Protein AF-A0A7Y5VQB3-F1 (afdb_monomer)

Structure (mmCIF, N/CA/C/O backbone):
data_AF-A0A7Y5VQB3-F1
#
_entry.id   AF-A0A7Y5VQB3-F1
#
loop_
_atom_site.group_PDB
_atom_site.id
_atom_site.type_symbol
_atom_site.label_atom_id
_atom_site.label_alt_id
_atom_site.label_comp_id
_atom_site.label_asym_id
_atom_site.label_entity_id
_atom_site.label_seq_id
_atom_site.pdbx_PDB_ins_code
_atom_site.Cartn_x
_atom_site.Cartn_y
_atom_site.Cartn_z
_atom_site.occupancy
_atom_site.B_iso_or_equiv
_atom_site.auth_seq_id
_atom_site.auth_comp_id
_atom_site.auth_asym_id
_atom_site.auth_atom_id
_atom_site.pdbx_PDB_model_num
ATOM 1 N N . MET A 1 1 ? 13.455 -4.345 -23.655 1.00 23.58 1 MET A N 1
ATOM 2 C CA . MET A 1 1 ? 13.431 -5.319 -22.544 1.00 23.58 1 MET A CA 1
ATOM 3 C C . MET A 1 1 ? 12.083 -5.222 -21.846 1.00 23.58 1 MET A C 1
ATOM 5 O O . MET A 1 1 ? 11.747 -4.123 -21.412 1.00 23.58 1 MET A O 1
ATOM 9 N N . PRO A 1 2 ? 11.270 -6.289 -21.814 1.00 22.95 2 PRO A N 1
ATOM 10 C CA . PRO A 1 2 ? 9.973 -6.259 -21.145 1.00 22.95 2 PRO A CA 1
ATOM 11 C C . PRO A 1 2 ? 10.180 -6.128 -19.629 1.00 22.95 2 PRO A C 1
ATOM 13 O O . PRO A 1 2 ? 10.950 -6.877 -19.031 1.00 22.95 2 PRO A O 1
ATOM 16 N N . ARG A 1 3 ? 9.549 -5.117 -19.021 1.00 25.80 3 ARG A N 1
ATOM 17 C CA . ARG A 1 3 ? 9.653 -4.820 -17.587 1.00 25.80 3 ARG A CA 1
ATOM 18 C C . ARG A 1 3 ? 8.916 -5.900 -16.781 1.00 25.80 3 ARG A C 1
ATOM 20 O O . ARG A 1 3 ? 7.756 -6.205 -17.047 1.00 25.80 3 ARG A O 1
ATOM 27 N N . LEU A 1 4 ? 9.635 -6.481 -15.822 1.00 28.64 4 LEU A N 1
ATOM 28 C CA . LEU A 1 4 ? 9.233 -7.563 -14.919 1.00 28.64 4 LEU A CA 1
ATOM 29 C C . LEU A 1 4 ? 8.144 -7.079 -13.944 1.00 28.64 4 LEU A C 1
ATOM 31 O O . LEU A 1 4 ? 8.453 -6.439 -12.946 1.00 28.64 4 LEU A O 1
ATOM 35 N N . GLY A 1 5 ? 6.874 -7.363 -14.242 1.00 27.52 5 GLY A N 1
ATOM 36 C CA . GLY A 1 5 ? 5.723 -6.923 -13.437 1.00 27.52 5 GLY A CA 1
ATOM 37 C C . GLY A 1 5 ? 5.010 -8.008 -12.620 1.00 27.52 5 GLY A C 1
ATOM 38 O O . GLY A 1 5 ? 3.959 -7.720 -12.063 1.00 27.52 5 GLY A O 1
ATOM 39 N N . GLY A 1 6 ? 5.526 -9.241 -12.560 1.00 29.78 6 GLY A N 1
ATOM 40 C CA . GLY A 1 6 ? 4.786 -10.384 -11.994 1.00 29.78 6 GLY A CA 1
ATOM 41 C C . GLY A 1 6 ? 5.380 -11.057 -10.752 1.00 29.78 6 GLY A C 1
ATOM 42 O O . GLY A 1 6 ? 4.673 -11.805 -10.086 1.00 29.78 6 GLY A O 1
ATOM 43 N N . LEU A 1 7 ? 6.643 -10.802 -10.391 1.00 29.66 7 LEU A N 1
ATOM 44 C CA . LEU A 1 7 ? 7.346 -11.608 -9.380 1.00 29.66 7 LEU A CA 1
ATOM 45 C C . LEU A 1 7 ? 7.438 -10.930 -8.011 1.00 29.66 7 LEU A C 1
ATOM 47 O O . LEU A 1 7 ? 8.517 -10.701 -7.468 1.00 29.66 7 LEU A O 1
ATOM 51 N N . LEU A 1 8 ? 6.290 -10.535 -7.474 1.00 37.34 8 LEU A N 1
ATOM 52 C CA . LEU A 1 8 ? 6.261 -9.655 -6.316 1.00 37.34 8 LEU A CA 1
ATOM 53 C C . LEU A 1 8 ? 5.221 -10.145 -5.282 1.00 37.34 8 LEU A C 1
ATOM 55 O O . LEU A 1 8 ? 4.709 -9.362 -4.526 1.00 37.34 8 LEU A O 1
ATOM 59 N N . VAL A 1 9 ? 4.894 -11.434 -5.139 1.00 39.84 9 VAL A N 1
ATOM 60 C CA . VAL A 1 9 ? 3.929 -11.844 -4.075 1.00 39.84 9 VAL A CA 1
ATOM 61 C C . VAL A 1 9 ? 4.572 -11.911 -2.678 1.00 39.84 9 VAL A C 1
ATOM 63 O O . VAL A 1 9 ? 3.904 -11.646 -1.687 1.00 39.84 9 VAL A O 1
ATOM 66 N N . VAL A 1 10 ? 5.888 -12.121 -2.578 1.00 36.88 10 VAL A N 1
ATOM 67 C CA . VAL A 1 10 ? 6.630 -12.002 -1.301 1.00 36.88 10 VAL A CA 1
ATOM 68 C C . VAL A 1 10 ? 7.270 -10.612 -1.147 1.00 36.88 10 VAL A C 1
ATOM 70 O O . VAL A 1 10 ? 7.405 -10.108 -0.034 1.00 36.88 10 VAL A O 1
ATOM 73 N N . CYS A 1 11 ? 7.561 -9.932 -2.265 1.00 37.22 11 CYS A N 1
ATOM 74 C CA . CYS A 1 11 ? 8.102 -8.570 -2.277 1.00 37.22 11 CYS A CA 1
ATOM 75 C C . CYS A 1 11 ? 7.041 -7.442 -2.353 1.00 37.22 11 CYS A C 1
ATOM 77 O O . CYS A 1 11 ? 7.383 -6.339 -1.964 1.00 37.22 11 CYS A O 1
ATOM 79 N N . ILE A 1 12 ? 5.778 -7.651 -2.779 1.00 42.25 12 ILE A N 1
ATOM 80 C CA . ILE A 1 12 ? 4.671 -6.642 -2.720 1.00 42.25 12 ILE A CA 1
ATOM 81 C C . ILE A 1 12 ? 4.185 -6.508 -1.290 1.00 42.25 12 ILE A C 1
ATOM 83 O O . ILE A 1 12 ? 3.854 -5.411 -0.859 1.00 42.25 12 ILE A O 1
ATOM 87 N N . MET A 1 13 ? 4.170 -7.608 -0.538 1.00 40.78 13 MET A N 1
ATOM 88 C CA . MET A 1 13 ? 3.653 -7.606 0.830 1.00 40.78 13 MET A CA 1
ATOM 89 C C . MET A 1 13 ? 4.496 -6.731 1.769 1.00 40.78 13 MET A C 1
ATOM 91 O O . MET A 1 13 ? 3.94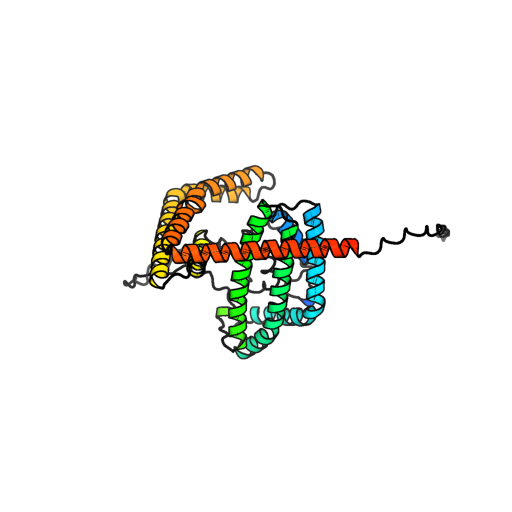4 -6.091 2.657 1.00 40.78 13 MET A O 1
ATOM 95 N N . PHE A 1 14 ? 5.813 -6.646 1.536 1.00 37.59 14 PHE A N 1
ATOM 96 C CA . PHE A 1 14 ? 6.710 -5.700 2.219 1.00 37.59 14 PHE A CA 1
ATOM 97 C C . PHE A 1 14 ? 7.085 -4.477 1.366 1.00 37.59 14 PHE A C 1
ATOM 99 O O . PHE A 1 14 ? 7.513 -3.461 1.904 1.00 37.59 14 PHE A O 1
ATOM 106 N N . GLY A 1 15 ? 6.878 -4.533 0.050 1.00 31.25 15 GLY A N 1
ATOM 107 C CA . GLY A 1 15 ? 7.030 -3.432 -0.905 1.00 31.25 15 GLY A CA 1
ATOM 108 C C . GLY A 1 15 ? 5.784 -2.558 -0.973 1.00 31.25 15 GLY A C 1
ATOM 109 O O . GLY A 1 15 ? 5.319 -2.205 -2.055 1.00 31.25 15 GLY A O 1
ATOM 110 N N . MET A 1 16 ? 5.239 -2.228 0.195 1.00 33.25 16 MET A N 1
ATOM 111 C CA . MET A 1 16 ? 4.209 -1.219 0.374 1.00 33.25 16 MET A CA 1
ATOM 112 C C . MET A 1 16 ? 4.701 0.116 -0.171 1.00 33.25 16 MET A C 1
ATOM 114 O O . MET A 1 16 ? 5.467 0.804 0.498 1.00 33.25 16 MET A O 1
ATOM 118 N N . CYS A 1 17 ? 4.281 0.439 -1.399 1.00 32.53 17 CYS A N 1
ATOM 119 C CA . CYS A 1 17 ? 4.217 1.771 -1.999 1.00 32.53 17 CYS A CA 1
ATOM 120 C C . CYS A 1 17 ? 5.142 2.811 -1.348 1.00 32.53 17 CYS A C 1
ATOM 122 O O . CYS A 1 17 ? 4.688 3.835 -0.829 1.00 32.53 17 CYS A O 1
ATOM 124 N N . ALA A 1 18 ? 6.457 2.593 -1.402 1.00 33.59 18 ALA A N 1
ATOM 125 C CA . ALA A 1 18 ? 7.325 3.745 -1.507 1.00 33.59 18 ALA A CA 1
ATOM 126 C C . ALA A 1 18 ? 6.904 4.422 -2.825 1.00 33.59 18 ALA A C 1
ATOM 128 O O . ALA A 1 18 ? 6.799 3.712 -3.835 1.00 33.59 18 ALA A O 1
ATOM 129 N N . PRO A 1 19 ? 6.636 5.745 -2.864 1.00 28.83 19 PRO A N 1
ATOM 130 C CA . PRO A 1 19 ? 6.701 6.442 -4.148 1.00 28.83 19 PRO A CA 1
ATOM 131 C C . PRO A 1 19 ? 8.011 5.995 -4.799 1.00 28.83 19 PRO A C 1
ATOM 133 O O . PRO A 1 19 ? 8.966 5.805 -4.038 1.00 28.83 19 PRO A O 1
ATOM 136 N N . PRO A 1 20 ? 8.067 5.735 -6.120 1.00 30.09 20 PRO A N 1
ATOM 137 C CA . PRO A 1 20 ? 9.285 5.248 -6.748 1.00 30.09 20 PRO A CA 1
ATOM 138 C C . PRO A 1 20 ? 10.414 6.154 -6.280 1.00 30.09 20 PRO A C 1
ATOM 140 O O . PRO A 1 20 ? 10.489 7.316 -6.682 1.00 30.09 20 PRO A O 1
ATOM 143 N N . ALA A 1 21 ? 11.238 5.651 -5.355 1.00 35.59 21 ALA A N 1
ATOM 144 C CA . ALA A 1 21 ? 12.482 6.287 -5.017 1.00 35.59 21 ALA A CA 1
ATOM 145 C C . ALA A 1 21 ? 13.185 6.234 -6.354 1.00 35.59 21 ALA A C 1
ATOM 147 O O . ALA A 1 21 ? 13.477 5.138 -6.839 1.00 35.59 21 ALA A O 1
ATOM 148 N N . SER A 1 22 ? 13.255 7.390 -7.021 1.00 38.25 22 SER A N 1
ATOM 149 C CA . SER A 1 22 ? 13.858 7.514 -8.336 1.00 38.25 22 SER A CA 1
ATOM 150 C C . SER A 1 22 ? 15.156 6.752 -8.223 1.00 38.25 22 SER A C 1
ATOM 152 O O . SER A 1 22 ? 15.933 7.048 -7.314 1.00 38.25 22 SER A O 1
ATOM 154 N N . ALA A 1 23 ? 15.277 5.677 -9.000 1.00 39.28 23 ALA A N 1
ATOM 155 C CA . ALA A 1 23 ? 16.391 4.764 -8.911 1.00 39.28 23 ALA A CA 1
ATOM 156 C C . ALA A 1 23 ? 17.645 5.583 -9.214 1.00 39.28 23 ALA A C 1
ATOM 158 O O . ALA A 1 23 ? 18.035 5.732 -10.364 1.00 39.28 23 ALA A O 1
ATOM 159 N N . GLN A 1 24 ? 18.251 6.173 -8.180 1.00 41.03 24 GLN A N 1
ATOM 160 C CA . GLN A 1 24 ? 19.674 6.411 -8.176 1.00 41.03 24 GLN A CA 1
ATOM 161 C C . GLN A 1 24 ? 20.229 5.040 -8.500 1.00 41.03 24 GLN A C 1
ATOM 163 O O . GLN A 1 24 ? 19.962 4.094 -7.751 1.00 41.03 24 GLN A O 1
ATOM 168 N N . GLU A 1 25 ? 20.881 4.927 -9.657 1.00 39.72 25 GLU A N 1
ATOM 169 C CA . GLU A 1 25 ? 21.708 3.787 -10.013 1.00 39.72 25 GLU A CA 1
ATOM 170 C C . GLU A 1 25 ? 22.704 3.613 -8.868 1.00 39.72 25 GLU A C 1
ATOM 172 O O . GLU A 1 25 ? 23.805 4.159 -8.859 1.00 39.72 25 GLU A O 1
ATOM 177 N N . GLN A 1 26 ? 22.289 2.893 -7.826 1.00 46.25 26 GLN A N 1
ATOM 178 C CA . GLN A 1 26 ? 23.232 2.283 -6.928 1.00 46.25 26 GLN A CA 1
ATOM 179 C C . GLN A 1 26 ? 24.066 1.412 -7.854 1.00 46.25 26 GLN A C 1
ATOM 181 O O . GLN A 1 26 ? 23.459 0.626 -8.592 1.00 46.25 26 GLN A O 1
ATOM 186 N N . PRO A 1 27 ? 25.401 1.583 -7.882 1.00 48.75 27 PRO A N 1
ATOM 187 C CA . PRO A 1 27 ? 26.261 0.780 -8.733 1.00 48.75 27 PRO A CA 1
ATOM 188 C C . PRO A 1 27 ? 25.820 -0.663 -8.558 1.00 48.75 27 PRO A C 1
ATOM 190 O O . PRO A 1 27 ? 25.807 -1.162 -7.427 1.00 48.75 27 PRO A O 1
ATOM 193 N N . THR A 1 28 ? 25.317 -1.257 -9.646 1.00 50.47 28 THR A N 1
ATOM 194 C CA . THR A 1 28 ? 24.681 -2.569 -9.619 1.00 50.47 28 THR A CA 1
ATOM 195 C C . THR A 1 28 ? 25.706 -3.517 -9.047 1.00 50.47 28 THR A C 1
ATOM 197 O O . THR A 1 28 ? 26.684 -3.857 -9.717 1.00 50.47 28 THR A O 1
ATOM 200 N N . ARG A 1 29 ? 25.535 -3.880 -7.772 1.00 62.16 29 ARG A N 1
ATOM 201 C CA . ARG A 1 29 ? 26.370 -4.905 -7.166 1.00 62.16 29 ARG A CA 1
ATOM 202 C C . ARG A 1 29 ? 26.215 -6.126 -8.070 1.00 62.16 29 ARG A C 1
ATOM 204 O O . ARG A 1 29 ? 25.073 -6.443 -8.418 1.00 62.16 29 ARG A O 1
ATOM 211 N N . PRO A 1 30 ? 27.317 -6.750 -8.515 1.00 65.75 30 PRO A N 1
ATOM 212 C CA . PRO A 1 30 ? 27.220 -7.939 -9.344 1.00 65.75 30 PRO A CA 1
ATOM 213 C C . PRO A 1 30 ? 26.298 -8.929 -8.640 1.00 65.75 30 PRO A C 1
ATOM 215 O O . PRO A 1 30 ? 26.385 -9.075 -7.417 1.00 65.75 30 PRO A O 1
ATOM 218 N N . SER A 1 31 ? 25.384 -9.537 -9.399 1.00 60.12 31 SER A N 1
ATOM 219 C CA . SER A 1 31 ? 24.454 -10.522 -8.856 1.00 60.12 31 SER A CA 1
ATOM 220 C C . SER A 1 31 ? 25.278 -11.609 -8.182 1.00 60.12 31 SER A C 1
ATOM 222 O O . SER A 1 31 ? 25.973 -12.375 -8.848 1.00 60.12 31 SER A O 1
ATOM 224 N N . THR A 1 32 ? 25.264 -11.634 -6.853 1.00 72.25 32 THR A N 1
ATOM 225 C CA . THR A 1 32 ? 25.821 -12.759 -6.116 1.00 72.25 32 THR A CA 1
ATOM 226 C C . THR A 1 32 ? 24.818 -13.904 -6.199 1.00 72.25 32 THR A C 1
ATOM 228 O O . THR A 1 32 ? 23.622 -13.642 -6.366 1.00 72.25 32 THR A O 1
ATOM 231 N N . PRO A 1 33 ? 25.264 -15.167 -6.071 1.00 63.00 33 PRO A N 1
ATOM 232 C CA . PRO A 1 33 ? 24.357 -16.307 -5.970 1.00 63.00 33 PRO A CA 1
ATOM 233 C C . PRO A 1 33 ? 23.206 -16.023 -4.989 1.00 63.00 33 PRO A C 1
ATOM 235 O O . PRO A 1 33 ? 22.049 -16.216 -5.323 1.00 63.00 33 PRO A O 1
ATOM 238 N N . GLU A 1 34 ? 23.519 -15.416 -3.844 1.00 62.22 34 GLU A N 1
ATOM 239 C CA . GLU A 1 34 ? 22.591 -15.074 -2.753 1.00 62.22 34 GLU A CA 1
ATOM 240 C C . GLU A 1 34 ? 21.499 -14.041 -3.100 1.00 62.22 34 GLU A C 1
ATOM 242 O O . GLU A 1 34 ? 20.553 -13.872 -2.331 1.00 62.22 34 GLU A O 1
ATOM 247 N N . ASN A 1 35 ? 21.629 -13.327 -4.224 1.00 64.00 35 ASN A N 1
ATOM 248 C CA . ASN A 1 35 ? 20.743 -12.227 -4.618 1.00 64.00 35 ASN A CA 1
ATOM 249 C C . ASN A 1 35 ? 20.146 -12.394 -6.023 1.00 64.00 35 ASN A C 1
ATOM 251 O O . ASN A 1 35 ? 19.548 -11.446 -6.532 1.00 64.00 35 ASN A O 1
ATOM 255 N N . ASP A 1 36 ? 20.306 -13.557 -6.665 1.00 74.69 36 ASP A N 1
ATOM 256 C CA . ASP A 1 36 ? 19.755 -13.774 -8.003 1.00 74.69 36 ASP A CA 1
ATOM 257 C C . ASP A 1 36 ? 18.210 -13.836 -7.949 1.00 74.69 36 ASP A C 1
ATOM 259 O O . ASP A 1 36 ? 17.638 -14.773 -7.370 1.00 74.69 36 ASP A O 1
ATOM 263 N N . PRO A 1 37 ? 17.493 -12.875 -8.567 1.00 69.50 37 PRO A N 1
ATOM 264 C CA . PRO A 1 37 ? 16.031 -12.871 -8.585 1.00 69.50 37 PRO A CA 1
ATOM 265 C C . PRO A 1 37 ? 15.437 -14.078 -9.326 1.00 69.50 37 PRO A C 1
ATOM 267 O O . PRO A 1 37 ? 14.251 -14.364 -9.178 1.00 69.50 37 PRO A O 1
ATOM 270 N N . HIS A 1 38 ? 16.236 -14.792 -10.121 1.00 78.44 38 HIS A N 1
ATOM 271 C CA . HIS A 1 38 ? 15.809 -15.948 -10.899 1.00 78.44 38 HIS A CA 1
ATOM 272 C C . HIS A 1 38 ? 16.088 -17.295 -10.236 1.00 78.44 38 HIS A C 1
ATOM 274 O O . HIS A 1 38 ? 15.713 -18.322 -10.805 1.00 78.44 38 HIS A O 1
ATOM 280 N N . ASN A 1 39 ? 16.711 -17.312 -9.056 1.00 83.19 39 ASN A N 1
ATOM 281 C CA . ASN A 1 39 ? 16.984 -18.544 -8.330 1.00 83.19 39 ASN A CA 1
ATOM 282 C C . ASN A 1 39 ? 16.465 -18.461 -6.884 1.00 83.19 39 ASN A C 1
ATOM 284 O O . ASN A 1 39 ? 17.228 -18.137 -5.971 1.00 83.19 39 ASN A O 1
ATOM 288 N N . PRO A 1 40 ? 15.183 -18.812 -6.648 1.00 80.75 40 PRO A N 1
ATOM 289 C CA . PRO A 1 40 ? 14.594 -18.842 -5.310 1.00 80.75 40 PRO A CA 1
ATOM 290 C C . PRO A 1 40 ? 15.355 -19.744 -4.342 1.00 80.75 40 PRO A C 1
ATOM 292 O O . PRO A 1 40 ? 15.279 -19.540 -3.136 1.00 80.75 40 PRO A O 1
ATOM 295 N N . GLY A 1 41 ? 16.102 -20.733 -4.853 1.00 81.88 41 GLY A N 1
ATOM 296 C CA . GLY A 1 41 ? 16.976 -21.617 -4.083 1.00 81.88 41 GLY A CA 1
ATOM 297 C C . GLY A 1 41 ? 18.072 -20.874 -3.314 1.00 81.88 41 GLY A C 1
ATOM 298 O O . GLY A 1 41 ? 18.481 -21.319 -2.244 1.00 81.88 41 GLY A O 1
ATOM 299 N N . LEU A 1 42 ? 18.488 -19.706 -3.798 1.00 82.50 42 LEU A N 1
ATOM 300 C CA . LEU A 1 42 ? 19.598 -18.948 -3.229 1.00 82.50 42 LEU A CA 1
ATOM 301 C C . LEU A 1 42 ? 19.157 -17.739 -2.396 1.00 82.50 42 LEU A C 1
ATOM 303 O O . LEU A 1 42 ? 20.002 -17.022 -1.867 1.00 82.50 42 LEU A O 1
ATOM 307 N N . TRP A 1 43 ? 17.851 -17.509 -2.246 1.00 84.00 43 TRP A N 1
ATOM 308 C CA . TRP A 1 43 ? 17.350 -16.359 -1.499 1.00 84.00 43 TRP A CA 1
ATOM 309 C C . TRP A 1 43 ? 17.713 -16.438 -0.017 1.00 84.00 43 TRP A C 1
ATOM 311 O O . TRP A 1 43 ? 17.429 -17.423 0.670 1.00 84.00 43 TRP A O 1
ATOM 321 N N . ASN A 1 44 ? 18.302 -15.352 0.485 1.00 88.75 44 ASN A N 1
ATOM 322 C CA . ASN A 1 44 ? 18.633 -15.180 1.890 1.00 88.75 44 ASN A CA 1
ATOM 323 C C . ASN A 1 44 ? 17.543 -14.354 2.595 1.00 88.75 44 ASN A C 1
ATOM 325 O O . ASN A 1 44 ? 17.513 -13.123 2.503 1.00 88.75 44 ASN A O 1
ATOM 329 N N . ALA A 1 45 ? 16.655 -15.036 3.325 1.00 89.75 45 ALA A N 1
ATOM 330 C CA . ALA A 1 45 ? 15.546 -14.398 4.034 1.00 89.75 45 ALA A CA 1
ATOM 331 C C . ALA A 1 45 ? 16.016 -13.342 5.052 1.00 89.75 45 ALA A C 1
ATOM 333 O O . ALA A 1 45 ? 15.379 -12.298 5.187 1.00 89.75 45 ALA A O 1
ATOM 334 N N . ASP A 1 46 ? 17.150 -13.562 5.728 1.00 90.00 46 ASP A N 1
ATOM 335 C CA . ASP A 1 46 ? 17.682 -12.592 6.688 1.00 90.00 46 ASP A CA 1
ATOM 336 C C . ASP A 1 46 ? 18.106 -11.296 5.986 1.00 90.00 46 ASP A C 1
ATOM 338 O O . ASP A 1 46 ? 17.804 -10.210 6.480 1.00 90.00 46 ASP A O 1
ATOM 342 N N . LEU A 1 47 ? 18.745 -11.390 4.816 1.00 88.81 47 LEU A N 1
ATOM 343 C CA . LEU A 1 47 ? 19.130 -10.220 4.026 1.00 88.81 47 LEU A CA 1
ATOM 344 C C . LEU A 1 47 ? 17.899 -9.460 3.509 1.00 88.81 47 LEU A C 1
ATOM 346 O O . LEU A 1 47 ? 17.849 -8.233 3.601 1.00 88.81 47 LEU A O 1
ATOM 350 N N . MET A 1 48 ? 16.875 -10.171 3.029 1.00 87.62 48 MET A N 1
ATOM 351 C CA . MET A 1 48 ? 15.608 -9.551 2.620 1.00 87.62 48 MET A CA 1
ATOM 352 C C . MET A 1 48 ? 14.948 -8.800 3.784 1.00 87.62 48 MET A C 1
ATOM 354 O O . MET A 1 48 ? 14.490 -7.670 3.607 1.00 87.62 48 MET A O 1
ATOM 358 N N . MET A 1 49 ? 14.959 -9.382 4.988 1.00 92.25 49 MET A N 1
ATOM 359 C CA . MET A 1 49 ? 14.433 -8.722 6.185 1.00 92.25 49 MET A CA 1
ATOM 360 C C . MET A 1 49 ? 15.241 -7.484 6.567 1.00 92.25 49 MET A C 1
ATOM 362 O O . MET A 1 49 ? 14.660 -6.465 6.924 1.00 92.25 49 MET A O 1
ATOM 366 N N . GLU A 1 50 ? 16.566 -7.521 6.438 1.00 92.31 50 GLU A N 1
ATOM 367 C CA . GLU A 1 50 ? 17.418 -6.347 6.655 1.00 92.31 50 GLU A CA 1
ATOM 368 C C . GLU A 1 50 ? 17.078 -5.191 5.705 1.00 92.31 50 GLU A C 1
ATOM 370 O O . GLU A 1 50 ? 17.048 -4.026 6.113 1.00 92.31 50 GLU A O 1
ATOM 375 N N . HIS A 1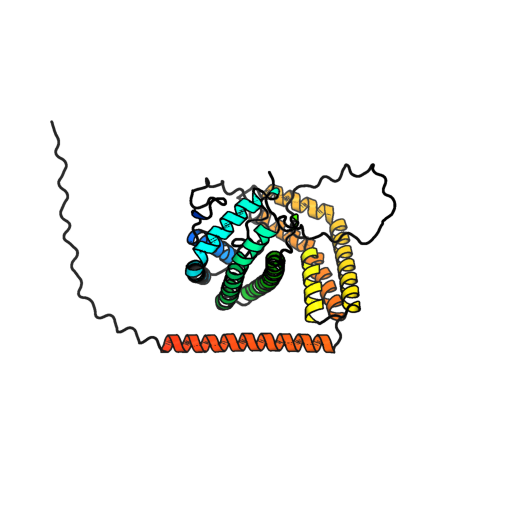 51 ? 16.780 -5.491 4.440 1.00 88.00 51 HIS A N 1
ATOM 376 C CA . HIS A 1 51 ? 16.320 -4.481 3.489 1.00 88.00 51 HIS A CA 1
ATOM 377 C C . HIS A 1 51 ? 14.936 -3.932 3.851 1.00 88.00 51 HIS A C 1
ATOM 379 O O . HIS A 1 51 ? 14.753 -2.713 3.832 1.00 88.00 51 HIS A O 1
ATOM 385 N N . ALA A 1 52 ? 13.995 -4.799 4.232 1.00 89.12 52 ALA A N 1
ATOM 386 C CA . ALA A 1 52 ? 12.652 -4.394 4.646 1.00 89.12 52 ALA A CA 1
ATOM 387 C C . ALA A 1 52 ? 12.683 -3.483 5.885 1.00 89.12 52 ALA A C 1
ATOM 389 O O . ALA A 1 52 ? 12.075 -2.415 5.883 1.00 89.12 52 ALA A O 1
ATOM 390 N N . VAL A 1 53 ? 13.466 -3.839 6.910 1.00 93.62 53 VAL A N 1
ATOM 391 C CA . VAL A 1 53 ? 13.636 -3.033 8.132 1.00 93.62 53 VAL A CA 1
ATOM 392 C C . VAL A 1 53 ? 14.160 -1.641 7.800 1.00 93.62 53 VAL A C 1
ATOM 394 O O . VAL A 1 53 ? 13.611 -0.658 8.282 1.00 93.62 53 VAL A O 1
ATOM 397 N N . LYS A 1 54 ? 15.170 -1.531 6.929 1.00 93.06 54 LYS A N 1
ATOM 398 C CA . LYS A 1 54 ? 15.713 -0.228 6.512 1.00 93.06 54 LYS A CA 1
ATOM 399 C C . LYS A 1 54 ? 14.681 0.634 5.785 1.00 93.06 54 LYS A C 1
ATOM 401 O O . LYS A 1 54 ? 14.718 1.856 5.910 1.00 93.06 54 LYS A O 1
ATOM 406 N N . GLN A 1 55 ? 13.785 0.027 5.008 1.00 88.25 55 GLN A N 1
ATOM 407 C CA . GLN A 1 55 ? 12.701 0.757 4.346 1.00 88.25 55 GLN A CA 1
ATOM 408 C C . GLN A 1 55 ? 11.649 1.232 5.352 1.00 88.25 55 GLN A C 1
ATOM 410 O O . GLN A 1 55 ? 11.266 2.401 5.311 1.00 88.25 55 GLN A O 1
ATOM 415 N N . LEU A 1 56 ? 11.244 0.368 6.288 1.00 92.25 56 LEU A N 1
ATOM 416 C CA . LEU A 1 56 ? 10.313 0.724 7.360 1.00 92.25 56 LEU A CA 1
ATOM 417 C C . LEU A 1 56 ? 10.885 1.825 8.257 1.00 92.25 56 LEU A C 1
ATOM 419 O O . LEU A 1 56 ? 10.202 2.815 8.498 1.00 92.25 56 LEU A O 1
ATOM 423 N N . ALA A 1 57 ? 12.153 1.709 8.660 1.00 93.75 57 ALA A N 1
ATOM 424 C CA . ALA A 1 57 ? 12.848 2.705 9.471 1.00 93.75 57 ALA A CA 1
ATOM 425 C C . ALA A 1 57 ? 12.789 4.100 8.845 1.00 93.75 57 ALA A C 1
ATOM 427 O O . ALA A 1 57 ? 12.470 5.068 9.524 1.00 93.75 57 ALA A O 1
ATOM 428 N N . ARG A 1 58 ? 13.005 4.194 7.528 1.00 91.62 58 ARG A N 1
ATOM 429 C CA . ARG A 1 58 ? 12.920 5.462 6.789 1.00 91.62 58 ARG A CA 1
ATOM 430 C C . ARG A 1 58 ? 11.489 5.966 6.6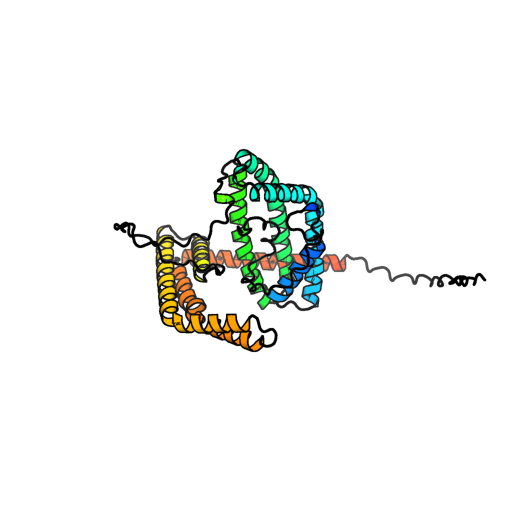25 1.00 91.62 58 ARG A C 1
ATOM 432 O O . ARG A 1 58 ? 11.247 7.147 6.825 1.00 91.62 58 ARG A O 1
ATOM 439 N N . ARG A 1 59 ? 10.548 5.099 6.229 1.00 90.00 59 ARG A N 1
ATOM 440 C CA . ARG A 1 59 ? 9.148 5.491 5.962 1.00 90.00 59 ARG A CA 1
ATOM 441 C C . ARG A 1 59 ? 8.445 5.984 7.225 1.00 90.00 59 ARG A C 1
ATOM 443 O O . ARG A 1 59 ? 7.650 6.913 7.153 1.00 90.00 59 ARG A O 1
ATOM 450 N N . TYR A 1 60 ? 8.741 5.351 8.355 1.00 92.25 60 TYR A N 1
ATOM 451 C CA . TYR A 1 60 ? 8.111 5.635 9.640 1.00 92.25 60 TYR A CA 1
ATOM 452 C C . TYR A 1 60 ? 8.956 6.537 10.540 1.00 92.25 60 TYR A C 1
ATOM 454 O O . TYR A 1 60 ? 8.500 6.870 11.630 1.00 92.25 60 TYR A O 1
ATOM 462 N N . ASP A 1 61 ? 10.158 6.929 10.112 1.00 92.56 61 ASP A N 1
ATOM 463 C CA . ASP A 1 61 ? 11.109 7.666 10.951 1.00 92.56 61 ASP A CA 1
ATOM 464 C C . ASP A 1 61 ? 11.290 6.974 12.317 1.00 92.56 61 ASP A C 1
ATOM 466 O O . ASP A 1 61 ? 10.989 7.521 13.379 1.00 92.56 61 ASP A O 1
ATOM 470 N N . LEU A 1 62 ? 11.636 5.681 12.277 1.00 91.12 62 LEU A N 1
ATOM 471 C CA . LEU A 1 62 ? 11.781 4.868 13.485 1.00 91.12 62 LEU A CA 1
ATOM 472 C C . LEU A 1 62 ? 13.006 5.320 14.286 1.00 91.12 62 LEU A C 1
ATOM 474 O O . LEU A 1 62 ? 14.074 5.552 13.719 1.00 91.12 62 LEU A O 1
ATOM 478 N N . THR A 1 63 ? 12.886 5.358 15.614 1.00 89.75 63 THR A N 1
ATOM 479 C CA . THR A 1 63 ? 14.061 5.526 16.483 1.00 89.75 63 THR A CA 1
ATOM 480 C C . THR A 1 63 ? 14.988 4.305 16.380 1.00 89.75 63 THR A C 1
ATOM 482 O O . THR A 1 63 ? 14.527 3.221 16.003 1.00 89.75 63 THR A O 1
ATOM 485 N N . PRO A 1 64 ? 16.276 4.412 16.758 1.00 94.19 64 PRO A N 1
ATOM 486 C CA . PRO A 1 64 ? 17.188 3.266 16.754 1.00 94.19 64 PRO A CA 1
ATOM 487 C C . PRO A 1 64 ? 16.659 2.057 17.545 1.00 94.19 64 PRO A C 1
ATOM 489 O O . PRO A 1 64 ? 16.817 0.910 17.126 1.00 94.19 64 PRO A O 1
ATOM 492 N N . GLU A 1 65 ? 15.973 2.298 18.664 1.00 87.06 65 GLU A N 1
ATOM 493 C CA . GLU A 1 65 ? 15.359 1.255 19.489 1.00 87.06 65 GLU A CA 1
ATOM 494 C C . GLU A 1 65 ? 14.164 0.601 18.781 1.00 87.06 65 GLU A C 1
ATOM 496 O O . GLU A 1 65 ? 14.031 -0.626 18.798 1.00 87.06 65 GLU A O 1
ATOM 501 N N . GLN A 1 66 ? 13.310 1.402 18.131 1.00 88.12 66 GLN A N 1
ATOM 502 C CA . GLN A 1 66 ? 12.195 0.905 17.321 1.00 88.12 66 GLN A CA 1
ATOM 503 C C . GLN A 1 66 ? 12.697 0.104 16.111 1.00 88.12 66 GLN A C 1
ATOM 505 O O . GLN A 1 66 ? 12.121 -0.939 15.792 1.00 88.12 66 GLN A O 1
ATOM 510 N N . GLU A 1 67 ? 13.769 0.547 15.447 1.00 95.25 67 GLU A N 1
ATOM 511 C CA . GLU A 1 67 ? 14.391 -0.171 14.330 1.00 95.25 67 GLU A CA 1
ATOM 512 C C . GLU A 1 67 ? 14.927 -1.534 14.786 1.00 95.25 67 GLU A C 1
ATOM 514 O O . GLU A 1 67 ? 14.611 -2.556 14.173 1.00 95.25 67 GLU A O 1
ATOM 519 N N . GLU A 1 68 ? 15.692 -1.578 15.878 1.00 90.62 68 GLU A N 1
ATOM 520 C CA . GLU A 1 68 ? 16.255 -2.827 16.401 1.00 90.62 68 GLU A CA 1
ATOM 521 C C . GLU A 1 68 ? 15.160 -3.795 16.876 1.00 90.62 68 GLU A C 1
ATOM 523 O O . GLU A 1 68 ? 15.237 -5.005 16.628 1.00 90.62 68 GLU A O 1
ATOM 528 N N . PHE A 1 69 ? 14.095 -3.279 17.502 1.00 91.88 69 PHE A N 1
ATOM 529 C CA . PHE A 1 69 ? 12.907 -4.076 17.807 1.00 91.88 69 PHE A CA 1
ATOM 530 C C . PHE A 1 69 ? 12.281 -4.641 16.529 1.00 91.88 69 PHE A C 1
ATOM 532 O O . PHE A 1 69 ? 12.070 -5.851 16.432 1.00 91.88 69 PHE A O 1
ATOM 539 N N . THR A 1 70 ? 12.030 -3.786 15.532 1.00 93.12 70 THR A N 1
ATOM 540 C CA . THR A 1 70 ? 11.421 -4.162 14.245 1.00 93.12 70 THR A CA 1
ATOM 541 C C . THR A 1 70 ? 12.243 -5.246 13.553 1.00 93.12 70 THR A C 1
ATOM 543 O O . THR A 1 70 ? 11.690 -6.234 13.074 1.00 93.12 70 THR A O 1
ATOM 546 N N . ARG A 1 71 ? 13.574 -5.128 13.584 1.00 96.06 71 ARG A N 1
ATOM 547 C CA . ARG A 1 71 ? 14.523 -6.108 13.047 1.00 96.06 71 ARG A CA 1
ATOM 548 C C . ARG A 1 71 ? 14.378 -7.480 13.689 1.00 96.06 71 ARG A C 1
ATO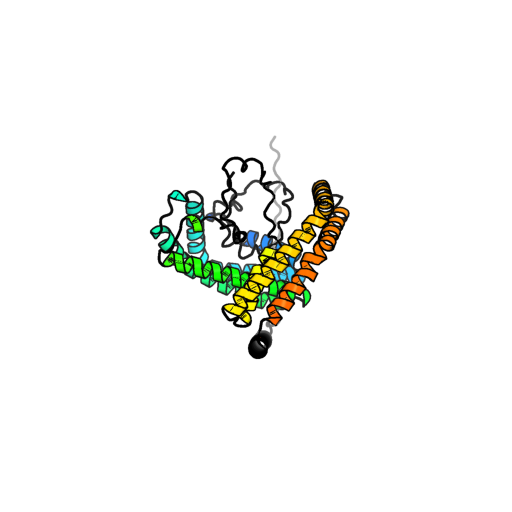M 550 O O . ARG A 1 71 ? 14.221 -8.477 12.981 1.00 96.06 71 ARG A O 1
ATOM 557 N N . LYS A 1 72 ? 14.419 -7.551 15.023 1.00 92.38 72 LYS A N 1
ATOM 558 C CA . LYS A 1 72 ? 14.264 -8.817 15.761 1.00 92.38 72 LYS A CA 1
ATOM 559 C C . LYS A 1 72 ? 12.879 -9.412 15.549 1.00 92.38 72 LYS A C 1
ATOM 561 O O . LYS A 1 72 ? 12.755 -10.619 15.342 1.00 92.38 72 LYS A O 1
ATOM 566 N N . TYR A 1 73 ? 11.857 -8.563 15.588 1.00 92.31 73 TYR A N 1
ATOM 567 C CA . TYR A 1 73 ? 10.468 -8.964 15.456 1.00 92.31 73 TYR A CA 1
ATOM 568 C C . TYR A 1 73 ? 10.179 -9.559 14.073 1.00 92.31 73 TYR A C 1
ATOM 570 O O . TYR A 1 73 ? 9.722 -10.699 13.992 1.00 92.31 73 TYR A O 1
ATOM 578 N N . LEU A 1 74 ? 10.527 -8.855 12.989 1.00 92.62 74 LEU A N 1
ATOM 579 C CA . LEU A 1 74 ? 10.317 -9.341 11.623 1.00 92.62 74 LEU A CA 1
ATOM 580 C C . LEU A 1 74 ? 11.088 -10.631 11.345 1.00 92.62 74 LEU A C 1
ATOM 582 O O . LEU A 1 74 ? 10.500 -11.583 10.836 1.00 92.62 74 LEU A O 1
ATOM 586 N N . LYS A 1 75 ? 12.364 -10.722 11.750 1.00 93.69 75 LYS A N 1
ATOM 587 C CA . LYS A 1 75 ? 13.139 -11.967 11.604 1.00 93.69 75 LYS A CA 1
ATOM 588 C C . LYS A 1 75 ? 12.481 -13.138 12.325 1.00 93.69 75 LYS A C 1
ATOM 590 O O . LYS A 1 75 ? 12.406 -14.230 11.768 1.00 93.69 75 LYS A O 1
ATOM 595 N N . LYS A 1 76 ? 11.990 -12.925 13.551 1.00 93.56 76 LYS A N 1
ATOM 596 C CA . LYS A 1 76 ? 11.282 -13.959 14.313 1.00 93.56 76 LYS A CA 1
ATOM 597 C C . LYS A 1 76 ? 10.018 -14.419 13.582 1.00 93.56 76 LYS A C 1
ATOM 599 O O . LYS A 1 76 ? 9.840 -15.623 13.424 1.00 93.56 76 LYS A O 1
ATOM 604 N N . GLN A 1 77 ? 9.173 -13.488 13.135 1.00 93.69 77 GLN A N 1
ATOM 605 C CA . GLN A 1 77 ? 7.910 -13.820 12.468 1.00 93.69 77 GLN A CA 1
ATOM 606 C C . GLN A 1 77 ? 8.130 -14.523 11.127 1.00 93.69 77 GLN A C 1
ATOM 608 O O . GLN A 1 77 ? 7.517 -15.554 10.862 1.00 93.69 77 GLN A O 1
ATOM 613 N N . VAL A 1 78 ? 9.064 -14.031 10.310 1.00 94.56 78 VAL A N 1
ATOM 614 C CA . VAL A 1 78 ? 9.367 -14.646 9.013 1.00 94.56 78 VAL A CA 1
ATOM 615 C C . VAL A 1 78 ? 9.973 -16.033 9.178 1.00 94.56 78 VAL A C 1
ATOM 617 O O . VAL A 1 78 ? 9.557 -16.949 8.480 1.00 94.56 78 VAL A O 1
ATOM 620 N N . ARG A 1 79 ? 10.883 -16.246 10.136 1.00 94.81 79 ARG A N 1
ATOM 621 C CA . ARG A 1 79 ? 11.409 -17.592 10.417 1.00 94.81 79 ARG A CA 1
ATOM 622 C C . ARG A 1 79 ? 10.326 -18.549 10.909 1.00 94.81 79 ARG A C 1
ATOM 624 O O . ARG A 1 79 ? 10.348 -19.712 10.528 1.00 94.81 79 ARG A O 1
ATOM 631 N N . ALA A 1 80 ? 9.392 -18.072 11.733 1.00 92.88 80 ALA A N 1
ATOM 632 C CA . ALA A 1 80 ? 8.269 -18.886 12.189 1.00 92.88 80 ALA A CA 1
ATOM 633 C C . ALA A 1 80 ? 7.380 -19.322 11.015 1.00 92.88 80 ALA A C 1
ATOM 635 O O . ALA A 1 80 ? 7.067 -20.499 10.911 1.00 92.88 80 ALA A O 1
ATOM 636 N N . PHE A 1 81 ? 7.052 -18.407 10.100 1.00 95.50 81 PHE A N 1
ATOM 637 C CA . PHE A 1 81 ? 6.290 -18.723 8.891 1.00 95.50 81 PHE A CA 1
ATOM 638 C C . PHE A 1 81 ? 7.048 -19.669 7.944 1.00 95.50 81 PHE A C 1
ATOM 640 O O . PHE A 1 81 ? 6.511 -20.682 7.500 1.00 95.50 81 PHE A O 1
ATOM 647 N N . LEU A 1 82 ? 8.316 -19.365 7.648 1.00 95.19 82 LEU A N 1
ATOM 648 C CA . LEU A 1 82 ? 9.132 -20.156 6.724 1.00 95.19 82 LEU A CA 1
ATOM 649 C C . LEU A 1 82 ? 9.384 -21.575 7.234 1.00 95.19 82 LEU A C 1
ATOM 651 O O . LEU A 1 82 ? 9.468 -22.490 6.425 1.00 95.19 82 LEU A O 1
ATOM 655 N N . LYS A 1 83 ? 9.427 -21.790 8.552 1.00 96.06 83 LYS A N 1
ATOM 656 C CA . LYS A 1 83 ? 9.569 -23.130 9.132 1.00 96.06 83 LYS A CA 1
ATOM 657 C C . LYS A 1 83 ? 8.553 -24.131 8.567 1.00 96.06 83 LYS A C 1
ATOM 659 O O . LYS A 1 83 ? 8.924 -25.274 8.317 1.00 96.06 83 LYS A O 1
ATOM 664 N N . ASP A 1 84 ? 7.311 -23.696 8.364 1.00 96.62 84 ASP A N 1
ATOM 665 C CA . ASP A 1 84 ? 6.219 -24.574 7.942 1.00 96.62 84 ASP A CA 1
ATOM 666 C C . ASP A 1 84 ? 5.962 -24.504 6.425 1.00 96.62 84 ASP A C 1
ATOM 668 O O . ASP A 1 84 ? 5.523 -25.486 5.829 1.00 96.62 84 ASP A O 1
ATOM 672 N N . TYR A 1 85 ? 6.267 -23.370 5.780 1.00 96.75 85 TYR A N 1
ATOM 673 C CA . TYR A 1 85 ? 5.883 -23.107 4.386 1.00 96.75 85 TYR A CA 1
ATOM 674 C C . TYR A 1 85 ? 7.046 -22.939 3.399 1.00 96.75 85 TYR A C 1
ATOM 676 O O . TYR A 1 85 ? 6.797 -22.813 2.202 1.00 96.75 85 TYR A O 1
ATOM 684 N N . GLU A 1 86 ? 8.309 -22.930 3.837 1.00 95.00 86 GLU A N 1
ATOM 685 C CA . GLU A 1 86 ? 9.452 -22.657 2.951 1.00 95.00 86 GLU A CA 1
ATOM 686 C C . GLU A 1 86 ? 9.568 -23.611 1.748 1.00 95.00 86 GLU A C 1
ATOM 688 O O . GLU A 1 86 ? 9.745 -23.098 0.638 1.00 95.00 86 GLU A O 1
ATOM 693 N N . PRO A 1 87 ? 9.450 -24.949 1.892 1.00 95.94 87 PRO A N 1
ATOM 694 C CA . PRO A 1 87 ? 9.571 -25.853 0.748 1.00 95.94 87 PRO A CA 1
ATOM 695 C C . PRO A 1 87 ? 8.520 -25.569 -0.332 1.00 95.94 87 PRO A C 1
ATOM 697 O O . PRO A 1 87 ? 8.860 -25.417 -1.506 1.00 95.94 87 PRO A O 1
ATOM 700 N N . GLU A 1 88 ? 7.258 -25.425 0.080 1.00 96.81 88 GLU A N 1
ATOM 701 C CA . GLU A 1 88 ? 6.141 -25.159 -0.828 1.00 96.81 88 GLU A CA 1
ATOM 702 C C . GLU A 1 88 ? 6.255 -23.767 -1.456 1.00 96.81 88 GLU A C 1
ATOM 704 O O . GLU A 1 88 ? 6.102 -23.611 -2.665 1.00 96.81 88 GLU A O 1
ATOM 709 N N . LEU A 1 89 ? 6.612 -22.753 -0.661 1.00 94.69 89 LEU A N 1
ATOM 710 C CA . LEU A 1 89 ? 6.825 -21.394 -1.150 1.00 94.69 89 LEU A CA 1
ATOM 711 C C . LEU A 1 89 ? 7.926 -21.345 -2.216 1.00 94.69 89 LEU A C 1
ATOM 713 O O . LEU A 1 89 ? 7.749 -20.701 -3.249 1.00 94.69 89 LEU A O 1
ATOM 717 N N . ARG A 1 90 ? 9.056 -22.030 -1.998 1.00 93.00 90 ARG A N 1
ATOM 718 C CA . ARG A 1 90 ? 10.148 -22.093 -2.982 1.00 93.00 90 ARG A CA 1
ATOM 719 C C . ARG A 1 90 ? 9.706 -22.793 -4.265 1.00 93.00 90 ARG A C 1
ATOM 721 O O . ARG A 1 90 ? 10.020 -22.290 -5.342 1.00 93.00 90 ARG A O 1
ATOM 728 N N . ALA A 1 91 ? 8.952 -23.887 -4.166 1.00 94.44 91 ALA A N 1
ATOM 729 C CA . ALA A 1 91 ? 8.395 -24.570 -5.333 1.00 94.44 91 ALA A CA 1
ATOM 730 C C . ALA A 1 91 ? 7.442 -23.654 -6.124 1.00 94.44 91 ALA A C 1
ATOM 732 O O . ALA A 1 91 ? 7.609 -23.482 -7.330 1.00 94.44 91 ALA A O 1
ATOM 733 N N . LEU A 1 92 ? 6.511 -22.981 -5.440 1.00 95.50 92 LEU A N 1
ATOM 734 C CA . LEU A 1 92 ? 5.580 -22.027 -6.053 1.00 95.50 92 LEU A CA 1
ATOM 735 C C . LEU A 1 92 ? 6.288 -20.853 -6.739 1.00 95.50 92 LEU A C 1
ATOM 737 O O . LEU A 1 92 ? 5.826 -20.388 -7.780 1.00 95.50 92 LEU A O 1
ATOM 741 N N . LEU A 1 93 ? 7.396 -20.365 -6.172 1.00 91.69 93 LEU A N 1
ATOM 742 C CA . LEU A 1 93 ? 8.202 -19.294 -6.763 1.00 91.69 93 LEU A CA 1
ATOM 743 C C . LEU A 1 93 ? 8.932 -19.748 -8.029 1.00 91.69 93 LEU A C 1
ATOM 745 O O . LEU A 1 93 ? 8.999 -18.982 -8.989 1.00 91.69 93 LEU A O 1
ATOM 749 N N . VAL A 1 94 ? 9.458 -20.976 -8.051 1.00 92.06 94 VAL A N 1
ATOM 750 C CA . VAL A 1 94 ? 10.048 -21.564 -9.264 1.00 92.06 94 VAL A CA 1
ATOM 751 C C . VAL A 1 94 ? 8.987 -21.673 -10.358 1.00 92.06 94 VAL A C 1
ATOM 753 O O . VAL A 1 94 ? 9.215 -21.185 -11.466 1.00 92.06 94 VAL A O 1
ATOM 756 N N . ASP A 1 95 ? 7.809 -22.205 -10.020 1.00 92.62 95 ASP A N 1
ATOM 757 C CA . ASP A 1 95 ? 6.676 -22.296 -10.943 1.00 92.62 95 ASP A CA 1
ATOM 758 C C . ASP A 1 95 ? 6.287 -20.901 -11.465 1.00 92.62 95 ASP A C 1
ATOM 760 O O . ASP A 1 95 ? 6.162 -20.697 -12.670 1.00 92.62 95 ASP A O 1
ATOM 764 N N . ALA A 1 96 ? 6.181 -19.898 -10.587 1.00 90.75 96 ALA A N 1
ATOM 765 C CA . ALA A 1 96 ? 5.842 -18.527 -10.970 1.00 90.75 96 ALA A CA 1
ATOM 766 C C . ALA A 1 96 ? 6.869 -17.898 -11.931 1.00 90.75 96 ALA A C 1
ATOM 768 O O . ALA A 1 96 ? 6.483 -17.219 -12.886 1.00 90.75 96 ALA A O 1
ATOM 769 N N . ILE A 1 97 ? 8.170 -18.139 -11.721 1.00 88.12 97 ILE A N 1
ATOM 770 C CA . ILE A 1 97 ? 9.231 -17.685 -12.635 1.00 88.12 97 ILE A CA 1
ATOM 771 C C . ILE A 1 97 ? 9.078 -18.352 -14.006 1.00 88.12 97 ILE A C 1
ATOM 773 O O . ILE A 1 97 ? 9.240 -17.687 -15.032 1.00 88.12 97 ILE A O 1
ATOM 777 N N . GLU A 1 98 ? 8.767 -19.647 -14.044 1.00 89.19 98 GLU A N 1
ATOM 778 C CA . GLU A 1 98 ? 8.557 -20.373 -15.297 1.00 89.19 98 GLU A CA 1
ATOM 779 C C . GLU A 1 98 ? 7.331 -19.847 -16.055 1.00 89.19 98 GLU A C 1
ATOM 781 O O . GLU A 1 98 ? 7.440 -19.521 -17.241 1.00 89.19 98 GLU A O 1
ATOM 786 N N . LEU A 1 99 ? 6.200 -19.679 -15.359 1.00 88.25 99 LEU A N 1
ATOM 787 C CA . LEU A 1 99 ? 4.960 -19.118 -15.904 1.00 88.25 99 LEU A CA 1
ATOM 788 C C . LEU A 1 99 ? 5.193 -17.711 -16.478 1.00 88.25 99 LEU A C 1
ATOM 790 O O . LEU A 1 99 ? 4.683 -17.377 -17.547 1.00 88.25 99 LEU A O 1
ATOM 794 N N . GLN A 1 100 ? 6.012 -16.893 -15.810 1.00 85.00 100 GLN A N 1
ATOM 795 C CA . GLN A 1 100 ? 6.358 -15.553 -16.284 1.00 85.00 100 GLN A CA 1
ATOM 796 C C . GLN A 1 100 ? 7.289 -15.573 -17.505 1.00 85.00 100 GLN A C 1
ATOM 798 O O . GLN A 1 100 ? 7.162 -14.726 -18.392 1.00 85.00 100 GLN A O 1
ATOM 803 N N . ARG A 1 101 ? 8.246 -16.506 -17.554 1.00 88.06 101 ARG A N 1
ATOM 804 C CA . ARG A 1 101 ? 9.172 -16.657 -18.690 1.00 88.06 101 ARG A CA 1
ATOM 805 C C . ARG A 1 101 ? 8.481 -17.214 -19.928 1.00 88.06 101 ARG A C 1
ATOM 807 O O . ARG A 1 101 ? 8.884 -16.873 -21.038 1.00 88.06 101 ARG A O 1
ATOM 814 N N . SER A 1 102 ? 7.436 -18.015 -19.732 1.00 90.50 102 SER A N 1
ATOM 815 C CA . SER A 1 102 ? 6.704 -18.681 -20.807 1.00 90.50 102 SER A CA 1
ATOM 816 C C . SER A 1 102 ? 5.187 -18.451 -20.707 1.00 90.50 102 SER A C 1
ATOM 818 O O . SER A 1 102 ? 4.443 -19.414 -20.550 1.00 90.50 102 SER A O 1
ATOM 820 N N . PRO A 1 103 ? 4.670 -17.213 -20.866 1.00 85.94 103 PRO A N 1
ATOM 821 C CA . PRO A 1 103 ? 3.234 -16.944 -20.706 1.00 85.94 103 PRO A CA 1
ATOM 822 C C . PRO A 1 103 ? 2.341 -17.767 -21.647 1.00 85.94 103 PRO A C 1
ATOM 824 O O . PRO A 1 103 ? 1.204 -18.082 -21.315 1.00 85.94 103 PRO A O 1
ATOM 827 N N . HIS A 1 104 ? 2.860 -18.146 -22.820 1.00 86.38 104 HIS A N 1
ATOM 828 C CA . HIS A 1 104 ? 2.136 -18.936 -23.819 1.00 86.38 104 HIS A CA 1
ATOM 829 C C . HIS A 1 104 ? 2.022 -20.428 -23.479 1.00 86.38 104 HIS A C 1
ATOM 831 O O . HIS A 1 104 ? 1.195 -21.111 -24.076 1.00 86.38 104 HIS A O 1
ATOM 837 N N . SER A 1 105 ? 2.837 -20.949 -22.552 1.00 86.12 105 SER A N 1
ATOM 838 C CA . SER A 1 105 ? 2.727 -22.343 -22.099 1.00 86.12 105 SER A CA 1
ATOM 839 C C . SER A 1 105 ? 1.738 -22.510 -20.942 1.00 86.12 105 SER A C 1
ATOM 841 O O . SER A 1 105 ? 1.473 -23.632 -20.508 1.00 86.12 105 SER A O 1
ATOM 843 N N . VAL A 1 106 ? 1.179 -21.404 -20.443 1.00 89.25 106 VAL A N 1
ATOM 844 C CA . VAL A 1 106 ? 0.246 -21.399 -19.322 1.00 89.25 106 VAL A CA 1
ATOM 845 C C . VAL A 1 106 ? -1.161 -21.727 -19.814 1.00 89.25 106 VAL A C 1
ATOM 847 O O . VAL A 1 106 ? -1.783 -20.941 -20.525 1.00 89.25 106 VAL A O 1
ATOM 850 N N . ASN A 1 107 ? -1.677 -22.888 -19.412 1.00 93.19 107 ASN A N 1
ATOM 851 C CA . ASN A 1 107 ? -3.073 -23.267 -19.616 1.00 93.19 107 ASN A CA 1
ATOM 852 C C . ASN A 1 107 ? -3.862 -23.184 -18.296 1.00 93.19 107 ASN A C 1
ATOM 854 O O . ASN A 1 107 ? -3.280 -23.137 -17.208 1.00 93.19 107 ASN A O 1
ATOM 858 N N . SER A 1 108 ? -5.195 -23.163 -18.391 1.00 94.06 108 SER A N 1
ATOM 859 C CA . SER A 1 108 ? -6.072 -23.004 -17.224 1.00 94.06 108 SER A CA 1
ATOM 860 C C . SER A 1 108 ? -5.912 -24.114 -16.187 1.00 94.06 108 SER A C 1
ATOM 862 O O . SER A 1 108 ? -5.998 -23.824 -15.000 1.00 94.06 108 SER A O 1
ATOM 864 N N . GLN A 1 109 ? -5.628 -25.352 -16.609 1.00 95.94 109 GLN A N 1
ATOM 865 C CA . GLN A 1 109 ? -5.427 -26.476 -15.692 1.00 95.94 109 GLN A CA 1
ATOM 866 C C . GLN A 1 109 ? -4.159 -26.290 -14.848 1.00 95.94 109 GLN A C 1
ATOM 868 O O . GLN A 1 109 ? -4.216 -26.373 -13.626 1.00 95.94 109 GLN A O 1
ATOM 873 N N . ARG A 1 110 ? -3.026 -25.950 -15.474 1.00 95.19 110 ARG A N 1
ATOM 874 C CA . ARG A 1 110 ? -1.767 -25.693 -14.758 1.00 95.19 110 ARG A CA 1
ATOM 875 C C . ARG A 1 110 ? -1.916 -24.550 -13.750 1.00 95.19 110 ARG A C 1
ATOM 877 O O . ARG A 1 110 ? -1.372 -24.615 -12.652 1.00 95.19 110 ARG A O 1
ATOM 884 N N . MET A 1 111 ? -2.660 -23.504 -14.112 1.00 96.00 111 MET A N 1
ATOM 885 C CA . MET A 1 111 ? -2.934 -22.386 -13.202 1.00 96.00 111 MET A CA 1
ATOM 886 C C . MET A 1 111 ? -3.882 -22.744 -12.069 1.00 96.00 111 MET A C 1
ATOM 888 O O . MET A 1 111 ? -3.725 -22.207 -10.975 1.00 96.00 111 MET A O 1
ATOM 892 N N . GLN A 1 112 ? -4.837 -23.636 -12.317 1.00 97.25 112 GLN A N 1
ATOM 893 C CA . GLN A 1 112 ? -5.703 -24.169 -11.279 1.00 97.25 112 GLN A CA 1
ATOM 894 C C . GLN A 1 112 ? -4.885 -24.933 -10.236 1.00 97.25 112 GLN A C 1
ATOM 896 O O . GLN A 1 112 ? -4.932 -24.580 -9.061 1.00 97.25 112 GLN A O 1
ATOM 901 N N . GLU A 1 113 ? -4.070 -25.896 -10.671 1.00 96.69 113 GLU A N 1
ATOM 902 C CA . GLU A 1 113 ? -3.203 -26.696 -9.794 1.00 96.69 113 GLU A CA 1
ATOM 903 C C . GLU A 1 113 ? -2.230 -25.808 -8.998 1.00 96.69 113 GLU A C 1
ATOM 905 O O . GLU A 1 113 ? -2.043 -25.980 -7.791 1.00 96.69 113 GLU A O 1
ATOM 910 N N . TRP A 1 114 ? -1.642 -24.801 -9.655 1.00 96.69 114 TRP A N 1
ATOM 911 C CA . TRP A 1 114 ? -0.785 -23.822 -8.988 1.00 96.69 114 TRP A CA 1
ATOM 912 C C . TRP A 1 114 ? -1.557 -23.001 -7.943 1.00 96.69 114 TRP A C 1
ATOM 914 O O . TRP A 1 114 ? -1.062 -22.803 -6.835 1.00 96.69 114 TRP A O 1
ATOM 924 N N . ALA A 1 115 ? -2.775 -22.544 -8.252 1.00 96.81 115 ALA A N 1
ATOM 925 C CA . ALA A 1 115 ? -3.588 -21.743 -7.337 1.00 96.81 115 ALA A CA 1
ATOM 926 C C . ALA A 1 115 ? -4.096 -22.551 -6.133 1.00 96.81 115 ALA A C 1
ATOM 928 O O . ALA A 1 115 ? -4.105 -22.028 -5.020 1.00 96.81 115 ALA A O 1
ATOM 929 N N . GLU A 1 116 ? -4.466 -23.818 -6.328 1.00 97.44 116 GLU A N 1
ATOM 930 C CA . GLU A 1 116 ? -4.849 -24.741 -5.251 1.00 97.44 116 GLU A CA 1
ATOM 931 C C . GLU A 1 116 ? -3.710 -24.927 -4.236 1.00 97.44 116 GLU A C 1
ATOM 933 O O . GLU A 1 116 ? -3.950 -24.915 -3.028 1.00 97.44 116 GLU A O 1
ATOM 938 N N . ARG A 1 117 ? -2.461 -25.009 -4.715 1.00 97.88 117 ARG A N 1
ATOM 939 C CA . ARG A 1 117 ? -1.256 -25.056 -3.870 1.00 97.88 117 ARG A CA 1
ATOM 940 C C . ARG A 1 117 ? -0.908 -23.705 -3.239 1.00 97.88 117 ARG A C 1
ATOM 942 O O . ARG A 1 117 ? -0.501 -23.647 -2.080 1.00 97.88 117 ARG A O 1
ATOM 949 N N . ALA A 1 118 ? -1.066 -22.611 -3.982 1.00 96.75 118 ALA A N 1
ATOM 950 C CA . ALA A 1 118 ? -0.701 -21.272 -3.525 1.00 96.75 118 ALA A CA 1
ATOM 951 C C . ALA A 1 118 ? -1.652 -20.713 -2.460 1.00 96.75 118 ALA A C 1
ATOM 953 O O . ALA A 1 118 ? -1.210 -19.986 -1.568 1.00 96.75 118 ALA A O 1
ATOM 954 N N . LEU A 1 119 ? -2.947 -21.032 -2.536 1.00 95.62 119 LEU A N 1
ATOM 955 C CA . LEU A 1 119 ? -3.975 -20.426 -1.691 1.00 95.62 119 LEU A CA 1
ATOM 956 C C . LEU A 1 119 ? -3.758 -20.681 -0.181 1.00 95.62 119 LEU A C 1
ATOM 958 O O . LEU A 1 119 ? -3.833 -19.713 0.582 1.00 95.62 119 LEU A O 1
ATOM 962 N N . PRO A 1 120 ? -3.417 -21.899 0.291 1.00 96.69 120 PRO A N 1
ATOM 963 C CA . PRO A 1 120 ? -3.072 -22.126 1.697 1.00 96.69 120 PRO A CA 1
ATOM 964 C C . PRO A 1 120 ? -1.861 -21.307 2.165 1.00 96.69 120 PRO A C 1
ATOM 966 O O . PRO A 1 120 ? -1.925 -20.668 3.216 1.00 96.69 120 PRO A O 1
ATOM 969 N N . VAL A 1 121 ? -0.787 -21.263 1.365 1.00 97.06 121 VAL A N 1
ATOM 970 C CA . VAL A 1 121 ? 0.432 -20.494 1.680 1.00 97.06 121 VAL A CA 1
ATOM 971 C C . VAL A 1 121 ? 0.121 -18.999 1.756 1.00 97.06 121 VAL A C 1
ATOM 973 O O . VAL A 1 121 ? 0.557 -18.312 2.679 1.00 97.06 121 VAL A O 1
ATOM 976 N N . PHE A 1 122 ? -0.673 -18.492 0.810 1.00 96.50 122 PHE A N 1
ATOM 977 C CA . PHE A 1 122 ? -1.122 -17.104 0.781 1.00 96.50 122 PHE A CA 1
ATOM 978 C C . PHE A 1 122 ? -1.972 -16.745 2.002 1.00 96.50 122 PHE A C 1
ATOM 980 O O . PHE A 1 122 ? -1.736 -15.706 2.617 1.00 96.50 122 PHE A O 1
ATOM 987 N N . ASN A 1 123 ? -2.926 -17.595 2.383 1.00 95.38 123 ASN A N 1
ATOM 988 C CA . ASN A 1 123 ? -3.785 -17.355 3.541 1.00 95.38 123 ASN A CA 1
ATOM 989 C C . ASN A 1 123 ? -2.988 -17.333 4.849 1.00 95.38 123 ASN A C 1
ATOM 991 O O . ASN A 1 123 ? -3.172 -16.420 5.656 1.00 95.38 123 ASN A O 1
ATOM 995 N N . ALA A 1 124 ? -2.053 -18.270 5.018 1.00 95.56 124 ALA A N 1
ATOM 996 C CA . ALA A 1 124 ? -1.148 -18.284 6.161 1.00 95.56 124 ALA A CA 1
ATOM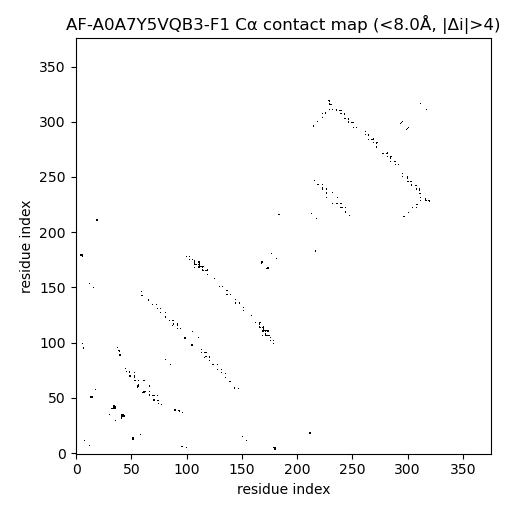 997 C C . ALA A 1 124 ? -0.241 -17.041 6.191 1.00 95.56 124 ALA A C 1
ATOM 999 O O . ALA A 1 124 ? -0.051 -16.434 7.245 1.00 95.56 124 ALA A O 1
ATOM 1000 N N . ALA A 1 125 ? 0.272 -16.609 5.032 1.00 94.88 125 ALA A N 1
ATOM 1001 C CA . ALA A 1 125 ? 1.064 -15.386 4.929 1.00 94.88 125 ALA A CA 1
ATOM 1002 C C . ALA A 1 125 ? 0.231 -14.144 5.282 1.00 94.88 125 ALA A C 1
ATOM 1004 O O . ALA A 1 125 ? 0.688 -13.307 6.057 1.00 94.88 125 ALA A O 1
ATOM 1005 N N . ARG A 1 126 ? -1.002 -14.036 4.763 1.00 95.31 126 ARG A N 1
ATOM 1006 C CA . ARG A 1 126 ? -1.942 -12.948 5.078 1.00 95.31 126 ARG A CA 1
ATOM 1007 C C . ARG A 1 126 ? -2.172 -12.839 6.577 1.00 95.31 126 ARG A C 1
ATOM 1009 O O . ARG A 1 126 ? -2.053 -11.749 7.131 1.00 95.31 126 ARG A O 1
ATOM 1016 N N . GLU A 1 127 ? -2.480 -13.952 7.231 1.00 95.25 127 GLU A N 1
ATOM 1017 C CA . GLU A 1 127 ? -2.698 -13.988 8.675 1.00 95.25 127 GLU A CA 1
ATOM 1018 C C . GLU A 1 127 ? -1.437 -13.577 9.450 1.00 95.25 127 GLU A C 1
ATOM 1020 O O . GLU A 1 127 ? -1.501 -12.680 10.293 1.00 95.25 127 GLU A O 1
ATOM 1025 N N . ALA A 1 128 ? -0.278 -14.158 9.123 1.00 92.81 128 ALA A N 1
ATOM 1026 C CA . ALA A 1 128 ? 0.990 -13.831 9.774 1.00 92.81 128 ALA A CA 1
ATOM 1027 C C . ALA A 1 128 ? 1.364 -12.346 9.616 1.00 92.81 128 ALA A C 1
ATOM 1029 O O . ALA A 1 128 ? 1.807 -11.713 10.576 1.00 92.81 128 ALA A O 1
ATOM 1030 N N . ILE A 1 129 ? 1.149 -11.772 8.428 1.00 92.88 129 ILE A N 1
ATOM 1031 C CA . ILE A 1 129 ? 1.405 -10.356 8.144 1.00 92.88 129 ILE A CA 1
ATOM 1032 C C . ILE A 1 129 ? 0.450 -9.468 8.942 1.00 92.88 129 ILE A C 1
ATOM 1034 O O . ILE A 1 129 ? 0.910 -8.539 9.603 1.00 92.88 129 ILE A O 1
ATOM 1038 N N . LEU A 1 130 ? -0.860 -9.723 8.908 1.00 92.75 130 LEU A N 1
ATOM 1039 C CA . LEU A 1 130 ? -1.837 -8.876 9.601 1.00 92.75 130 LEU A CA 1
ATOM 1040 C C . LEU A 1 130 ? -1.652 -8.932 11.123 1.00 92.75 130 LEU A C 1
ATOM 1042 O O . LEU A 1 130 ? -1.596 -7.884 11.766 1.00 92.75 130 LEU A O 1
ATOM 1046 N N . ASN A 1 131 ? -1.454 -10.124 11.687 1.00 91.12 131 ASN A N 1
ATOM 1047 C CA . ASN A 1 131 ? -1.161 -10.292 13.112 1.00 91.12 131 ASN A CA 1
ATOM 1048 C C . ASN A 1 131 ? 0.175 -9.629 13.483 1.00 91.12 131 ASN A C 1
ATOM 1050 O O . ASN A 1 131 ? 0.272 -8.917 14.484 1.00 91.12 131 ASN A O 1
ATOM 1054 N N . GLY A 1 132 ? 1.197 -9.793 12.637 1.00 92.81 132 GLY A N 1
ATOM 1055 C CA . GLY A 1 132 ? 2.496 -9.150 12.810 1.00 92.81 132 GLY A CA 1
ATOM 1056 C C . GLY A 1 132 ? 2.406 -7.623 12.841 1.00 92.81 132 GLY A C 1
ATOM 1057 O O . GLY A 1 132 ? 3.015 -6.981 13.696 1.00 92.81 132 GLY A O 1
ATOM 1058 N N . ASN A 1 133 ? 1.604 -7.035 11.952 1.00 94.88 133 ASN A N 1
ATOM 1059 C CA . ASN A 1 133 ? 1.399 -5.590 11.883 1.00 94.88 133 ASN A CA 1
ATOM 1060 C C . ASN A 1 133 ? 0.582 -5.042 13.062 1.00 94.88 133 ASN A C 1
ATOM 1062 O O . ASN A 1 133 ? 0.823 -3.908 13.482 1.00 94.88 133 ASN A O 1
ATOM 1066 N N . GLN A 1 134 ? -0.355 -5.815 13.619 1.00 92.88 134 GLN A N 1
ATOM 1067 C CA . GLN A 1 134 ? -1.068 -5.424 14.841 1.00 92.88 134 GLN A CA 1
ATOM 1068 C C . GLN A 1 134 ? -0.108 -5.294 16.029 1.00 92.88 134 GLN A C 1
ATOM 1070 O O . GLN A 1 134 ? -0.160 -4.306 16.759 1.00 92.88 134 GLN A O 1
ATOM 1075 N N . GLU A 1 135 ? 0.801 -6.254 16.204 1.00 90.19 135 GLU A N 1
ATOM 1076 C CA . GLU A 1 135 ? 1.820 -6.202 17.258 1.00 90.19 135 GLU A CA 1
ATOM 1077 C C . GLU A 1 135 ? 2.859 -5.108 17.008 1.00 90.19 135 GLU A C 1
ATOM 1079 O O . GLU A 1 135 ? 3.198 -4.354 17.920 1.00 90.19 135 GLU A O 1
ATOM 1084 N N . TRP A 1 136 ? 3.347 -4.988 15.772 1.00 95.88 136 TRP A N 1
ATOM 1085 C CA . TRP A 1 136 ? 4.324 -3.967 15.403 1.00 95.88 136 TRP A CA 1
ATOM 1086 C C . TRP A 1 136 ? 3.776 -2.548 15.609 1.00 95.88 136 TRP A C 1
ATOM 1088 O O . TRP A 1 136 ? 4.473 -1.691 16.149 1.00 95.88 136 TRP A O 1
ATOM 1098 N N . GLY A 1 137 ? 2.492 -2.320 15.313 1.00 94.25 137 GLY A N 1
ATOM 1099 C CA . GLY A 1 137 ? 1.823 -1.037 15.539 1.00 94.25 137 GLY A CA 1
ATOM 1100 C C . GLY A 1 137 ? 1.833 -0.555 16.998 1.00 94.25 137 GLY A C 1
ATOM 1101 O O . GLY A 1 137 ? 1.669 0.640 17.248 1.00 94.25 137 GLY A O 1
ATOM 1102 N N . LYS A 1 138 ? 2.068 -1.446 17.974 1.00 92.94 138 LYS A N 1
ATOM 1103 C CA . LYS A 1 138 ? 2.105 -1.104 19.407 1.00 92.94 138 LYS A CA 1
ATOM 1104 C C . LYS A 1 138 ? 3.347 -0.310 19.807 1.00 92.94 138 LYS A C 1
ATOM 1106 O O . LYS A 1 138 ? 3.284 0.429 20.785 1.00 92.94 138 LYS A O 1
ATOM 1111 N N . ILE A 1 139 ? 4.458 -0.450 19.078 1.00 94.12 139 ILE A N 1
ATOM 1112 C CA . ILE A 1 139 ? 5.692 0.301 19.362 1.00 94.12 139 ILE A CA 1
ATOM 1113 C C . ILE A 1 139 ? 5.728 1.670 18.679 1.00 94.12 139 ILE A C 1
ATOM 1115 O O . ILE A 1 139 ? 6.655 2.441 18.912 1.00 94.12 139 ILE A O 1
ATOM 1119 N N . LEU A 1 140 ? 4.748 1.961 17.821 1.00 92.56 140 LEU A N 1
ATOM 1120 C CA . LEU A 1 140 ? 4.687 3.183 17.032 1.00 92.56 140 LEU A CA 1
ATOM 1121 C C . LEU A 1 140 ? 4.079 4.338 17.838 1.00 92.56 140 LEU A C 1
ATOM 1123 O O . LEU A 1 140 ? 3.167 4.150 18.645 1.00 92.56 140 LEU A O 1
ATOM 1127 N N . ASN A 1 141 ? 4.551 5.558 17.585 1.00 90.44 141 ASN A N 1
ATOM 1128 C CA . ASN A 1 141 ? 3.926 6.774 18.105 1.00 90.44 141 ASN A CA 1
ATOM 1129 C C . ASN A 1 141 ? 2.660 7.150 17.306 1.00 90.44 141 ASN A C 1
ATOM 1131 O O . ASN A 1 141 ? 2.352 6.560 16.273 1.00 90.44 141 ASN A O 1
ATOM 1135 N N . GLU A 1 142 ? 1.923 8.166 17.756 1.00 87.50 142 GLU A N 1
ATOM 1136 C CA . GLU A 1 142 ? 0.649 8.555 17.131 1.00 87.50 142 GLU A CA 1
ATOM 1137 C C . GLU A 1 142 ? 0.775 9.007 15.670 1.00 87.50 142 GLU A C 1
ATOM 1139 O O . GLU A 1 142 ? -0.134 8.772 14.876 1.00 87.50 142 GLU A O 1
ATOM 1144 N N . ASN A 1 143 ? 1.890 9.631 15.278 1.00 83.44 143 ASN A N 1
ATOM 1145 C CA . ASN A 1 143 ? 2.100 10.004 13.880 1.00 83.44 143 ASN A CA 1
ATOM 1146 C C . ASN A 1 143 ? 2.373 8.767 13.012 1.00 83.44 143 ASN A C 1
ATOM 1148 O O . ASN A 1 143 ? 1.730 8.573 11.981 1.00 83.44 143 ASN A O 1
ATOM 1152 N N . GLN A 1 144 ? 3.269 7.895 13.475 1.00 91.25 144 GLN A N 1
ATOM 1153 C CA . GLN A 1 144 ? 3.599 6.622 12.836 1.00 91.25 144 GLN A CA 1
ATOM 1154 C C . GLN A 1 144 ? 2.365 5.721 12.687 1.00 91.25 144 GLN A C 1
ATOM 1156 O O . GLN A 1 144 ? 2.155 5.145 11.624 1.00 91.25 144 GLN A O 1
ATOM 1161 N N . LYS A 1 145 ? 1.493 5.658 13.703 1.00 91.94 145 LYS A N 1
ATOM 1162 C CA . LYS A 1 145 ? 0.233 4.897 13.655 1.00 91.94 145 LYS A CA 1
ATOM 1163 C C . LYS A 1 145 ? -0.728 5.374 12.566 1.00 91.94 145 LYS A C 1
ATOM 1165 O O . LYS A 1 145 ? -1.452 4.557 12.010 1.00 91.94 145 LYS A O 1
ATOM 1170 N N . ARG A 1 146 ? -0.750 6.670 12.231 1.00 80.06 146 ARG A N 1
ATOM 1171 C CA . ARG A 1 146 ? -1.584 7.168 11.118 1.00 80.06 146 ARG A CA 1
ATOM 1172 C C . ARG A 1 146 ? -1.089 6.644 9.776 1.00 80.06 146 ARG A C 1
ATOM 1174 O O . ARG A 1 146 ? -1.905 6.210 8.972 1.00 80.06 146 ARG A O 1
ATOM 1181 N N . ILE A 1 147 ? 0.228 6.664 9.557 1.00 84.88 147 ILE A N 1
ATOM 1182 C CA . ILE A 1 147 ? 0.854 6.079 8.359 1.00 84.88 147 ILE A CA 1
ATOM 1183 C C . ILE A 1 147 ? 0.570 4.574 8.326 1.00 84.88 147 ILE A C 1
ATOM 1185 O O . ILE A 1 147 ? 0.113 4.057 7.312 1.00 84.88 147 ILE A O 1
ATOM 1189 N N . HIS A 1 148 ? 0.738 3.904 9.469 1.00 91.94 148 HIS A N 1
ATOM 1190 C CA . HIS A 1 148 ? 0.467 2.477 9.629 1.00 91.94 148 HIS A CA 1
ATOM 1191 C C . HIS A 1 148 ? -0.962 2.096 9.259 1.00 91.94 148 HIS A C 1
ATOM 1193 O O . HIS A 1 148 ? -1.178 1.126 8.544 1.00 91.94 148 HIS A O 1
ATOM 1199 N N . GLN A 1 149 ? -1.949 2.874 9.707 1.00 87.81 149 GLN A N 1
ATOM 1200 C CA . GLN A 1 149 ? -3.348 2.600 9.392 1.00 87.81 149 GLN A CA 1
ATOM 1201 C C . GLN A 1 149 ? -3.631 2.716 7.890 1.00 87.81 149 GLN A C 1
ATOM 1203 O O . GLN A 1 149 ? -4.334 1.872 7.345 1.00 87.81 149 GLN A O 1
ATOM 1208 N N . LEU A 1 150 ? -3.060 3.722 7.217 1.00 78.75 150 LEU A N 1
ATOM 1209 C CA . LEU A 1 150 ? -3.183 3.859 5.762 1.00 78.75 150 LEU A CA 1
ATOM 1210 C C . LEU A 1 150 ? -2.561 2.659 5.035 1.00 78.75 150 LEU A C 1
ATOM 1212 O O . LEU A 1 150 ? -3.155 2.137 4.091 1.00 78.75 150 LEU A O 1
ATOM 1216 N N . ASP A 1 151 ? -1.396 2.201 5.499 1.00 89.00 151 ASP A N 1
ATOM 1217 C CA . ASP A 1 151 ? -0.725 1.029 4.939 1.00 89.00 151 ASP A CA 1
ATOM 1218 C C . ASP A 1 151 ? -1.564 -0.242 5.179 1.00 89.00 151 ASP A C 1
ATOM 1220 O O . ASP A 1 151 ? -1.769 -1.017 4.247 1.00 89.00 151 ASP A O 1
ATOM 1224 N N . LEU A 1 152 ? -2.133 -0.435 6.376 1.00 89.00 152 LEU A N 1
ATOM 1225 C CA . LEU A 1 152 ? -3.036 -1.553 6.692 1.00 89.00 152 LEU A CA 1
ATOM 1226 C C . LEU A 1 152 ? -4.298 -1.560 5.823 1.00 89.00 152 LEU A C 1
ATOM 1228 O O . LEU A 1 152 ? -4.667 -2.607 5.287 1.00 89.00 152 LEU A O 1
ATOM 1232 N N . ASP A 1 153 ? -4.944 -0.409 5.647 1.00 79.19 153 ASP A N 1
ATOM 1233 C CA . ASP A 1 153 ? -6.130 -0.287 4.796 1.00 79.19 153 ASP A CA 1
ATOM 1234 C C . ASP A 1 153 ? -5.793 -0.685 3.348 1.00 79.19 153 ASP A C 1
ATOM 1236 O O . ASP A 1 153 ? -6.530 -1.445 2.711 1.00 79.19 153 ASP A O 1
ATOM 1240 N N . GLN A 1 154 ? -4.629 -0.258 2.846 1.00 81.56 154 GLN A N 1
ATOM 1241 C CA . GLN A 1 154 ? -4.138 -0.669 1.533 1.00 81.56 154 GLN A CA 1
ATOM 1242 C C . GLN A 1 154 ? -3.797 -2.170 1.476 1.00 81.56 154 GLN A C 1
ATOM 1244 O O . GLN A 1 154 ? -4.087 -2.810 0.461 1.00 81.56 154 GLN A O 1
ATOM 1249 N N . MET A 1 155 ? -3.232 -2.763 2.544 1.00 86.81 155 MET A N 1
ATOM 1250 C CA . MET A 1 155 ? -2.982 -4.215 2.609 1.00 86.81 155 MET A CA 1
ATOM 1251 C C . MET A 1 155 ? -4.287 -4.975 2.451 1.00 86.81 155 MET A C 1
ATOM 1253 O O . MET A 1 155 ? -4.348 -5.911 1.662 1.00 86.81 155 MET A O 1
ATOM 1257 N N . HIS A 1 156 ? -5.332 -4.577 3.178 1.00 83.62 156 HIS A N 1
ATOM 1258 C CA . HIS A 1 156 ? -6.626 -5.253 3.139 1.00 83.62 156 HIS A CA 1
ATOM 1259 C C . HIS A 1 156 ? -7.228 -5.275 1.733 1.00 83.62 156 HIS A C 1
ATOM 1261 O O . HIS A 1 156 ? -7.716 -6.321 1.297 1.00 83.62 156 HIS A O 1
ATOM 1267 N N . VAL A 1 157 ? -7.144 -4.162 0.999 1.00 80.38 157 VAL A N 1
ATOM 1268 C CA . VAL A 1 157 ? -7.582 -4.105 -0.405 1.00 80.38 157 VAL A CA 1
ATOM 1269 C C . VAL A 1 157 ? -6.768 -5.074 -1.264 1.00 80.38 157 VAL A C 1
ATOM 1271 O O . VAL A 1 157 ? -7.346 -5.904 -1.966 1.00 80.38 157 VAL A O 1
ATOM 1274 N N . ASN A 1 158 ? -5.438 -5.031 -1.159 1.00 82.50 158 ASN A N 1
ATOM 1275 C CA . ASN A 1 158 ? -4.552 -5.899 -1.936 1.00 82.50 158 ASN A CA 1
ATOM 1276 C C . ASN A 1 158 ? -4.799 -7.388 -1.639 1.00 82.50 158 ASN A C 1
ATOM 1278 O O . ASN A 1 158 ? -4.887 -8.198 -2.561 1.00 82.50 158 ASN A O 1
ATOM 1282 N N . PHE A 1 159 ? -4.948 -7.750 -0.361 1.00 90.88 159 PHE A N 1
ATOM 1283 C CA . PHE A 1 159 ? -5.252 -9.115 0.057 1.00 90.88 159 PHE A CA 1
ATOM 1284 C C . PHE A 1 159 ? -6.599 -9.589 -0.478 1.00 90.88 159 PHE A C 1
ATOM 1286 O O . PHE A 1 159 ? -6.678 -10.718 -0.944 1.00 90.88 159 PHE A O 1
ATOM 1293 N N . THR A 1 160 ? -7.630 -8.744 -0.448 1.00 84.19 160 THR A N 1
ATOM 1294 C CA . THR A 1 160 ? -8.961 -9.091 -0.972 1.00 84.19 160 THR A CA 1
ATOM 1295 C C . THR A 1 160 ? -8.899 -9.362 -2.475 1.00 84.19 160 THR A C 1
ATOM 1297 O O . THR A 1 160 ? -9.359 -10.403 -2.933 1.00 84.19 160 THR A O 1
ATOM 1300 N N . MET A 1 161 ? -8.243 -8.487 -3.243 1.00 84.50 161 MET A N 1
ATOM 1301 C CA . MET A 1 161 ? -8.088 -8.674 -4.691 1.00 84.50 161 MET A CA 1
ATOM 1302 C C . MET A 1 161 ? -7.309 -9.951 -5.044 1.00 84.50 161 MET A C 1
ATOM 1304 O O . MET A 1 161 ? -7.631 -10.634 -6.018 1.00 84.50 161 MET A O 1
ATOM 1308 N N . MET A 1 162 ? -6.269 -10.276 -4.271 1.00 90.12 162 MET A N 1
ATOM 1309 C CA . MET A 1 162 ? -5.479 -11.494 -4.472 1.00 90.12 162 MET A CA 1
ATOM 1310 C C . MET A 1 162 ? -6.246 -12.758 -4.070 1.00 90.12 162 MET A C 1
ATOM 1312 O O . MET A 1 162 ? -6.165 -13.755 -4.782 1.00 90.12 162 MET A O 1
ATOM 1316 N N . ASP A 1 163 ? -7.017 -12.707 -2.984 1.00 91.88 163 ASP A N 1
ATOM 1317 C CA . ASP A 1 163 ? -7.880 -13.799 -2.520 1.00 91.88 163 ASP A CA 1
ATOM 1318 C C . ASP A 1 163 ? -8.948 -14.147 -3.567 1.00 91.88 163 ASP A C 1
ATOM 1320 O O . ASP A 1 163 ? -9.084 -15.307 -3.955 1.00 91.88 163 ASP A O 1
ATOM 1324 N N . GLU A 1 164 ? -9.617 -13.134 -4.127 1.00 89.31 164 GLU A N 1
ATOM 1325 C CA . GLU A 1 164 ? -10.572 -13.297 -5.228 1.00 89.31 164 GLU A CA 1
ATOM 1326 C C . GLU A 1 164 ? -9.905 -13.880 -6.482 1.00 89.31 164 GLU A C 1
ATOM 1328 O O . GLU A 1 164 ? -10.457 -14.769 -7.138 1.00 89.31 164 GLU A O 1
ATOM 1333 N N . LYS A 1 165 ? -8.698 -13.405 -6.823 1.00 91.94 165 LYS A N 1
ATOM 1334 C CA . LYS A 1 165 ? -7.939 -13.895 -7.980 1.00 91.94 165 LYS A CA 1
ATOM 1335 C C . LYS A 1 165 ? -7.549 -15.364 -7.808 1.00 91.94 165 LYS A C 1
ATOM 1337 O O . LYS A 1 165 ? -7.830 -16.155 -8.706 1.00 91.94 165 LYS A O 1
ATOM 1342 N N . PHE A 1 166 ? -6.950 -15.737 -6.678 1.00 94.38 166 PHE A N 1
ATOM 1343 C CA . PHE A 1 166 ? -6.558 -17.122 -6.408 1.00 94.38 166 PHE A CA 1
ATOM 1344 C C . PHE A 1 166 ? -7.761 -18.049 -6.287 1.00 94.38 166 PHE A C 1
ATOM 1346 O O . PHE A 1 166 ? -7.733 -19.128 -6.871 1.00 94.38 166 PHE A O 1
ATOM 1353 N N . SER A 1 167 ? -8.840 -17.605 -5.641 1.00 94.31 167 SER A N 1
ATOM 1354 C CA . SER A 1 167 ? -10.091 -18.362 -5.584 1.00 94.31 167 SER A CA 1
ATOM 1355 C C . SER A 1 167 ? -10.669 -18.590 -6.977 1.00 94.31 167 SER A C 1
ATOM 1357 O O . SER A 1 167 ? -11.088 -19.691 -7.306 1.00 94.31 167 SER A O 1
ATOM 1359 N N . ARG A 1 168 ? -10.663 -17.588 -7.859 1.00 96.69 168 ARG A N 1
ATOM 1360 C CA . ARG A 1 168 ? -11.114 -17.786 -9.242 1.00 96.69 168 ARG A CA 1
ATOM 1361 C C . ARG A 1 168 ? -10.216 -18.767 -9.999 1.00 96.69 168 ARG A C 1
ATOM 1363 O O . ARG A 1 168 ? -10.726 -19.616 -10.728 1.00 96.69 168 ARG A O 1
ATOM 1370 N N . TRP A 1 169 ? -8.899 -18.634 -9.869 1.00 96.44 169 TRP A N 1
ATOM 1371 C CA . TRP A 1 169 ? -7.943 -19.504 -10.555 1.00 96.44 169 TRP A CA 1
ATOM 1372 C C . TRP A 1 169 ? -8.053 -20.958 -10.094 1.00 96.44 169 TRP A C 1
ATOM 1374 O O . TRP A 1 169 ? -8.059 -21.840 -10.948 1.00 96.44 169 TRP A O 1
ATOM 1384 N N . SER A 1 170 ? -8.244 -21.206 -8.795 1.00 96.75 170 SER A N 1
ATOM 1385 C CA . SER A 1 170 ? -8.432 -22.556 -8.245 1.00 96.75 170 SER A CA 1
ATOM 1386 C C . SER A 1 170 ? -9.729 -23.237 -8.698 1.00 96.75 170 SER A C 1
ATOM 1388 O O . SER A 1 170 ? -9.863 -24.444 -8.557 1.00 96.75 170 SER A O 1
ATOM 1390 N N . HIS A 1 171 ? -10.665 -22.501 -9.303 1.00 97.25 171 HIS A N 1
ATOM 1391 C CA . HIS A 1 171 ? -11.868 -23.054 -9.938 1.00 97.25 171 HIS A CA 1
ATOM 1392 C C . HIS A 1 171 ? -11.777 -23.049 -11.477 1.00 97.25 171 HIS A C 1
ATOM 1394 O O . HIS A 1 171 ? -12.796 -23.054 -12.167 1.00 97.25 171 HIS A O 1
ATOM 1400 N N . GLY A 1 172 ? -10.565 -22.966 -12.039 1.00 96.06 172 GLY A N 1
ATOM 1401 C CA . GLY A 1 172 ? -10.328 -22.982 -13.488 1.00 96.06 172 GLY A CA 1
ATOM 1402 C C . GLY A 1 172 ? -10.644 -21.663 -14.205 1.00 96.06 172 GLY A C 1
ATOM 1403 O O . GLY A 1 172 ? -10.532 -21.576 -15.426 1.00 96.06 172 GLY A O 1
ATOM 1404 N N . GLY A 1 173 ? -10.993 -20.600 -13.473 1.00 96.19 173 GLY A N 1
ATOM 1405 C CA . GLY A 1 173 ? -11.346 -19.287 -14.022 1.00 96.19 173 GLY A CA 1
ATOM 1406 C C . GLY A 1 173 ? -10.153 -18.420 -14.443 1.00 96.19 173 GLY A C 1
ATOM 1407 O O . GLY A 1 173 ? -10.289 -17.193 -14.501 1.00 96.19 173 GLY A O 1
ATOM 1408 N N . PHE A 1 174 ? -8.983 -19.018 -14.678 1.00 95.62 174 PHE A N 1
ATOM 1409 C CA . PHE A 1 174 ? -7.777 -18.321 -15.123 1.00 95.62 174 PHE A CA 1
ATOM 1410 C C . PHE A 1 174 ? -7.938 -17.737 -16.532 1.00 95.62 174 PHE A C 1
ATOM 1412 O O . PHE A 1 174 ? -8.500 -18.373 -17.426 1.00 95.62 174 PHE A O 1
ATOM 1419 N N . LYS A 1 175 ? -7.403 -16.530 -16.726 1.00 92.50 175 LYS A N 1
ATOM 1420 C CA . LYS A 1 175 ? -7.277 -15.866 -18.024 1.00 92.50 175 LYS A CA 1
ATOM 1421 C C . LYS A 1 175 ? -5.830 -15.435 -18.233 1.00 92.50 175 LYS A C 1
ATOM 1423 O O . LYS A 1 175 ? -5.192 -14.973 -17.291 1.00 92.50 175 LYS A O 1
ATOM 1428 N N . VAL A 1 176 ? -5.321 -15.532 -19.462 1.00 87.56 176 VAL A N 1
ATOM 1429 C CA . VAL A 1 176 ? -3.923 -15.178 -19.786 1.00 87.56 176 VAL A CA 1
ATOM 1430 C C . VAL A 1 176 ? -3.631 -13.709 -19.456 1.00 87.56 176 VAL A C 1
ATOM 1432 O O . VAL A 1 176 ? -2.537 -13.374 -19.005 1.00 87.56 176 VAL A O 1
ATOM 1435 N N . GLU A 1 177 ? -4.636 -12.838 -19.578 1.00 89.00 177 GLU A N 1
ATOM 1436 C CA . GLU A 1 177 ? -4.568 -11.425 -19.198 1.00 89.00 177 GLU A CA 1
ATOM 1437 C C . GLU A 1 177 ? -4.237 -11.226 -17.713 1.00 89.00 177 GLU A C 1
ATOM 1439 O O . GLU A 1 177 ? -3.678 -10.196 -17.347 1.00 89.00 177 GLU A O 1
ATOM 1444 N N . ASP A 1 178 ? -4.538 -12.208 -16.856 1.00 88.25 178 ASP A N 1
ATOM 1445 C CA . ASP A 1 178 ? -4.300 -12.108 -15.420 1.00 88.25 178 ASP A CA 1
ATOM 1446 C C . ASP A 1 178 ? -2.809 -12.183 -15.037 1.00 88.25 178 ASP A C 1
ATOM 1448 O O . ASP A 1 178 ? -2.469 -11.811 -13.905 1.00 88.25 178 ASP A O 1
ATOM 1452 N N . LEU A 1 179 ? -1.944 -12.676 -15.940 1.00 85.56 179 LEU A N 1
ATOM 1453 C CA . LEU A 1 179 ? -0.480 -12.712 -15.774 1.00 85.56 179 LEU A CA 1
ATOM 1454 C C . LEU A 1 179 ? 0.171 -11.357 -16.031 1.00 85.56 179 LEU A C 1
ATOM 1456 O O . LEU A 1 179 ? 1.283 -11.094 -15.568 1.00 85.56 179 LEU A O 1
ATOM 1460 N N . TYR A 1 180 ? -0.510 -10.497 -16.780 1.00 81.06 180 TYR A N 1
ATOM 1461 C CA . TYR A 1 180 ? -0.041 -9.149 -17.013 1.00 81.06 180 TYR A CA 1
ATOM 1462 C C . TYR A 1 180 ? -0.588 -8.265 -15.898 1.00 81.06 180 TYR A C 1
ATOM 1464 O O . TYR A 1 180 ? -1.774 -8.358 -15.569 1.00 81.06 180 TYR A O 1
ATOM 1472 N N . PRO A 1 181 ? 0.242 -7.394 -15.295 1.00 68.31 181 PRO A N 1
ATOM 1473 C CA . PRO A 1 181 ? -0.292 -6.354 -14.439 1.00 68.31 181 PRO A CA 1
ATOM 1474 C C . PRO A 1 181 ? -1.289 -5.575 -15.286 1.00 68.31 181 PRO A C 1
ATOM 1476 O O . PRO A 1 181 ? -0.909 -4.933 -16.266 1.00 68.31 181 PRO A O 1
ATOM 1479 N N . THR A 1 182 ? -2.575 -5.694 -14.956 1.00 62.47 182 THR A N 1
ATOM 1480 C CA . THR A 1 182 ? -3.585 -4.856 -15.581 1.00 62.47 182 THR A CA 1
ATOM 1481 C C . THR A 1 182 ? -3.203 -3.446 -15.163 1.00 62.47 182 THR A C 1
ATOM 1483 O O . THR A 1 182 ? -3.231 -3.169 -13.958 1.00 62.47 182 THR A O 1
ATOM 1486 N N . PRO A 1 183 ? -2.761 -2.573 -16.091 1.00 49.81 183 PRO A N 1
ATOM 1487 C CA . PRO A 1 183 ? -2.553 -1.189 -15.717 1.00 49.81 183 PRO A CA 1
ATOM 1488 C C . PRO A 1 183 ? -3.871 -0.727 -15.093 1.00 49.81 183 PRO A C 1
ATOM 1490 O O . PRO A 1 183 ? -4.924 -1.130 -15.609 1.00 49.81 183 PRO A O 1
ATOM 1493 N N . PRO A 1 184 ? -3.845 0.027 -13.978 1.00 48.59 184 PRO A N 1
ATOM 1494 C CA . PRO A 1 184 ? -5.067 0.580 -13.415 1.00 48.59 184 PRO A CA 1
ATOM 1495 C C . PRO A 1 184 ? -5.842 1.174 -14.583 1.00 48.59 184 PRO A C 1
ATOM 1497 O O . PRO A 1 184 ? -5.294 1.975 -15.347 1.00 48.59 184 PRO A O 1
ATOM 1500 N N . ARG A 1 185 ? -7.032 0.617 -14.840 1.00 44.03 185 ARG A N 1
ATOM 1501 C CA . ARG A 1 185 ? -7.794 0.921 -16.045 1.00 44.03 185 ARG A CA 1
ATOM 1502 C C . ARG A 1 185 ? -8.097 2.403 -15.953 1.00 44.03 185 ARG A C 1
ATOM 1504 O O . ARG A 1 185 ? -8.998 2.780 -15.216 1.00 44.03 185 ARG A O 1
ATOM 1511 N N . ALA A 1 186 ? -7.326 3.226 -16.664 1.00 42.47 186 ALA A N 1
ATOM 1512 C CA . ALA A 1 186 ? -7.637 4.632 -16.824 1.00 42.47 186 ALA A CA 1
ATOM 1513 C C . ALA A 1 186 ? -9.077 4.650 -17.320 1.00 42.47 186 ALA A C 1
ATOM 1515 O O . ALA A 1 186 ? -9.359 4.066 -18.372 1.00 42.47 186 ALA A O 1
ATOM 1516 N N . ALA A 1 187 ? -9.990 5.165 -16.494 1.00 39.16 187 ALA A N 1
ATOM 1517 C CA . ALA A 1 187 ? -11.406 5.167 -16.802 1.00 39.16 187 ALA A CA 1
ATOM 1518 C C . ALA A 1 187 ? -11.551 5.741 -18.211 1.00 39.16 187 ALA A C 1
ATOM 1520 O O . ALA A 1 187 ? -11.203 6.899 -18.454 1.00 39.16 187 ALA A O 1
ATOM 1521 N N . ALA A 1 188 ? -11.951 4.894 -19.162 1.00 39.22 188 ALA A N 1
ATOM 1522 C CA . ALA A 1 188 ? -12.204 5.359 -20.509 1.00 39.22 188 ALA A CA 1
ATOM 1523 C C . ALA A 1 188 ? -13.287 6.437 -20.371 1.00 39.22 188 ALA A C 1
ATOM 1525 O O . ALA A 1 188 ? -14.299 6.165 -19.714 1.00 39.22 188 ALA A O 1
ATOM 1526 N N . PRO A 1 189 ? -13.068 7.656 -20.894 1.00 37.91 189 PRO A N 1
ATOM 1527 C CA . PRO A 1 189 ? -14.089 8.687 -20.833 1.00 37.91 189 PRO A CA 1
ATOM 1528 C C . PRO A 1 189 ? -15.374 8.115 -21.451 1.00 37.91 189 PRO A C 1
ATOM 1530 O O . PRO A 1 189 ? -15.307 7.506 -22.524 1.00 37.91 189 PRO A O 1
ATOM 1533 N N . PRO A 1 190 ? -16.525 8.221 -20.771 1.00 48.72 190 PRO A N 1
ATOM 1534 C CA . PRO A 1 190 ? -17.770 7.718 -21.316 1.00 48.72 190 PRO A CA 1
ATOM 1535 C C . PRO A 1 190 ? -18.186 8.619 -22.484 1.00 48.72 190 PRO A C 1
ATOM 1537 O O . PRO A 1 190 ? -18.507 9.783 -22.271 1.00 48.72 190 PRO A O 1
ATOM 1540 N N . GLY A 1 191 ? -18.193 8.058 -23.695 1.00 40.28 191 GLY A N 1
ATOM 1541 C CA . GLY A 1 191 ? -18.875 8.617 -24.865 1.00 40.28 191 GLY A CA 1
ATOM 1542 C C . GLY A 1 191 ? -18.035 9.538 -25.751 1.00 40.28 191 GLY A C 1
ATOM 1543 O O . GLY A 1 191 ? -17.722 10.660 -25.379 1.00 40.28 191 GLY A O 1
ATOM 1544 N N . ASP A 1 192 ? -17.690 9.040 -26.939 1.00 35.31 192 ASP A N 1
ATOM 1545 C CA . ASP A 1 192 ? -18.126 9.633 -28.211 1.00 35.31 192 ASP A CA 1
ATOM 1546 C C . ASP A 1 192 ? -17.761 8.649 -29.334 1.00 35.31 192 ASP A C 1
ATOM 1548 O O . ASP A 1 192 ? -16.681 8.706 -29.927 1.00 35.31 192 ASP A O 1
ATOM 1552 N N . ASP A 1 193 ? -18.679 7.718 -29.614 1.00 42.69 193 ASP A N 1
ATOM 1553 C CA . ASP A 1 193 ? -18.745 7.002 -30.893 1.00 42.69 193 ASP A CA 1
ATOM 1554 C C . ASP A 1 193 ? -19.203 7.989 -31.978 1.00 42.69 193 ASP A C 1
ATOM 1556 O O . ASP A 1 193 ? -20.331 7.949 -32.468 1.00 42.69 193 ASP A O 1
ATOM 1560 N N . VAL A 1 194 ? -18.318 8.920 -32.336 1.00 45.97 194 VAL A N 1
ATOM 1561 C CA . VAL A 1 194 ? -18.461 9.743 -33.536 1.00 45.97 194 VAL A CA 1
ATOM 1562 C C . VAL A 1 194 ? -17.184 9.601 -34.355 1.00 45.97 194 VAL A C 1
ATOM 1564 O O . VAL A 1 194 ? -16.172 10.251 -34.101 1.00 45.97 194 VAL A O 1
ATOM 1567 N N . ASP A 1 195 ? -17.246 8.663 -35.297 1.00 47.31 195 ASP A N 1
ATOM 1568 C CA . ASP A 1 195 ? -16.568 8.665 -36.597 1.00 47.31 195 ASP A CA 1
ATOM 1569 C C . ASP A 1 195 ? -15.205 9.394 -36.648 1.00 47.31 195 ASP A C 1
ATOM 1571 O O . ASP A 1 195 ? -15.055 10.478 -37.220 1.00 47.31 195 ASP A O 1
ATOM 1575 N N . ARG A 1 196 ? -14.172 8.810 -36.023 1.00 40.91 196 ARG A N 1
ATOM 1576 C CA . ARG A 1 196 ? -12.788 9.286 -36.175 1.00 40.91 196 ARG A CA 1
ATOM 1577 C C . ARG A 1 196 ? -12.077 8.532 -37.289 1.00 40.91 196 ARG A C 1
ATOM 1579 O O . ARG A 1 196 ? -11.640 7.395 -37.133 1.00 40.91 196 ARG A O 1
ATOM 1586 N N . SER A 1 197 ? -11.916 9.252 -38.392 1.00 36.97 197 SER A N 1
ATOM 1587 C CA . SER A 1 197 ? -11.124 8.902 -39.568 1.00 36.97 197 SER A CA 1
ATOM 1588 C C . SER A 1 197 ? -9.707 8.373 -39.217 1.00 36.97 197 SER A C 1
ATOM 1590 O O . SER A 1 197 ? -9.076 8.903 -38.295 1.00 36.97 197 SER A O 1
ATOM 1592 N N . PRO A 1 198 ? -9.132 7.394 -39.952 1.00 38.41 198 PRO A N 1
ATOM 1593 C CA . PRO A 1 198 ? -7.939 6.635 -39.528 1.00 38.41 198 PRO A CA 1
ATOM 1594 C C . PRO A 1 198 ? -6.588 7.384 -39.547 1.00 38.41 198 PRO A C 1
ATOM 1596 O O . PRO A 1 198 ? -5.544 6.768 -39.342 1.00 38.41 198 PRO A O 1
ATOM 1599 N N . ALA A 1 199 ? -6.552 8.691 -39.815 1.00 38.66 199 ALA A N 1
ATOM 1600 C CA . ALA A 1 199 ? -5.313 9.375 -40.205 1.00 38.66 199 ALA A CA 1
ATOM 1601 C C . ALA A 1 199 ? -4.566 10.137 -39.087 1.00 38.66 199 ALA A C 1
ATOM 1603 O O . ALA A 1 199 ? -3.471 10.631 -39.340 1.00 38.66 199 ALA A O 1
ATOM 1604 N N . GLN A 1 200 ? -5.087 10.233 -37.855 1.00 43.00 200 GLN A N 1
ATOM 1605 C CA . GLN A 1 200 ? -4.489 11.091 -36.806 1.00 43.00 200 GLN A CA 1
ATOM 1606 C C . GLN A 1 200 ? -3.857 10.374 -35.595 1.00 43.00 200 GLN A C 1
ATOM 1608 O O . GLN A 1 200 ? -3.398 11.033 -34.664 1.00 43.00 200 GLN A O 1
ATOM 1613 N N . VAL A 1 201 ? -3.714 9.043 -35.609 1.00 38.97 201 VAL A N 1
ATOM 1614 C CA . VAL A 1 201 ? -3.040 8.285 -34.525 1.00 38.97 201 VAL A CA 1
ATOM 1615 C C . VAL A 1 201 ? -1.556 8.033 -34.841 1.00 38.97 201 VAL A C 1
ATOM 1617 O O . VAL A 1 201 ? -1.044 6.921 -34.752 1.00 38.97 201 VAL A O 1
ATOM 1620 N N . ARG A 1 202 ? -0.829 9.081 -35.235 1.00 35.22 202 ARG A N 1
ATOM 1621 C CA . ARG A 1 202 ? 0.642 9.076 -35.332 1.00 35.22 202 ARG A CA 1
ATOM 1622 C C . ARG A 1 202 ? 1.159 10.395 -34.773 1.00 35.22 202 ARG A C 1
ATOM 1624 O O . ARG A 1 202 ? 1.286 11.368 -35.500 1.00 35.22 202 ARG A O 1
ATOM 1631 N N . GLY A 1 203 ? 1.402 10.446 -33.466 1.00 31.44 203 GLY A N 1
ATOM 1632 C CA . GLY A 1 203 ? 1.975 11.652 -32.856 1.00 31.44 203 GLY A CA 1
ATOM 1633 C C . GLY A 1 203 ? 1.887 11.768 -31.339 1.00 31.44 203 GLY A C 1
ATOM 1634 O O . GLY A 1 203 ? 2.465 12.695 -30.783 1.00 31.44 203 GLY A O 1
ATOM 1635 N N . ARG A 1 204 ? 1.219 10.848 -30.632 1.00 34.66 204 ARG A N 1
ATOM 1636 C CA . ARG A 1 204 ? 1.268 10.831 -29.164 1.00 34.66 204 ARG A CA 1
ATOM 1637 C C . ARG A 1 204 ? 2.417 9.940 -28.708 1.00 34.66 204 ARG A C 1
ATOM 1639 O O . ARG A 1 204 ? 2.233 8.755 -28.448 1.00 34.66 204 ARG A O 1
ATOM 1646 N N . GLY A 1 205 ? 3.615 10.520 -28.684 1.00 30.48 205 GLY A N 1
ATOM 1647 C CA . GLY A 1 205 ? 4.780 9.924 -28.041 1.00 30.48 205 GLY A CA 1
ATOM 1648 C C . GLY A 1 205 ? 4.457 9.648 -26.575 1.00 30.48 205 GLY A C 1
ATOM 1649 O O . GLY A 1 205 ? 4.376 10.566 -25.765 1.00 30.48 205 GLY A O 1
ATOM 1650 N N . LEU A 1 206 ? 4.208 8.381 -26.259 1.00 32.62 206 LEU A N 1
ATOM 1651 C CA . LEU A 1 206 ? 4.141 7.881 -24.894 1.00 32.62 206 LEU A CA 1
ATOM 1652 C C . LEU A 1 206 ? 5.564 7.934 -24.335 1.00 32.62 206 LEU A C 1
ATOM 1654 O O . LEU A 1 206 ? 6.386 7.069 -24.635 1.00 32.62 206 LEU A O 1
ATOM 1658 N N . SER A 1 207 ? 5.867 8.987 -23.577 1.00 33.31 207 SER A N 1
ATOM 1659 C CA . SER A 1 207 ? 7.111 9.055 -22.816 1.00 33.31 207 SER A CA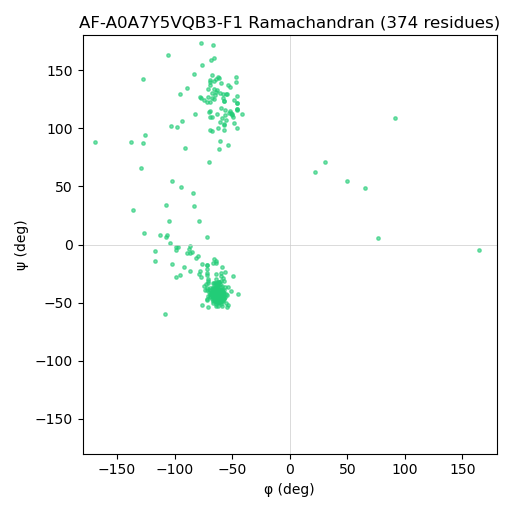 1
ATOM 1660 C C . SER A 1 207 ? 7.103 7.929 -21.764 1.00 33.31 207 SER A C 1
ATOM 1662 O O . SER A 1 207 ? 6.097 7.771 -21.069 1.00 33.31 207 SER A O 1
ATOM 1664 N N . PRO A 1 208 ? 8.168 7.116 -21.636 1.00 33.59 208 PRO A N 1
ATOM 1665 C CA . PRO A 1 208 ? 8.221 5.916 -20.791 1.00 33.59 208 PRO A CA 1
ATOM 1666 C C . PRO A 1 208 ? 8.542 6.232 -19.320 1.00 33.59 208 PRO A C 1
ATOM 1668 O O . PRO A 1 208 ? 9.217 5.452 -18.633 1.00 33.59 208 PRO A O 1
ATOM 1671 N N . GLU A 1 209 ? 8.074 7.382 -18.849 1.00 33.12 209 GLU A N 1
ATOM 1672 C CA . GLU A 1 209 ? 8.223 7.831 -17.476 1.00 33.12 209 GLU A CA 1
ATOM 1673 C C . GLU A 1 209 ? 7.216 7.063 -16.620 1.00 33.12 209 GLU A C 1
ATOM 1675 O O . GLU A 1 209 ? 6.044 6.943 -16.979 1.00 33.12 209 GLU A O 1
ATOM 1680 N N . ALA A 1 210 ? 7.712 6.412 -15.565 1.00 35.19 210 ALA A N 1
ATOM 1681 C CA . ALA A 1 210 ? 6.937 5.521 -14.714 1.00 35.19 210 ALA A CA 1
ATOM 1682 C C . ALA A 1 210 ? 5.594 6.170 -14.370 1.00 35.19 210 ALA A C 1
ATOM 1684 O O . ALA A 1 210 ? 5.579 7.313 -13.921 1.00 35.19 210 ALA A O 1
ATOM 1685 N N . ALA A 1 211 ? 4.490 5.454 -14.601 1.00 37.69 211 ALA A N 1
ATOM 1686 C CA . ALA A 1 211 ? 3.158 5.878 -14.202 1.00 37.69 211 ALA A CA 1
ATOM 1687 C C . ALA A 1 211 ? 3.130 6.002 -12.673 1.00 37.69 211 ALA A C 1
ATOM 1689 O O . ALA A 1 211 ? 2.775 5.068 -11.960 1.00 37.69 211 ALA A O 1
ATOM 1690 N N . VAL A 1 212 ? 3.602 7.139 -12.166 1.00 47.25 212 VAL A N 1
ATOM 1691 C CA . VAL A 1 212 ? 3.360 7.588 -10.807 1.00 47.25 212 VAL A CA 1
ATOM 1692 C C . VAL A 1 212 ? 1.848 7.662 -10.727 1.00 47.25 212 VAL A C 1
ATOM 1694 O O . VAL A 1 212 ? 1.253 8.487 -11.422 1.00 47.25 212 VAL A O 1
ATOM 1697 N N . SER A 1 213 ? 1.241 6.732 -9.982 1.00 58.16 213 SER A N 1
ATOM 1698 C CA . SER A 1 213 ? -0.209 6.669 -9.823 1.00 58.16 213 SER A CA 1
ATOM 1699 C C . SER A 1 213 ? -0.713 8.071 -9.534 1.00 58.16 213 SER A C 1
ATOM 1701 O O . SER A 1 213 ? -0.236 8.741 -8.610 1.00 58.16 213 SER A O 1
ATOM 1703 N N . SER A 1 214 ? -1.613 8.543 -10.387 1.00 78.62 214 SER A N 1
ATOM 1704 C CA . SER A 1 214 ? -2.122 9.896 -10.272 1.00 78.62 214 SER A CA 1
ATOM 1705 C C . SER A 1 214 ? -2.879 9.974 -8.939 1.00 78.62 214 SER A C 1
ATOM 1707 O O . SER A 1 214 ? -3.547 9.003 -8.578 1.00 78.62 214 SER A O 1
ATOM 1709 N N . PRO A 1 215 ? -2.824 11.081 -8.175 1.00 78.62 215 PRO A N 1
ATOM 1710 C CA . PRO A 1 215 ? -3.599 11.218 -6.936 1.00 78.62 215 PRO A CA 1
ATOM 1711 C C . PRO A 1 215 ? -5.091 10.859 -7.091 1.00 78.62 215 PRO A C 1
ATOM 1713 O O . PRO A 1 215 ? -5.729 10.404 -6.150 1.00 78.62 215 PRO A O 1
ATOM 1716 N N . GLU A 1 216 ? -5.639 11.008 -8.295 1.00 86.56 216 GLU A N 1
ATOM 1717 C CA . GLU A 1 216 ? -7.005 10.670 -8.694 1.00 86.56 216 GLU A CA 1
ATOM 1718 C C . GLU A 1 216 ? -7.290 9.166 -8.792 1.00 86.56 216 GLU A C 1
ATOM 1720 O O . GLU A 1 216 ? -8.459 8.778 -8.732 1.00 86.56 216 GLU A O 1
ATOM 1725 N N . ASP A 1 217 ? -6.275 8.316 -8.947 1.00 80.38 217 ASP A N 1
ATOM 1726 C CA . ASP A 1 217 ? -6.445 6.858 -8.902 1.00 80.38 217 ASP A CA 1
ATOM 1727 C C . ASP A 1 217 ? -6.788 6.433 -7.468 1.00 80.38 217 ASP A C 1
ATOM 1729 O O . ASP A 1 217 ? -7.689 5.629 -7.229 1.00 80.38 217 ASP A O 1
ATOM 1733 N N . PHE A 1 218 ? -6.142 7.071 -6.486 1.00 85.50 218 PHE A N 1
ATOM 1734 C CA . PHE A 1 218 ? -6.471 6.903 -5.072 1.00 85.50 218 PHE A CA 1
ATOM 1735 C C . PHE A 1 218 ? -7.885 7.409 -4.739 1.00 85.50 218 PHE A C 1
ATOM 1737 O O . PHE A 1 218 ? -8.571 6.820 -3.902 1.00 85.50 218 PHE A O 1
ATOM 1744 N N . TRP A 1 219 ? -8.362 8.462 -5.414 1.00 94.69 219 TRP A N 1
ATOM 1745 C CA . TRP A 1 219 ? -9.710 9.000 -5.191 1.00 94.69 219 TRP A CA 1
ATOM 1746 C C . TRP A 1 219 ? -10.805 7.986 -5.512 1.00 94.69 219 TRP A C 1
ATOM 1748 O O . TRP A 1 219 ? -11.781 7.897 -4.776 1.00 94.69 219 TRP A O 1
ATOM 1758 N N . GLU A 1 220 ? -10.645 7.200 -6.574 1.00 90.81 220 GLU A N 1
ATOM 1759 C CA . GLU A 1 220 ? -11.628 6.185 -6.963 1.00 90.81 220 GLU A CA 1
ATOM 1760 C C . GLU A 1 220 ? -11.757 5.078 -5.922 1.00 90.81 220 GLU A C 1
ATOM 1762 O O . GLU A 1 220 ? -12.872 4.752 -5.507 1.00 90.81 220 GLU A O 1
ATOM 1767 N N . ASN A 1 221 ? -10.622 4.576 -5.429 1.00 82.88 221 ASN A N 1
ATOM 1768 C CA . ASN A 1 221 ? -10.603 3.619 -4.326 1.00 82.88 221 ASN A CA 1
ATOM 1769 C C . ASN A 1 221 ? -11.281 4.214 -3.080 1.00 82.88 221 ASN A C 1
ATOM 1771 O O . ASN A 1 221 ? -12.143 3.580 -2.477 1.00 82.88 221 ASN A O 1
ATOM 1775 N N . MET A 1 222 ? -10.979 5.469 -2.738 1.00 88.94 222 MET A N 1
ATOM 1776 C CA . MET A 1 222 ? -11.599 6.148 -1.597 1.00 88.94 222 MET A CA 1
ATOM 1777 C C . MET A 1 222 ? -13.122 6.296 -1.752 1.00 88.94 222 MET A C 1
ATOM 1779 O O . MET A 1 222 ? -13.870 6.034 -0.811 1.00 88.94 222 MET A O 1
ATOM 1783 N N . VAL A 1 223 ? -13.613 6.670 -2.938 1.00 95.00 223 VAL A N 1
ATOM 1784 C CA . VAL A 1 223 ? -15.057 6.762 -3.217 1.00 95.00 223 VAL A CA 1
ATOM 1785 C C . VAL A 1 223 ? -15.724 5.392 -3.104 1.00 95.00 223 VAL A C 1
ATOM 1787 O O . VAL A 1 223 ? -16.788 5.285 -2.493 1.00 95.00 223 VAL A O 1
ATOM 1790 N N . TYR A 1 224 ? -15.092 4.341 -3.632 1.00 91.31 224 TYR A N 1
ATOM 1791 C CA . TYR A 1 224 ? -15.575 2.968 -3.496 1.00 91.31 224 TYR A CA 1
ATOM 1792 C C . TYR A 1 224 ? -15.654 2.531 -2.026 1.00 91.31 224 TYR A C 1
ATOM 1794 O O . TYR A 1 224 ? -16.679 2.001 -1.588 1.00 91.31 224 TYR A O 1
ATOM 1802 N N . GLN A 1 225 ? -14.614 2.817 -1.240 1.00 83.06 225 GLN A N 1
ATOM 1803 C CA . GLN A 1 225 ? -14.579 2.522 0.191 1.00 83.06 225 GLN A CA 1
ATOM 1804 C C . GLN A 1 225 ? -15.677 3.259 0.955 1.00 83.06 225 GLN A C 1
ATOM 1806 O O . GLN A 1 225 ? -16.384 2.629 1.737 1.00 83.06 225 GLN A O 1
ATOM 1811 N N . LEU A 1 226 ? -15.877 4.560 0.710 1.00 93.12 226 LEU A N 1
ATOM 1812 C CA . LEU A 1 226 ? -16.956 5.322 1.347 1.00 93.12 226 LEU A CA 1
ATOM 1813 C C . LEU A 1 226 ? -18.331 4.771 0.961 1.00 93.12 226 LEU A C 1
ATOM 1815 O O . LEU A 1 226 ? -19.174 4.568 1.834 1.00 93.12 226 LEU A O 1
ATOM 1819 N N . ALA A 1 227 ? -18.548 4.473 -0.321 1.00 95.94 227 ALA A N 1
ATOM 1820 C CA . ALA A 1 227 ? -19.807 3.910 -0.790 1.00 95.94 227 ALA A CA 1
ATOM 1821 C C . ALA A 1 227 ? -20.109 2.547 -0.149 1.00 95.94 227 ALA A C 1
ATOM 1823 O O . ALA A 1 227 ? -21.253 2.273 0.211 1.00 95.94 227 ALA A O 1
ATOM 1824 N N . SER A 1 228 ? -19.091 1.701 0.024 1.00 91.69 228 SER A N 1
ATOM 1825 C CA . SER A 1 228 ? -19.213 0.428 0.738 1.00 91.69 228 SER A CA 1
ATOM 1826 C C . SER A 1 228 ? -19.479 0.646 2.233 1.00 91.69 228 SER A C 1
ATOM 1828 O O . SER A 1 228 ? -20.419 0.084 2.794 1.00 91.69 228 SER A O 1
ATOM 1830 N N . ALA A 1 229 ? -18.713 1.533 2.870 1.00 87.25 229 ALA A N 1
ATOM 1831 C CA . ALA A 1 229 ? -18.766 1.792 4.304 1.00 87.25 229 ALA A CA 1
ATOM 1832 C C . ALA A 1 229 ? -20.112 2.364 4.775 1.00 87.25 229 ALA A C 1
ATOM 1834 O O . ALA A 1 229 ? -20.624 1.945 5.815 1.00 87.25 229 ALA A O 1
ATOM 1835 N N . TYR A 1 230 ? -20.695 3.287 4.007 1.00 95.94 230 TYR A N 1
ATOM 1836 C CA . TYR A 1 230 ? -22.021 3.849 4.279 1.00 95.94 230 TYR A CA 1
ATOM 1837 C C . TYR A 1 230 ? -23.169 2.994 3.722 1.00 95.94 230 TYR A C 1
ATOM 1839 O O . TYR A 1 230 ? -24.328 3.301 3.984 1.00 95.94 230 TYR A O 1
ATOM 1847 N N . GLY A 1 231 ? -22.883 1.935 2.957 1.00 95.44 231 GLY A N 1
ATOM 1848 C CA . GLY A 1 231 ? -23.914 1.096 2.345 1.00 95.44 231 GLY A CA 1
ATOM 1849 C C . GLY A 1 231 ? -24.745 1.844 1.301 1.00 95.44 231 GLY A C 1
ATOM 1850 O O . GLY A 1 231 ? -25.973 1.810 1.352 1.00 95.44 231 GLY A O 1
ATOM 1851 N N . PHE A 1 232 ? -24.084 2.546 0.377 1.00 98.12 232 PHE A N 1
ATOM 1852 C CA . PHE A 1 232 ? -24.753 3.343 -0.652 1.00 98.12 232 PHE A CA 1
ATOM 1853 C C . PHE A 1 232 ? -25.666 2.501 -1.548 1.00 98.12 232 PHE A C 1
ATOM 1855 O O . PHE A 1 232 ? -25.285 1.415 -2.006 1.00 98.12 232 PHE A O 1
ATOM 1862 N N . THR A 1 233 ? -26.837 3.054 -1.875 1.00 98.12 233 THR A N 1
ATOM 1863 C CA . THR A 1 233 ? -27.731 2.523 -2.909 1.00 98.12 233 THR A CA 1
ATOM 1864 C C . THR A 1 233 ? -27.102 2.645 -4.298 1.00 98.12 233 THR A C 1
ATOM 1866 O O . THR A 1 233 ? -26.059 3.280 -4.491 1.00 98.12 233 THR A O 1
ATOM 1869 N N . LYS A 1 234 ? -27.738 2.039 -5.305 1.00 97.44 234 LYS A N 1
ATOM 1870 C CA . LYS A 1 234 ? -27.285 2.128 -6.698 1.00 97.44 234 LYS A CA 1
ATOM 1871 C C . LYS A 1 234 ? -27.251 3.582 -7.186 1.00 97.44 234 LYS A C 1
ATOM 1873 O O . LYS A 1 234 ? -26.293 3.986 -7.840 1.00 97.44 234 LYS A O 1
ATOM 1878 N N . GLU A 1 235 ? -28.251 4.371 -6.815 1.00 97.69 235 GLU A N 1
ATOM 1879 C CA . GLU A 1 235 ? -28.398 5.780 -7.180 1.00 97.69 235 GLU A CA 1
ATOM 1880 C C . GLU A 1 235 ? -27.328 6.630 -6.485 1.00 97.69 235 GLU A C 1
ATOM 1882 O O . GLU A 1 235 ? -26.651 7.420 -7.137 1.00 97.69 235 GLU A O 1
ATOM 1887 N N . GLN A 1 236 ? -27.094 6.411 -5.185 1.00 98.00 236 GLN A N 1
ATOM 1888 C CA . GLN A 1 236 ? -26.025 7.089 -4.443 1.00 98.00 236 GLN A CA 1
ATOM 1889 C C . GLN A 1 236 ? -24.638 6.763 -5.018 1.00 98.00 236 GLN A C 1
ATOM 1891 O O . GLN A 1 236 ? -23.806 7.658 -5.151 1.00 98.00 236 GLN A O 1
ATOM 1896 N N . LYS A 1 237 ? -24.387 5.505 -5.412 1.00 97.25 237 LYS A N 1
ATOM 1897 C CA . LYS A 1 237 ? -23.140 5.105 -6.090 1.00 97.25 237 LYS A CA 1
ATOM 1898 C C . LYS A 1 237 ? -22.964 5.825 -7.427 1.00 97.25 237 LYS A C 1
ATOM 1900 O O . LYS A 1 237 ? -21.870 6.312 -7.697 1.00 97.25 237 LYS A O 1
ATOM 1905 N N . ALA A 1 238 ? -24.020 5.930 -8.235 1.00 96.56 238 ALA A N 1
ATOM 1906 C CA . ALA A 1 238 ? -23.976 6.671 -9.496 1.00 96.56 238 ALA A CA 1
ATOM 1907 C C . ALA A 1 238 ? -23.676 8.164 -9.266 1.00 96.56 238 ALA A C 1
ATOM 1909 O O . ALA A 1 238 ? -22.783 8.716 -9.908 1.00 96.56 238 ALA A O 1
ATOM 1910 N N . SER A 1 239 ? -24.335 8.793 -8.289 1.00 97.69 239 SER A N 1
ATOM 1911 C CA . SER A 1 239 ? -24.060 10.183 -7.898 1.00 97.69 239 SER A CA 1
ATOM 1912 C C . SER A 1 239 ? -22.626 10.377 -7.398 1.00 97.69 239 SER A C 1
ATOM 1914 O O . SER A 1 239 ? -21.971 11.349 -7.767 1.00 97.69 239 SER A O 1
ATOM 1916 N N . ALA A 1 240 ? -22.098 9.438 -6.606 1.00 97.50 240 ALA A N 1
ATOM 1917 C CA . ALA A 1 240 ? -20.722 9.488 -6.117 1.00 97.50 240 ALA A CA 1
ATOM 1918 C C . ALA A 1 240 ? -19.698 9.431 -7.264 1.00 97.50 240 ALA A C 1
ATOM 1920 O O . ALA A 1 240 ? -18.707 10.159 -7.236 1.00 97.50 240 ALA A O 1
ATOM 1921 N N . GLN A 1 241 ? -19.961 8.622 -8.297 1.00 97.31 241 GLN A N 1
ATOM 1922 C CA . GLN A 1 241 ? -19.140 8.572 -9.513 1.00 97.31 241 GLN A CA 1
ATOM 1923 C C . GLN A 1 241 ? -19.215 9.878 -10.318 1.00 97.31 241 GLN A C 1
ATOM 1925 O O . GLN A 1 241 ? -18.192 10.350 -10.810 1.00 97.31 241 GLN A O 1
ATOM 1930 N N . GLY A 1 242 ? -20.391 10.510 -10.393 1.00 97.00 242 GLY A N 1
ATOM 1931 C CA . GLY A 1 242 ? -20.540 11.841 -10.994 1.00 97.00 242 GLY A CA 1
ATOM 1932 C C . GLY A 1 242 ? -19.674 12.895 -10.294 1.00 97.00 242 GLY A C 1
ATOM 1933 O O . GLY A 1 242 ? -18.900 13.595 -10.945 1.00 97.00 242 GLY A O 1
ATOM 1934 N N . ILE A 1 243 ? -19.722 12.940 -8.958 1.00 97.88 243 ILE A N 1
ATOM 1935 C CA . ILE A 1 243 ? -18.894 13.849 -8.146 1.00 97.88 243 ILE A CA 1
ATOM 1936 C C . ILE A 1 243 ? -17.399 13.559 -8.349 1.00 97.88 243 ILE A C 1
ATOM 1938 O O . ILE A 1 243 ? -16.611 14.491 -8.515 1.00 97.88 243 ILE A O 1
ATOM 1942 N N . LEU A 1 244 ? -17.001 12.281 -8.380 1.00 96.62 244 LEU A N 1
ATOM 1943 C CA . LEU A 1 244 ? -15.621 11.885 -8.669 1.00 96.62 244 LEU A CA 1
ATOM 1944 C C . LEU A 1 244 ? -15.156 12.425 -10.025 1.00 96.62 244 LEU A C 1
ATOM 1946 O O . LEU A 1 244 ? -14.075 13.010 -10.111 1.00 96.62 244 LEU A O 1
ATOM 1950 N N . GLN A 1 245 ? -15.970 12.267 -11.070 1.00 96.94 245 GLN A N 1
ATOM 1951 C CA . GLN A 1 245 ? -15.631 12.745 -12.406 1.00 96.94 245 GLN A CA 1
ATOM 1952 C C . GLN A 1 245 ? -15.524 14.275 -12.460 1.00 96.94 245 GLN A C 1
ATOM 1954 O O . GLN A 1 245 ? -14.585 14.802 -13.056 1.00 96.94 245 GLN A O 1
ATOM 1959 N N . GLU A 1 246 ? -16.427 15.002 -11.799 1.00 97.31 246 GLU A N 1
ATOM 1960 C CA . GLU A 1 246 ? -16.346 16.463 -11.684 1.00 97.31 246 GLU A CA 1
ATOM 1961 C C . GLU A 1 246 ? -15.047 16.915 -11.001 1.00 97.31 246 GLU A C 1
ATOM 1963 O O . GLU A 1 246 ? -14.350 17.796 -11.511 1.00 97.31 246 GLU A O 1
ATOM 1968 N N . CYS A 1 247 ? -14.681 16.296 -9.876 1.00 97.25 247 CYS A N 1
ATOM 1969 C CA . CYS A 1 247 ? -13.438 16.600 -9.167 1.00 97.25 247 CYS A CA 1
ATOM 1970 C C . CYS A 1 247 ? -12.200 16.256 -10.012 1.00 97.25 247 CYS A C 1
ATOM 1972 O O . CYS A 1 247 ? -11.252 17.043 -10.047 1.00 97.25 247 CYS A O 1
ATOM 1974 N N . ARG A 1 248 ? -12.212 15.136 -10.750 1.00 96.12 248 ARG A N 1
ATOM 1975 C CA . ARG A 1 248 ? -11.150 14.776 -11.710 1.00 96.12 248 ARG A CA 1
ATOM 1976 C C . ARG A 1 248 ? -11.002 15.830 -12.807 1.00 96.12 248 ARG A C 1
ATOM 1978 O O . ARG A 1 248 ? -9.886 16.251 -13.106 1.00 96.12 248 ARG A O 1
ATOM 1985 N N . ASN A 1 249 ? -12.115 16.317 -13.353 1.00 96.25 249 ASN A N 1
ATOM 1986 C CA . ASN A 1 249 ? -12.107 17.381 -14.356 1.00 96.25 249 ASN A CA 1
ATOM 1987 C C . ASN A 1 249 ? -11.542 18.690 -13.778 1.00 96.25 249 ASN A C 1
ATOM 1989 O O . ASN A 1 249 ? -10.705 19.329 -14.416 1.00 96.25 249 ASN A O 1
ATOM 1993 N N . LYS A 1 250 ? -11.926 19.070 -12.550 1.00 97.12 250 LYS A N 1
ATOM 1994 C CA . LYS A 1 250 ? -11.354 20.236 -11.849 1.00 97.12 250 LYS A CA 1
ATOM 1995 C C . LYS A 1 250 ? -9.838 20.109 -11.679 1.00 97.12 250 LYS A C 1
ATOM 1997 O O . LYS A 1 250 ? -9.110 21.058 -11.970 1.00 97.12 250 LYS A O 1
ATOM 2002 N N . ALA A 1 251 ? -9.356 18.940 -11.259 1.00 96.19 251 ALA A N 1
ATOM 2003 C CA . ALA A 1 251 ? -7.928 18.676 -11.103 1.00 96.19 251 ALA A CA 1
ATOM 2004 C C . ALA A 1 251 ? -7.178 18.749 -12.442 1.00 96.19 251 ALA A C 1
ATOM 2006 O O . ALA A 1 251 ? -6.125 19.382 -12.528 1.00 96.19 251 ALA A O 1
ATOM 2007 N N . ALA A 1 252 ? -7.742 18.179 -13.510 1.00 95.19 252 ALA A N 1
ATOM 2008 C CA . ALA A 1 252 ? -7.169 18.244 -14.853 1.00 95.19 252 ALA A CA 1
ATOM 2009 C C . ALA A 1 252 ? -7.062 19.689 -15.376 1.00 95.19 252 ALA A C 1
ATOM 2011 O O . ALA A 1 252 ? -6.021 20.080 -15.919 1.00 95.19 252 ALA A O 1
ATOM 2012 N N . THR A 1 253 ? -8.097 20.507 -15.160 1.00 96.25 253 THR A N 1
ATOM 2013 C CA . THR A 1 253 ? -8.083 21.940 -15.492 1.00 96.25 253 THR A CA 1
ATOM 2014 C C . THR A 1 253 ? -7.014 22.684 -14.695 1.00 96.25 253 THR A C 1
ATOM 2016 O O . THR A 1 253 ? -6.258 23.462 -15.274 1.00 96.25 253 THR A O 1
ATOM 2019 N N . TYR A 1 254 ? -6.886 22.403 -13.393 1.00 96.88 254 TYR A N 1
ATOM 2020 C CA . TYR A 1 254 ? -5.848 23.001 -12.551 1.00 96.88 254 TYR A CA 1
ATOM 2021 C C . TYR A 1 254 ? -4.437 22.655 -13.043 1.00 96.88 254 TYR A C 1
ATOM 2023 O O . TYR A 1 254 ? -3.603 23.537 -13.206 1.00 96.88 254 TYR A O 1
ATOM 2031 N N . ARG A 1 255 ? -4.153 21.386 -13.360 1.00 95.50 255 ARG A N 1
ATOM 2032 C CA . ARG A 1 255 ? -2.842 21.012 -13.923 1.00 95.50 255 ARG A CA 1
ATOM 2033 C C . ARG A 1 255 ? -2.571 21.689 -15.250 1.00 95.50 255 ARG A C 1
ATOM 2035 O O . ARG A 1 255 ? -1.446 22.092 -15.507 1.00 95.50 255 ARG A O 1
ATOM 2042 N N . THR A 1 256 ? -3.593 21.806 -16.092 1.00 95.31 256 THR A N 1
ATOM 2043 C CA . THR A 1 256 ? -3.456 22.466 -17.391 1.00 95.31 256 THR A CA 1
ATOM 2044 C C . THR A 1 256 ? -3.099 23.939 -17.213 1.00 95.31 256 THR A C 1
ATOM 2046 O O . THR A 1 256 ? -2.203 24.416 -17.900 1.00 95.31 256 THR A O 1
ATOM 2049 N N . SER A 1 257 ? -3.713 24.639 -16.253 1.00 97.56 257 SER A N 1
ATOM 2050 C CA . SER A 1 257 ? -3.371 26.038 -15.953 1.00 97.56 257 SER A CA 1
ATOM 2051 C C . SER A 1 257 ? -2.013 26.208 -15.261 1.00 97.56 257 SER A C 1
ATOM 2053 O O . SER A 1 257 ? -1.457 27.304 -15.265 1.00 97.56 257 SER A O 1
ATOM 2055 N N . LYS A 1 258 ? -1.466 25.133 -14.682 1.00 97.81 258 LYS A N 1
ATOM 2056 C CA . LYS A 1 258 ? -0.157 25.093 -14.012 1.00 97.81 258 LYS A CA 1
ATOM 2057 C C . LYS A 1 258 ? 0.930 24.363 -14.800 1.00 97.81 258 LYS A C 1
ATOM 2059 O O . LYS A 1 258 ? 2.014 24.163 -14.261 1.00 97.81 258 LYS A O 1
ATOM 2064 N N . ARG A 1 259 ? 0.666 23.990 -16.057 1.00 96.56 259 ARG A N 1
ATOM 2065 C CA . ARG A 1 259 ? 1.544 23.127 -16.859 1.00 96.56 259 ARG A CA 1
ATOM 2066 C C . ARG A 1 259 ? 2.974 23.654 -16.921 1.00 96.56 259 ARG A C 1
ATOM 2068 O O . ARG A 1 259 ? 3.884 22.935 -16.541 1.00 96.56 259 ARG A O 1
ATOM 2075 N N . ASP A 1 260 ? 3.152 24.920 -17.288 1.00 97.31 260 ASP A N 1
ATOM 2076 C CA . ASP A 1 260 ? 4.490 25.497 -17.463 1.00 97.31 260 ASP A CA 1
ATOM 2077 C C . ASP A 1 260 ? 5.297 25.518 -16.152 1.00 97.31 260 ASP A C 1
ATOM 2079 O O . ASP A 1 260 ? 6.501 25.277 -16.156 1.00 97.31 260 ASP A O 1
ATOM 2083 N N . GLN A 1 261 ? 4.630 25.754 -15.015 1.00 97.12 261 GLN A N 1
ATOM 2084 C CA . GLN A 1 261 ? 5.262 25.746 -13.689 1.00 97.12 261 GLN A CA 1
ATOM 2085 C C . GLN A 1 261 ? 5.663 24.328 -13.262 1.00 97.12 261 GLN A C 1
ATOM 2087 O O . GLN A 1 261 ? 6.740 24.130 -12.704 1.00 97.12 261 GLN A O 1
ATOM 2092 N N . LEU A 1 262 ? 4.802 23.342 -13.534 1.00 94.94 262 LEU A N 1
ATOM 2093 C CA . LEU A 1 262 ? 5.086 21.932 -13.263 1.00 94.94 262 LEU A CA 1
ATOM 2094 C C . LEU A 1 262 ? 6.247 21.432 -14.129 1.00 94.94 262 LEU A C 1
ATOM 2096 O O . LEU A 1 262 ? 7.158 20.793 -13.609 1.00 94.94 262 LEU A O 1
ATOM 2100 N N . ASP A 1 263 ? 6.245 21.767 -15.419 1.00 95.19 263 ASP A N 1
ATOM 2101 C CA . ASP A 1 263 ? 7.290 21.370 -16.362 1.00 95.19 263 ASP A CA 1
ATOM 2102 C C . ASP A 1 263 ? 8.648 21.998 -16.001 1.00 95.19 263 ASP A C 1
ATOM 2104 O O . ASP A 1 263 ? 9.677 21.328 -16.101 1.00 95.19 263 ASP A O 1
ATOM 2108 N N . ASP A 1 264 ? 8.673 23.259 -15.550 1.00 97.00 264 ASP A N 1
ATOM 2109 C CA . ASP A 1 264 ? 9.895 23.904 -15.045 1.00 97.00 264 ASP A CA 1
ATOM 2110 C C . ASP A 1 264 ? 10.438 23.198 -13.794 1.00 97.00 264 ASP A C 1
ATOM 2112 O O . ASP A 1 264 ? 11.612 22.819 -13.749 1.00 97.00 264 ASP A O 1
ATOM 2116 N N . LEU A 1 265 ? 9.580 22.947 -12.798 1.00 96.12 265 LEU A N 1
ATOM 2117 C CA . LEU A 1 265 ? 9.979 22.249 -11.575 1.00 96.12 265 LEU A CA 1
ATOM 2118 C C . LEU A 1 265 ? 10.494 20.836 -11.865 1.00 96.12 265 LEU A C 1
ATOM 2120 O O . LEU A 1 265 ? 11.520 20.448 -11.308 1.00 96.12 265 LEU A O 1
ATOM 2124 N N . LEU A 1 266 ? 9.833 20.080 -12.749 1.00 93.44 266 LEU A N 1
ATOM 2125 C CA . LEU A 1 266 ? 10.273 18.738 -13.144 1.00 93.44 266 LEU A CA 1
ATOM 2126 C C . LEU A 1 266 ? 11.655 18.769 -13.799 1.00 93.44 266 LEU A C 1
ATOM 2128 O O . LEU A 1 266 ? 12.548 18.044 -13.363 1.00 93.44 266 LEU A O 1
ATOM 2132 N N . LYS A 1 267 ? 11.880 19.672 -14.762 1.00 95.44 267 LYS A N 1
ATOM 2133 C CA . LYS A 1 267 ? 13.196 19.835 -15.406 1.00 95.44 267 LYS A CA 1
ATOM 2134 C C . LYS A 1 267 ? 14.293 20.166 -14.396 1.00 95.44 267 LYS A C 1
ATOM 2136 O O . LYS A 1 267 ? 15.394 19.623 -14.484 1.00 95.44 267 LYS A O 1
ATOM 2141 N N . ARG A 1 268 ? 14.008 21.044 -13.429 1.00 96.38 268 ARG A N 1
ATOM 2142 C CA . ARG A 1 268 ? 14.967 21.419 -12.377 1.00 96.38 268 ARG A CA 1
ATOM 2143 C C . ARG A 1 268 ? 15.244 20.262 -11.417 1.00 96.38 268 ARG A C 1
ATOM 2145 O O . ARG A 1 268 ? 16.401 20.036 -11.071 1.00 96.38 268 ARG A O 1
ATOM 2152 N N . ILE A 1 269 ? 14.215 19.508 -11.028 1.00 92.44 269 ILE A N 1
ATOM 2153 C CA . ILE A 1 269 ? 14.354 18.289 -10.219 1.00 92.44 269 ILE A CA 1
ATOM 2154 C C . ILE A 1 269 ? 15.252 17.281 -10.943 1.00 92.44 269 ILE A C 1
ATOM 2156 O O . ILE A 1 269 ? 16.201 16.776 -10.344 1.00 92.44 269 ILE A O 1
ATOM 2160 N N . ASP A 1 270 ? 15.009 17.026 -12.228 1.00 91.12 270 ASP A N 1
ATOM 2161 C CA . ASP A 1 270 ? 15.797 16.072 -13.012 1.00 91.12 270 ASP A CA 1
ATOM 2162 C C . ASP A 1 270 ? 17.253 16.507 -13.185 1.00 91.12 270 ASP A C 1
ATOM 2164 O O . ASP A 1 270 ? 18.159 15.689 -13.022 1.00 91.12 270 ASP A O 1
ATOM 2168 N N . ALA A 1 271 ? 17.501 17.798 -13.417 1.00 95.00 271 ALA A N 1
ATOM 2169 C CA . ALA A 1 271 ? 18.856 18.340 -13.499 1.00 95.00 271 ALA A CA 1
ATOM 2170 C C . ALA A 1 271 ? 19.646 18.191 -12.181 1.00 95.00 271 ALA A C 1
ATOM 2172 O O . ALA A 1 271 ? 20.868 18.008 -12.205 1.00 95.00 271 ALA A O 1
ATOM 2173 N N . LEU A 1 272 ? 18.963 18.255 -11.031 1.00 95.44 272 LEU A N 1
ATOM 2174 C CA . LEU A 1 272 ? 19.577 18.127 -9.705 1.00 95.44 272 LEU A CA 1
ATOM 2175 C C . LEU A 1 272 ? 19.704 16.680 -9.216 1.00 95.44 272 LEU A C 1
ATOM 2177 O O . LEU A 1 272 ? 20.571 16.403 -8.391 1.00 95.44 272 LEU A O 1
ATOM 2181 N N . ARG A 1 273 ? 18.900 15.735 -9.722 1.00 88.12 273 ARG A N 1
ATOM 2182 C CA . ARG A 1 273 ? 18.922 14.324 -9.277 1.00 88.12 273 ARG A CA 1
ATOM 2183 C C . ARG A 1 273 ? 20.295 13.653 -9.409 1.00 88.12 273 ARG A C 1
ATOM 2185 O O . ARG A 1 273 ? 20.619 12.785 -8.599 1.00 88.12 273 ARG A O 1
ATOM 2192 N N . ALA A 1 274 ? 21.099 14.051 -10.396 1.00 88.44 274 ALA A N 1
ATOM 2193 C CA . ALA A 1 274 ? 22.448 13.518 -10.611 1.00 88.44 274 ALA A CA 1
ATOM 2194 C C . ALA A 1 274 ? 23.521 14.134 -9.685 1.00 88.44 274 ALA A C 1
ATOM 2196 O O . ALA A 1 274 ? 24.646 13.638 -9.637 1.00 88.44 274 ALA A O 1
ATOM 2197 N N . GLN A 1 275 ? 23.198 15.200 -8.946 1.00 93.69 275 GLN A N 1
ATOM 2198 C CA . GLN A 1 275 ? 24.157 15.990 -8.169 1.00 93.69 275 GLN A CA 1
ATOM 2199 C C . GLN A 1 275 ? 24.046 15.644 -6.678 1.00 93.69 275 GLN A C 1
ATOM 2201 O O . GLN A 1 275 ? 23.121 16.064 -5.982 1.00 93.69 275 GLN A O 1
ATOM 2206 N N . ALA A 1 276 ? 24.981 14.830 -6.176 1.00 85.44 276 ALA A N 1
ATOM 2207 C CA . ALA A 1 276 ? 24.933 14.300 -4.810 1.00 85.44 276 ALA A CA 1
ATOM 2208 C C . ALA A 1 276 ? 25.047 15.379 -3.714 1.00 85.44 276 ALA A C 1
ATOM 2210 O O . ALA A 1 276 ? 24.564 15.162 -2.602 1.00 85.44 276 ALA A O 1
ATOM 2211 N N . ASP A 1 277 ? 25.668 16.515 -4.029 1.00 95.62 277 ASP A N 1
ATOM 2212 C CA . ASP A 1 277 ? 25.907 17.667 -3.157 1.00 95.62 277 ASP A CA 1
ATOM 2213 C C . ASP A 1 277 ? 24.699 18.614 -3.038 1.00 95.62 277 ASP A C 1
ATOM 2215 O O . ASP A 1 277 ? 24.668 19.451 -2.140 1.00 95.62 277 ASP A O 1
ATOM 2219 N N . ARG A 1 278 ? 23.665 18.458 -3.878 1.00 95.81 278 ARG A N 1
ATOM 2220 C CA . ARG A 1 278 ? 22.514 19.380 -3.947 1.00 95.81 278 ARG A CA 1
ATOM 2221 C C . ARG A 1 278 ? 21.209 18.828 -3.376 1.00 95.81 278 ARG A C 1
ATOM 2223 O O . ARG A 1 278 ? 20.118 19.143 -3.853 1.00 95.81 278 ARG A O 1
ATOM 2230 N N . ARG A 1 279 ? 21.302 18.005 -2.330 1.00 88.88 279 ARG A N 1
ATOM 2231 C CA . ARG A 1 279 ? 20.126 17.379 -1.696 1.00 88.88 279 ARG A CA 1
ATOM 2232 C C . ARG A 1 279 ? 19.132 18.395 -1.135 1.00 88.88 279 ARG A C 1
ATOM 2234 O O . ARG A 1 279 ? 17.936 18.225 -1.345 1.00 88.88 279 ARG A O 1
ATOM 2241 N N . ASP A 1 280 ? 19.617 19.455 -0.495 1.00 93.56 280 ASP A N 1
ATOM 2242 C CA . ASP A 1 280 ? 18.752 20.476 0.111 1.00 93.56 280 ASP A CA 1
ATOM 2243 C C . ASP A 1 280 ? 17.961 21.251 -0.957 1.00 93.56 280 ASP A C 1
ATOM 2245 O O . ASP A 1 280 ? 16.768 21.515 -0.798 1.00 93.56 280 ASP A O 1
ATOM 2249 N N . GLU A 1 281 ? 18.600 21.563 -2.091 1.00 96.25 281 GLU A N 1
ATOM 2250 C CA . GLU A 1 281 ? 17.946 22.225 -3.226 1.00 96.25 281 GLU A CA 1
ATOM 2251 C C . GLU A 1 281 ? 16.892 21.307 -3.868 1.00 96.25 281 GLU A C 1
ATOM 2253 O O . GLU A 1 281 ? 15.773 21.745 -4.141 1.00 96.25 281 GLU A O 1
ATOM 2258 N N . LEU A 1 282 ? 17.206 20.017 -4.031 1.00 92.06 282 LEU A N 1
ATOM 2259 C CA . LEU A 1 282 ? 16.260 19.011 -4.518 1.00 92.06 282 LEU A CA 1
ATOM 2260 C C . LEU A 1 282 ? 15.033 18.888 -3.599 1.00 92.06 282 LEU A C 1
ATOM 2262 O O . LEU A 1 282 ? 13.903 18.871 -4.087 1.00 92.06 282 LEU A O 1
ATOM 2266 N N . GLN A 1 283 ? 15.240 18.840 -2.280 1.00 87.25 283 GLN A N 1
ATOM 2267 C CA . GLN A 1 283 ? 14.154 18.772 -1.299 1.00 87.25 283 GLN A CA 1
ATOM 2268 C C . GLN A 1 283 ? 13.272 20.028 -1.337 1.00 87.25 283 GLN A C 1
ATOM 2270 O O . GLN A 1 283 ? 12.044 19.934 -1.242 1.00 87.25 283 GLN A O 1
ATOM 2275 N N . LYS A 1 284 ? 13.874 21.208 -1.527 1.00 95.38 284 LYS A N 1
ATOM 2276 C CA . LYS A 1 284 ? 13.125 22.456 -1.705 1.00 95.38 284 LYS A CA 1
ATOM 2277 C C . LYS A 1 284 ? 12.239 22.411 -2.952 1.00 95.38 284 LYS A C 1
ATOM 2279 O O . LYS A 1 284 ? 11.055 22.704 -2.845 1.00 95.38 284 LYS A O 1
ATOM 2284 N N . LEU A 1 285 ? 12.758 21.967 -4.101 1.00 95.56 285 LEU A N 1
ATOM 2285 C CA . LEU A 1 285 ? 11.951 21.839 -5.325 1.00 95.56 285 LEU A CA 1
ATOM 2286 C C . LEU A 1 285 ? 10.808 20.829 -5.186 1.00 95.56 285 LEU A C 1
ATOM 2288 O O . LEU A 1 285 ? 9.724 21.049 -5.719 1.00 95.56 285 LEU A O 1
ATOM 2292 N N . GLN A 1 286 ? 11.035 19.728 -4.469 1.00 88.75 286 GLN A N 1
ATOM 2293 C CA . GLN A 1 286 ? 9.978 18.765 -4.151 1.00 88.75 286 GLN A CA 1
ATOM 2294 C C . GLN A 1 286 ? 8.889 19.397 -3.277 1.00 88.75 286 GLN A C 1
ATOM 2296 O O . GLN A 1 286 ? 7.706 19.167 -3.511 1.00 88.75 286 GLN A O 1
ATOM 2301 N N . THR A 1 287 ? 9.279 20.242 -2.322 1.00 90.19 287 THR A N 1
ATOM 2302 C CA . THR A 1 287 ? 8.341 20.996 -1.479 1.00 90.19 287 THR A CA 1
ATOM 2303 C C . THR A 1 287 ? 7.550 22.013 -2.308 1.00 90.19 287 THR A C 1
ATOM 2305 O O . THR A 1 287 ? 6.332 22.090 -2.171 1.00 90.19 287 THR A O 1
ATOM 2308 N N . ASP A 1 288 ? 8.210 22.738 -3.215 1.00 95.38 288 ASP A N 1
ATOM 2309 C CA . ASP A 1 288 ? 7.563 23.687 -4.132 1.00 95.38 288 ASP A CA 1
ATOM 2310 C C . ASP A 1 288 ? 6.569 22.974 -5.069 1.00 95.38 288 ASP A C 1
ATOM 2312 O O . ASP A 1 288 ? 5.464 23.466 -5.304 1.00 95.38 288 ASP A O 1
ATOM 2316 N N . MET A 1 289 ? 6.923 21.781 -5.561 1.00 95.00 289 MET A N 1
ATOM 2317 C CA . MET A 1 289 ? 6.033 20.913 -6.342 1.00 95.00 289 MET A CA 1
ATOM 2318 C C . MET A 1 289 ? 4.812 20.469 -5.528 1.00 95.00 289 MET A C 1
ATOM 2320 O O . MET A 1 289 ? 3.680 20.520 -6.016 1.00 95.00 289 MET A O 1
ATOM 2324 N N . ASP A 1 290 ? 5.022 20.042 -4.285 1.00 88.62 290 ASP A N 1
ATOM 2325 C CA . ASP A 1 290 ? 3.947 19.614 -3.393 1.00 88.62 290 ASP A CA 1
ATOM 2326 C C . ASP A 1 290 ? 3.000 20.768 -3.036 1.00 88.62 290 ASP A C 1
ATOM 2328 O O . ASP A 1 290 ? 1.781 20.578 -3.039 1.00 88.62 290 ASP A O 1
ATOM 2332 N N . GLU A 1 291 ? 3.532 21.969 -2.800 1.00 95.12 291 GLU A N 1
ATOM 2333 C CA . GLU A 1 291 ? 2.746 23.180 -2.549 1.00 95.12 291 GLU A CA 1
ATOM 2334 C C . GLU A 1 291 ? 1.960 23.607 -3.798 1.00 95.12 291 GLU A C 1
ATOM 2336 O O . GLU A 1 291 ? 0.774 23.935 -3.704 1.00 95.12 291 GLU A O 1
ATOM 2341 N N . LEU A 1 292 ? 2.568 23.519 -4.987 1.00 96.69 292 LEU A N 1
ATOM 2342 C CA . LEU A 1 292 ? 1.888 23.793 -6.254 1.00 96.69 292 LEU A CA 1
ATOM 2343 C C . LEU A 1 292 ? 0.740 22.805 -6.511 1.00 96.69 292 LEU A C 1
ATOM 2345 O O . LEU A 1 292 ? -0.310 23.189 -7.021 1.00 96.69 292 LEU A O 1
ATOM 2349 N N . LEU A 1 293 ? 0.902 21.538 -6.123 1.00 95.06 293 LEU A N 1
ATOM 2350 C CA . LEU A 1 293 ? -0.134 20.505 -6.232 1.00 95.06 293 LEU A CA 1
ATOM 2351 C C . LEU A 1 293 ? -1.092 20.463 -5.031 1.00 95.06 293 LEU A C 1
ATOM 2353 O O . LEU A 1 293 ? -2.047 19.673 -5.041 1.00 95.06 293 LEU A O 1
ATOM 2357 N N . ARG A 1 294 ? -0.896 21.314 -4.015 1.00 95.44 294 ARG A N 1
ATOM 2358 C CA . ARG A 1 294 ? -1.717 21.338 -2.797 1.00 95.44 294 ARG A CA 1
ATOM 2359 C C . ARG A 1 294 ? -3.212 21.500 -3.085 1.00 95.44 294 ARG A C 1
ATOM 2361 O O . ARG A 1 294 ? -3.975 20.750 -2.474 1.00 95.44 294 ARG A O 1
ATOM 2368 N N . PRO A 1 295 ? -3.672 22.368 -4.011 1.00 97.50 295 PRO A N 1
ATOM 2369 C CA . PRO A 1 295 ? -5.106 22.498 -4.278 1.00 97.50 295 PRO A CA 1
ATOM 2370 C C . PRO A 1 295 ? -5.749 21.215 -4.806 1.00 97.50 295 PRO A C 1
ATOM 2372 O O . PRO A 1 295 ? -6.887 20.915 -4.463 1.00 97.50 295 PRO A O 1
ATOM 2375 N N . ILE A 1 296 ? -5.016 20.405 -5.577 1.00 95.50 296 ILE A N 1
ATOM 2376 C CA . ILE A 1 296 ? -5.500 19.089 -6.015 1.00 95.50 296 ILE A CA 1
ATOM 2377 C C . ILE A 1 296 ? -5.530 18.128 -4.826 1.00 95.50 296 ILE A C 1
ATOM 2379 O O . ILE A 1 296 ? -6.567 17.534 -4.538 1.00 95.50 296 ILE A O 1
ATOM 2383 N N . ARG A 1 297 ? -4.401 17.985 -4.118 1.00 90.94 297 ARG A N 1
ATOM 2384 C CA . ARG A 1 297 ? -4.245 16.982 -3.050 1.00 90.94 297 ARG A CA 1
ATOM 2385 C C . ARG A 1 297 ? -5.124 17.245 -1.830 1.00 90.94 297 ARG A C 1
ATOM 2387 O O . ARG A 1 297 ? -5.534 16.294 -1.175 1.00 90.94 297 ARG A O 1
ATOM 2394 N N . ARG A 1 298 ? -5.382 18.513 -1.505 1.00 91.12 298 ARG A N 1
ATOM 2395 C CA . ARG A 1 298 ? -6.120 18.926 -0.308 1.00 91.12 298 ARG A CA 1
ATOM 2396 C C . ARG A 1 298 ? -7.497 19.460 -0.657 1.00 91.12 298 ARG A C 1
ATOM 2398 O O . ARG A 1 298 ? -8.477 18.899 -0.193 1.00 91.12 298 ARG A O 1
ATOM 2405 N N . ASP A 1 299 ? -7.590 20.518 -1.452 1.00 95.06 299 ASP A N 1
ATOM 2406 C CA . ASP A 1 299 ? -8.839 21.281 -1.554 1.00 95.06 299 ASP A CA 1
ATOM 2407 C C . ASP A 1 299 ? -9.883 20.550 -2.409 1.00 95.06 299 ASP A C 1
ATOM 2409 O O . ASP A 1 299 ? -10.984 20.276 -1.932 1.00 95.06 299 ASP A O 1
ATOM 2413 N N . ILE A 1 300 ? -9.516 20.132 -3.626 1.00 97.44 300 ILE A N 1
ATOM 2414 C CA . ILE A 1 300 ? -10.396 19.354 -4.517 1.00 97.44 300 ILE A CA 1
ATOM 2415 C C . ILE A 1 300 ? -10.705 17.983 -3.906 1.00 97.44 300 ILE A C 1
ATOM 2417 O O . ILE A 1 300 ? -11.841 17.513 -3.984 1.00 97.44 300 ILE A O 1
ATOM 2421 N N . PHE A 1 301 ? -9.721 17.348 -3.264 1.00 96.12 301 PHE A N 1
ATOM 2422 C CA . PHE A 1 301 ? -9.942 16.086 -2.563 1.00 96.12 301 PHE A CA 1
ATOM 2423 C C . PHE A 1 301 ? -10.902 16.240 -1.373 1.00 96.12 301 PHE A C 1
ATOM 2425 O O . PHE A 1 301 ? -11.825 15.445 -1.222 1.00 96.12 301 PHE A O 1
ATOM 2432 N N . ASN A 1 302 ? -10.749 17.276 -0.547 1.00 94.94 302 ASN A N 1
ATOM 2433 C CA . ASN A 1 302 ? -11.673 17.536 0.558 1.00 94.94 302 ASN A CA 1
ATOM 2434 C C . ASN A 1 302 ? -13.086 17.823 0.045 1.00 94.94 302 ASN A C 1
ATOM 2436 O O . ASN A 1 302 ? -14.045 17.315 0.625 1.00 94.94 302 ASN A O 1
ATOM 2440 N N . GLU A 1 303 ? -13.215 18.570 -1.058 1.00 97.56 303 GLU A N 1
ATOM 2441 C CA . GLU A 1 303 ? -14.499 18.788 -1.729 1.00 97.56 303 GLU A CA 1
ATOM 2442 C C . GLU A 1 303 ? -15.131 17.452 -2.152 1.00 97.56 303 GLU A C 1
ATOM 2444 O O . GLU A 1 303 ? -16.295 17.199 -1.836 1.00 97.56 303 GLU A O 1
ATOM 2449 N N . L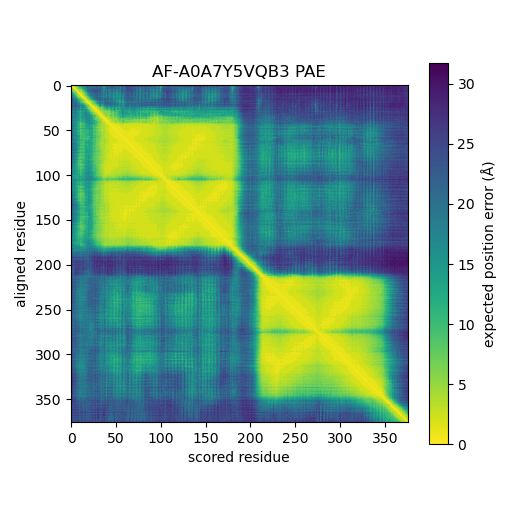EU A 1 304 ? -14.357 16.570 -2.800 1.00 97.75 304 LEU A N 1
ATOM 2450 C CA . LEU A 1 304 ? -14.801 15.232 -3.199 1.00 97.75 304 LEU A CA 1
ATOM 2451 C C . LEU A 1 304 ? -15.337 14.449 -1.997 1.00 97.75 304 LEU A C 1
ATOM 2453 O O . LEU A 1 304 ? -16.469 13.968 -2.021 1.00 97.75 304 LEU A O 1
ATOM 2457 N N . ILE A 1 305 ? -14.544 14.340 -0.930 1.00 97.31 305 ILE A N 1
ATOM 2458 C CA . ILE A 1 305 ? -14.912 13.563 0.257 1.00 97.31 305 ILE A CA 1
ATOM 2459 C C . ILE A 1 305 ? -16.134 14.161 0.952 1.00 97.31 305 ILE A C 1
ATOM 2461 O O . ILE A 1 305 ? -17.032 13.418 1.349 1.00 97.31 305 ILE A O 1
ATOM 2465 N N . GLN A 1 306 ? -16.203 15.486 1.079 1.00 97.56 306 GLN A N 1
ATOM 2466 C CA . GLN A 1 306 ? -17.342 16.170 1.683 1.00 97.56 306 GLN A CA 1
ATOM 2467 C C . GLN A 1 306 ? -18.627 15.912 0.889 1.00 97.56 306 GLN A C 1
ATOM 2469 O O . GLN A 1 306 ? -19.636 15.515 1.473 1.00 97.56 306 GLN A O 1
ATOM 2474 N N . ARG A 1 307 ? -18.588 16.089 -0.436 1.00 98.25 307 ARG A N 1
ATOM 2475 C CA . ARG A 1 307 ? -19.748 15.891 -1.315 1.00 98.25 307 ARG A CA 1
ATOM 2476 C C . ARG A 1 307 ? -20.192 14.432 -1.360 1.00 98.25 307 ARG A C 1
ATOM 2478 O O . ARG A 1 307 ? -21.386 14.168 -1.283 1.00 98.25 307 ARG A O 1
ATOM 2485 N N . VAL A 1 308 ? -19.255 13.484 -1.413 1.00 97.75 308 VAL A N 1
ATOM 2486 C CA . VAL A 1 308 ? -19.570 12.047 -1.384 1.00 97.75 308 VAL A CA 1
ATOM 2487 C C . VAL A 1 308 ? -20.184 11.651 -0.042 1.00 97.75 308 VAL A C 1
ATOM 2489 O O . VAL A 1 308 ? -21.202 10.971 -0.028 1.00 97.75 308 VAL A O 1
ATOM 2492 N N . ARG A 1 309 ? -19.646 12.116 1.093 1.00 97.44 309 ARG A N 1
ATOM 2493 C CA . ARG A 1 309 ? -20.236 11.853 2.422 1.00 97.44 309 ARG A CA 1
ATOM 2494 C C . ARG A 1 309 ? -21.631 12.450 2.586 1.00 97.44 309 ARG A C 1
ATOM 2496 O O . ARG A 1 309 ? -22.470 11.842 3.247 1.00 97.44 309 ARG A O 1
ATOM 2503 N N . ALA A 1 310 ? -21.887 13.606 1.976 1.00 97.88 310 ALA A N 1
ATOM 2504 C CA . ALA A 1 310 ? -23.198 14.247 1.993 1.00 97.88 310 ALA A CA 1
ATOM 2505 C C . ALA A 1 310 ? -24.278 13.453 1.233 1.00 97.88 310 ALA A C 1
ATOM 2507 O O . ALA A 1 310 ? -25.460 13.701 1.447 1.00 97.88 310 ALA A O 1
ATOM 2508 N N . LEU A 1 311 ? -23.899 12.485 0.384 1.00 97.75 311 LEU A N 1
ATOM 2509 C CA . LEU A 1 311 ? -24.859 11.572 -0.245 1.00 97.75 311 LEU A CA 1
ATOM 2510 C C . LEU A 1 311 ? -25.449 10.561 0.744 1.00 97.75 311 LEU A C 1
ATOM 2512 O O . LEU A 1 311 ? -26.530 10.036 0.483 1.00 97.75 311 LEU A O 1
ATOM 2516 N N . ALA A 1 312 ? -24.747 10.262 1.843 1.00 98.00 312 ALA A N 1
ATOM 2517 C CA . ALA A 1 312 ? -25.203 9.315 2.853 1.00 98.00 312 ALA A CA 1
ATOM 2518 C C . ALA A 1 312 ? -26.403 9.879 3.626 1.00 98.00 312 ALA A C 1
ATOM 2520 O O . ALA A 1 312 ? -26.390 11.038 4.044 1.00 98.00 312 ALA A O 1
ATOM 2521 N N . THR A 1 313 ? -27.412 9.050 3.885 1.00 98.38 313 THR A N 1
ATOM 2522 C CA . THR A 1 313 ? -28.522 9.425 4.769 1.00 98.38 313 THR A CA 1
ATOM 2523 C C . THR A 1 313 ? -28.042 9.545 6.216 1.00 98.38 313 THR A C 1
ATOM 2525 O O . THR A 1 313 ? -27.029 8.958 6.604 1.00 98.38 313 THR A O 1
ATOM 2528 N N . SER A 1 314 ? -28.788 10.275 7.051 1.00 97.94 314 SER A N 1
ATOM 2529 C CA . SER A 1 314 ? -28.472 10.386 8.484 1.00 97.94 314 SER A CA 1
ATOM 2530 C C . SER A 1 314 ? -28.399 9.011 9.169 1.00 97.94 314 SER A C 1
ATOM 2532 O O . SER A 1 314 ? -27.509 8.779 9.986 1.00 97.94 314 SER A O 1
ATOM 2534 N N . GLU A 1 315 ? -29.258 8.067 8.771 1.00 98.06 315 GLU A N 1
ATOM 2535 C CA . GLU A 1 315 ? -29.237 6.686 9.264 1.00 98.06 315 GLU A CA 1
ATOM 2536 C C . GLU A 1 315 ? -27.968 5.932 8.833 1.00 98.06 315 GLU A C 1
ATOM 2538 O O . GLU A 1 315 ? -27.301 5.324 9.669 1.00 98.06 315 GLU A O 1
ATOM 2543 N N . GLN A 1 316 ? -27.576 6.022 7.555 1.00 97.62 316 GLN A N 1
ATOM 2544 C CA . GLN A 1 316 ? -26.328 5.430 7.054 1.00 97.62 316 GLN A CA 1
ATOM 2545 C C . GLN A 1 316 ? -25.101 6.002 7.781 1.00 97.62 316 GLN A C 1
ATOM 2547 O O . GLN A 1 316 ? -24.181 5.259 8.134 1.00 97.62 316 GLN A O 1
ATOM 2552 N N . GLN A 1 317 ? -25.087 7.315 8.041 1.00 96.75 317 GLN A N 1
ATOM 2553 C CA . GLN A 1 317 ? -24.018 7.975 8.794 1.00 96.75 317 GLN A CA 1
ATOM 2554 C C . GLN A 1 317 ? -23.953 7.479 10.243 1.00 96.75 317 GLN A C 1
ATOM 2556 O O . GLN A 1 317 ? -22.875 7.118 10.715 1.00 96.75 317 GLN A O 1
ATOM 2561 N N . ALA A 1 318 ? -25.096 7.396 10.930 1.00 97.12 318 ALA A N 1
ATOM 2562 C CA . ALA A 1 318 ? -25.172 6.883 12.295 1.00 97.12 318 ALA A CA 1
ATOM 2563 C C . ALA A 1 318 ? -24.729 5.412 12.382 1.00 97.12 318 ALA A C 1
ATOM 2565 O O . ALA A 1 318 ? -23.958 5.044 13.271 1.00 97.12 318 ALA A O 1
ATOM 2566 N N . ALA A 1 319 ? -25.151 4.577 11.427 1.00 96.56 319 ALA A N 1
ATOM 2567 C CA . ALA A 1 319 ? -24.741 3.179 11.344 1.00 96.56 319 ALA A CA 1
ATOM 2568 C C . ALA A 1 319 ? -23.226 3.037 11.120 1.00 96.56 319 ALA A C 1
ATOM 2570 O O . ALA A 1 319 ? -22.579 2.198 11.752 1.00 96.56 319 ALA A O 1
ATOM 2571 N N . TYR A 1 320 ? -22.642 3.869 10.253 1.00 93.62 320 TYR A N 1
ATOM 2572 C CA . TYR A 1 320 ? -21.198 3.890 10.028 1.00 93.62 320 TYR A CA 1
ATOM 2573 C C . TYR A 1 320 ? -20.421 4.307 11.285 1.00 93.62 320 TYR A C 1
ATOM 2575 O O . TYR A 1 320 ? -19.481 3.610 11.672 1.00 93.62 320 TYR A O 1
ATOM 2583 N N . GLU A 1 321 ? -20.820 5.392 11.956 1.00 92.12 321 GLU A N 1
ATOM 2584 C CA . GLU A 1 321 ? -20.154 5.853 13.182 1.00 92.12 321 GLU A CA 1
ATOM 2585 C C . GLU A 1 321 ? -20.300 4.842 14.328 1.00 92.12 321 GLU A C 1
ATOM 2587 O O . GLU A 1 321 ? -19.336 4.592 15.050 1.00 92.12 321 GLU A O 1
ATOM 2592 N N . SER A 1 322 ? -21.450 4.169 14.443 1.00 95.19 322 SER A N 1
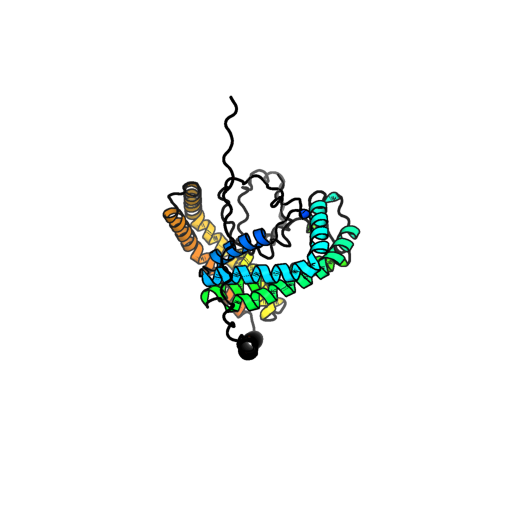ATOM 2593 C CA . SER A 1 322 ? -21.645 3.066 15.392 1.00 95.19 322 SER A CA 1
ATOM 2594 C C . SER A 1 322 ? -20.682 1.901 15.120 1.00 95.19 322 SER A C 1
ATOM 2596 O O . SER A 1 322 ? -19.955 1.476 16.019 1.00 95.19 322 SER A O 1
ATOM 2598 N N . LYS A 1 323 ? -20.578 1.441 13.863 1.00 88.69 323 LYS A N 1
ATOM 2599 C CA . LYS A 1 323 ? -19.618 0.394 13.459 1.00 88.69 323 LYS A CA 1
ATOM 2600 C C . LYS A 1 323 ? -18.168 0.816 13.685 1.00 88.69 323 LYS A C 1
ATOM 2602 O O . LYS A 1 323 ? -17.329 0.001 14.065 1.00 88.69 323 LYS A O 1
ATOM 2607 N N . LYS A 1 324 ? -17.837 2.076 13.407 1.00 83.75 324 LYS A N 1
ATOM 2608 C CA . LYS A 1 324 ? -16.495 2.630 13.611 1.00 83.75 324 LYS A CA 1
ATOM 2609 C C . LYS A 1 324 ? -16.143 2.685 15.097 1.00 83.75 324 LYS A C 1
ATOM 2611 O O . LYS A 1 324 ? -15.048 2.262 15.455 1.00 83.75 324 LYS A O 1
ATOM 2616 N N . LYS A 1 325 ? -17.070 3.139 15.943 1.00 88.44 325 LYS A N 1
ATOM 2617 C CA . LYS A 1 325 ? -16.915 3.132 17.399 1.00 88.44 325 LYS A CA 1
ATOM 2618 C C . LYS A 1 325 ? -16.727 1.710 17.925 1.00 88.44 325 LYS A C 1
ATOM 2620 O O . LYS A 1 325 ? -15.730 1.460 18.581 1.00 88.44 325 LYS A O 1
ATOM 2625 N N . GLY A 1 326 ? -17.584 0.765 17.534 1.00 87.00 326 GLY A N 1
ATOM 2626 C CA . GLY A 1 326 ? -17.448 -0.636 17.948 1.00 87.00 326 GLY A CA 1
ATOM 2627 C C . GLY A 1 326 ? -16.113 -1.266 17.535 1.00 87.00 326 GLY A C 1
ATOM 2628 O O . GLY A 1 326 ? -15.503 -1.979 18.324 1.00 87.00 326 GLY A O 1
ATOM 2629 N N . ARG A 1 327 ? -15.603 -0.959 16.331 1.00 71.38 327 ARG A N 1
ATOM 2630 C CA . ARG A 1 327 ? -14.256 -1.388 15.909 1.00 71.38 327 ARG A CA 1
ATOM 2631 C C . ARG A 1 327 ? -13.153 -0.779 16.770 1.00 71.38 327 ARG A C 1
ATOM 2633 O O . ARG A 1 327 ? -12.217 -1.488 17.113 1.00 71.38 327 ARG A O 1
ATOM 2640 N N . LYS A 1 328 ? -13.254 0.511 17.106 1.00 72.06 328 LYS A N 1
ATOM 2641 C CA . LYS A 1 328 ? -12.287 1.178 17.983 1.00 72.06 328 LYS A CA 1
ATOM 2642 C C . LYS A 1 328 ? -12.300 0.558 19.381 1.00 72.06 328 LYS A C 1
ATOM 2644 O O . LYS A 1 328 ? -11.247 0.162 19.856 1.00 72.06 328 LYS A O 1
ATOM 2649 N N . ASP A 1 329 ? -13.480 0.405 19.973 1.00 85.19 329 ASP A N 1
ATOM 2650 C CA . ASP A 1 329 ? -13.644 -0.170 21.308 1.00 85.19 329 ASP A CA 1
ATOM 2651 C C . ASP A 1 329 ? -13.100 -1.614 21.353 1.00 85.19 329 ASP A C 1
ATOM 2653 O O . ASP A 1 329 ? -12.400 -1.981 22.290 1.00 85.19 329 ASP A O 1
ATOM 2657 N N . ALA A 1 330 ? -13.319 -2.413 20.299 1.00 73.25 330 ALA A N 1
ATOM 2658 C CA . ALA A 1 330 ? -12.756 -3.762 20.187 1.00 73.25 330 ALA A CA 1
ATOM 2659 C C . ALA A 1 330 ? -11.221 -3.775 20.050 1.00 73.25 330 ALA A C 1
ATOM 2661 O O . ALA A 1 330 ? -10.559 -4.667 20.581 1.00 73.25 330 ALA A O 1
ATOM 2662 N N . ILE A 1 331 ? -10.641 -2.805 19.333 1.00 65.62 331 ILE A N 1
ATOM 2663 C CA . ILE A 1 331 ? -9.182 -2.646 19.239 1.00 65.62 331 ILE A CA 1
ATOM 2664 C C . ILE A 1 331 ? -8.613 -2.256 20.604 1.00 65.62 331 ILE A C 1
ATOM 2666 O O . ILE A 1 331 ? -7.635 -2.864 21.037 1.00 65.62 331 ILE A O 1
ATOM 2670 N N . ASP A 1 332 ? -9.233 -1.295 21.287 1.00 70.50 332 ASP A N 1
ATOM 2671 C CA . ASP A 1 332 ? -8.813 -0.832 22.610 1.00 70.50 332 ASP A CA 1
ATOM 2672 C C . ASP A 1 332 ? -8.909 -1.976 23.642 1.00 70.50 332 ASP A C 1
ATOM 2674 O O . ASP A 1 332 ? -7.938 -2.241 24.352 1.00 70.50 332 ASP A O 1
ATOM 2678 N N . GLU A 1 333 ? -9.997 -2.758 23.640 1.00 84.94 333 GLU A N 1
ATOM 2679 C CA . GLU A 1 333 ? -10.144 -3.950 24.490 1.00 84.94 333 GLU A CA 1
ATOM 2680 C C . GLU A 1 333 ? -9.068 -5.005 24.188 1.00 84.94 333 GLU A C 1
ATOM 2682 O O . GLU A 1 333 ? -8.484 -5.596 25.100 1.00 84.94 333 GLU A O 1
ATOM 2687 N N . ASN A 1 334 ? -8.761 -5.245 22.908 1.00 66.06 334 ASN A N 1
ATOM 2688 C CA . ASN A 1 334 ? -7.712 -6.185 22.523 1.00 66.06 334 ASN A CA 1
ATOM 2689 C C . ASN A 1 334 ? -6.333 -5.690 22.996 1.00 66.06 334 ASN A C 1
ATOM 2691 O O . ASN A 1 334 ? -5.550 -6.469 23.538 1.00 66.06 334 ASN A O 1
ATOM 2695 N N . ILE A 1 335 ? -6.045 -4.390 22.864 1.00 67.06 335 ILE A N 1
ATOM 2696 C CA . ILE A 1 335 ? -4.813 -3.774 23.378 1.00 67.06 335 ILE A CA 1
ATOM 2697 C C . ILE A 1 335 ? -4.714 -3.962 24.897 1.00 67.06 335 ILE A C 1
ATOM 2699 O O . ILE A 1 335 ? -3.666 -4.395 25.381 1.00 67.06 335 ILE A O 1
ATOM 2703 N N . GLU A 1 336 ? -5.782 -3.692 25.647 1.00 81.94 336 GLU A N 1
ATOM 2704 C CA . GLU A 1 336 ? -5.815 -3.872 27.103 1.00 81.94 336 GLU A CA 1
ATOM 2705 C C . GLU A 1 336 ? -5.618 -5.336 27.507 1.00 81.94 336 GLU A C 1
ATOM 2707 O O . GLU A 1 336 ? -4.770 -5.635 28.354 1.00 81.94 336 GLU A O 1
ATOM 2712 N N . ARG A 1 337 ? -6.334 -6.265 26.863 1.00 82.38 337 ARG A N 1
ATOM 2713 C CA . ARG A 1 337 ? -6.204 -7.710 27.097 1.00 82.38 337 ARG A CA 1
ATOM 2714 C C . ARG A 1 337 ? -4.767 -8.173 26.870 1.00 82.38 337 ARG A C 1
ATOM 2716 O O . ARG A 1 337 ? -4.198 -8.857 27.717 1.00 82.38 337 ARG A O 1
ATOM 2723 N N . TRP A 1 338 ? -4.143 -7.736 25.779 1.00 64.81 338 TRP A N 1
ATOM 2724 C CA . TRP A 1 338 ? -2.743 -8.046 25.490 1.00 64.81 338 TRP A CA 1
ATOM 2725 C C . TRP A 1 338 ? -1.772 -7.445 26.507 1.00 64.81 338 TRP A C 1
ATOM 2727 O O . TRP A 1 338 ? -0.818 -8.115 26.902 1.00 64.81 338 TRP A O 1
ATOM 2737 N N . GLN A 1 339 ? -1.993 -6.210 26.963 1.00 73.62 339 GLN A N 1
ATOM 2738 C CA . GLN A 1 339 ? -1.174 -5.611 28.022 1.00 73.62 339 GLN A CA 1
ATOM 273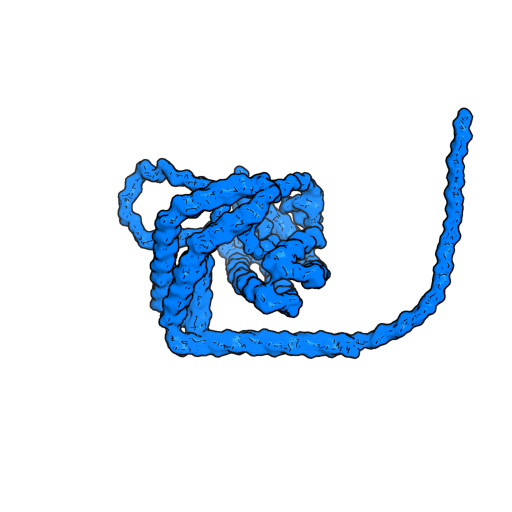9 C C . GLN A 1 339 ? -1.293 -6.391 29.336 1.00 73.62 339 GLN A C 1
ATOM 2741 O O . GLN A 1 339 ? -0.291 -6.579 30.029 1.00 73.62 339 GLN A O 1
ATOM 2746 N N . GLN A 1 340 ? -2.488 -6.883 29.670 1.00 85.06 340 GLN A N 1
ATOM 2747 C CA . GLN A 1 340 ? -2.705 -7.738 30.838 1.00 85.06 340 GLN A CA 1
ATOM 2748 C C . GLN A 1 340 ? -1.971 -9.075 30.697 1.00 85.06 340 GLN A C 1
ATOM 2750 O O . GLN A 1 340 ? -1.232 -9.452 31.607 1.00 85.06 340 GLN A O 1
ATOM 2755 N N . THR A 1 341 ? -2.084 -9.749 29.548 1.00 77.25 341 THR A N 1
ATOM 2756 C CA . THR A 1 341 ? -1.344 -10.993 29.275 1.00 77.25 341 THR A CA 1
ATOM 2757 C C . THR A 1 341 ? 0.169 -10.770 29.335 1.00 77.25 341 THR A C 1
ATOM 2759 O O . THR A 1 341 ? 0.885 -11.556 29.952 1.00 77.25 341 THR A O 1
ATOM 2762 N N . GLY A 1 342 ? 0.669 -9.663 28.777 1.00 73.81 342 GLY A N 1
ATOM 2763 C CA . GLY A 1 342 ? 2.083 -9.290 28.857 1.00 73.81 342 GLY A CA 1
ATOM 2764 C C . GLY A 1 342 ? 2.562 -9.075 30.297 1.00 73.81 342 GLY A C 1
ATOM 2765 O O . GLY A 1 342 ? 3.618 -9.579 30.674 1.00 73.81 342 GLY A O 1
ATOM 2766 N N . ARG A 1 343 ? 1.768 -8.395 31.138 1.00 81.31 343 ARG A N 1
ATOM 2767 C CA . ARG A 1 343 ? 2.077 -8.224 32.572 1.00 81.31 343 ARG A CA 1
ATOM 2768 C C . ARG A 1 343 ? 2.078 -9.555 33.323 1.00 81.31 343 ARG A C 1
ATOM 2770 O O . ARG A 1 343 ? 2.978 -9.781 34.128 1.00 81.31 343 ARG A O 1
ATOM 2777 N N . GLN A 1 344 ? 1.119 -10.438 33.047 1.00 83.56 344 GLN A N 1
ATOM 2778 C CA . GLN A 1 344 ? 1.048 -11.764 33.667 1.00 83.56 344 GLN A CA 1
ATOM 2779 C C . GLN A 1 344 ? 2.252 -12.637 33.294 1.00 83.56 344 GLN A C 1
ATOM 2781 O O . GLN A 1 344 ? 2.818 -13.292 34.167 1.00 83.56 344 GLN A O 1
ATOM 2786 N N . LEU A 1 345 ? 2.693 -12.609 32.032 1.00 73.62 345 LEU A N 1
ATOM 2787 C CA . LEU A 1 345 ? 3.884 -13.340 31.588 1.00 73.62 345 LEU A CA 1
ATOM 2788 C C . LEU A 1 345 ? 5.163 -12.814 32.256 1.00 73.62 345 LEU A C 1
ATOM 2790 O O . LEU A 1 345 ? 5.978 -13.617 32.706 1.00 73.62 345 LEU A O 1
ATOM 2794 N N . SER A 1 346 ? 5.310 -11.493 32.399 1.00 73.00 346 SER A N 1
ATOM 2795 C CA . SER A 1 346 ? 6.445 -10.890 33.115 1.00 73.00 346 SER A CA 1
ATOM 2796 C C . SER A 1 346 ? 6.447 -11.207 34.614 1.00 73.00 346 SER A C 1
ATOM 2798 O O . SER A 1 346 ? 7.513 -11.344 35.203 1.00 73.00 346 SER A O 1
ATOM 2800 N N . GLN A 1 347 ? 5.274 -11.347 35.241 1.00 83.94 347 GLN A N 1
ATOM 2801 C CA . GLN A 1 347 ? 5.160 -11.761 36.648 1.00 83.94 347 GLN A CA 1
ATOM 2802 C C . GLN A 1 347 ? 5.368 -13.269 36.847 1.00 83.94 347 GLN A C 1
ATOM 2804 O O . GLN A 1 347 ? 5.806 -13.689 37.914 1.00 83.94 347 GLN A O 1
ATOM 2809 N N . SER A 1 348 ? 5.062 -14.077 35.830 1.00 77.25 348 SER A N 1
ATOM 2810 C CA . SER A 1 348 ? 5.163 -15.541 35.885 1.00 77.25 348 SER A CA 1
ATOM 2811 C C . SER A 1 348 ? 6.534 -16.071 35.473 1.00 77.25 348 SER A C 1
ATOM 2813 O O . SER A 1 348 ? 6.777 -17.268 35.616 1.00 77.25 348 SER A O 1
ATOM 2815 N N . GLN A 1 349 ? 7.441 -15.225 34.969 1.00 69.50 349 GLN A N 1
ATOM 2816 C CA . GLN A 1 349 ? 8.840 -15.613 34.825 1.00 69.50 349 GLN A CA 1
ATOM 2817 C C . GLN A 1 349 ? 9.427 -15.782 36.233 1.00 69.50 349 GLN A C 1
ATOM 2819 O O . GLN A 1 349 ? 9.574 -14.784 36.943 1.00 69.50 349 GLN A O 1
ATOM 2824 N N . PRO A 1 350 ? 9.739 -17.020 36.673 1.00 67.75 350 PRO A N 1
ATOM 2825 C CA . PRO A 1 350 ? 10.352 -17.223 37.973 1.00 67.75 350 PRO A CA 1
ATOM 2826 C C . PRO A 1 350 ? 11.635 -16.404 37.990 1.00 67.75 350 PRO A C 1
ATOM 2828 O O . PRO A 1 350 ? 12.456 -16.560 37.083 1.00 67.75 350 PRO A O 1
ATOM 2831 N N . ALA A 1 351 ? 11.757 -15.506 38.977 1.00 71.25 351 ALA A N 1
ATOM 2832 C CA . ALA A 1 351 ? 12.922 -14.653 39.161 1.00 71.25 351 ALA A CA 1
ATOM 2833 C C . ALA A 1 351 ? 14.163 -15.501 38.909 1.00 71.25 351 ALA A C 1
ATOM 2835 O O . ALA A 1 351 ? 14.395 -16.480 39.626 1.00 71.25 351 ALA A O 1
ATOM 2836 N N . THR A 1 352 ? 14.872 -15.196 37.820 1.00 62.34 352 THR A N 1
ATOM 2837 C CA . THR A 1 352 ? 16.040 -15.945 37.384 1.00 62.34 352 THR A CA 1
ATOM 2838 C C . THR A 1 352 ? 16.923 -16.073 38.603 1.00 62.34 352 THR A C 1
ATOM 2840 O O . THR A 1 352 ? 17.387 -15.068 39.145 1.00 62.34 352 THR A O 1
ATOM 2843 N N . ARG A 1 353 ? 17.044 -17.312 39.092 1.00 61.34 353 ARG A N 1
ATOM 2844 C CA . ARG A 1 353 ? 17.815 -17.647 40.283 1.00 61.34 353 ARG A CA 1
ATOM 2845 C C . ARG A 1 353 ? 19.145 -16.903 40.146 1.00 61.34 353 ARG A C 1
ATOM 2847 O O . ARG A 1 353 ? 19.778 -17.085 39.102 1.00 61.34 353 ARG A O 1
ATOM 2854 N N . PRO A 1 354 ? 19.515 -16.023 41.099 1.00 63.00 354 PRO A N 1
ATOM 2855 C CA . PRO A 1 354 ? 20.720 -15.216 40.981 1.00 63.00 354 PRO A CA 1
ATOM 2856 C C . PRO A 1 354 ? 21.851 -16.151 40.590 1.00 63.00 354 PRO A C 1
ATOM 2858 O O . PRO A 1 354 ? 22.017 -17.199 41.222 1.00 63.00 354 PRO A O 1
ATOM 2861 N N . ALA A 1 355 ? 22.507 -15.828 39.473 1.00 57.00 355 ALA A N 1
ATOM 2862 C CA . ALA A 1 355 ? 23.543 -16.655 38.891 1.00 57.00 355 ALA A CA 1
ATOM 2863 C C . ALA A 1 355 ? 24.516 -17.019 40.010 1.00 57.00 355 ALA A C 1
ATOM 2865 O O . ALA A 1 355 ? 25.198 -16.149 40.550 1.00 57.00 355 ALA A O 1
ATOM 2866 N N . ALA A 1 356 ? 24.515 -18.293 40.408 1.00 61.41 356 ALA A N 1
ATOM 2867 C CA . ALA A 1 356 ? 25.530 -18.800 41.304 1.00 61.41 356 ALA A CA 1
ATOM 2868 C C . ALA A 1 356 ? 26.855 -18.507 40.606 1.00 61.41 356 ALA A C 1
ATOM 2870 O O . ALA A 1 356 ? 27.074 -18.981 39.488 1.00 61.41 356 ALA A O 1
ATOM 2871 N N . SER A 1 357 ? 27.661 -17.648 41.228 1.00 58.03 357 SER A N 1
ATOM 2872 C CA . SER A 1 357 ? 28.982 -17.244 40.776 1.00 58.03 357 SER A CA 1
ATOM 2873 C C . SER A 1 357 ? 29.746 -18.495 40.366 1.00 58.03 357 SER A C 1
ATOM 2875 O O . SER A 1 357 ? 30.209 -19.254 41.216 1.00 58.03 357 SER A O 1
ATOM 2877 N N . SER A 1 358 ? 29.804 -18.762 39.062 1.00 61.19 358 SER A N 1
ATOM 2878 C CA . SER A 1 358 ? 30.594 -19.875 38.559 1.00 61.19 358 SER A CA 1
ATOM 2879 C C . SER A 1 358 ? 32.052 -19.533 38.861 1.00 61.19 358 SER A C 1
ATOM 2881 O O . SER A 1 358 ? 32.482 -18.426 38.522 1.00 61.19 358 SER A O 1
ATOM 2883 N N . PRO A 1 359 ? 32.799 -20.410 39.552 1.00 62.91 359 PRO A N 1
ATOM 2884 C CA . PRO A 1 359 ? 34.191 -20.149 39.870 1.00 62.91 359 PRO A CA 1
ATOM 2885 C C . PRO A 1 359 ? 34.957 -19.914 38.568 1.00 62.91 359 PRO A C 1
ATOM 2887 O O . PRO A 1 359 ? 34.825 -20.677 37.608 1.00 62.91 359 PRO A O 1
ATOM 2890 N N . ALA A 1 360 ? 35.715 -18.817 38.534 1.00 61.91 360 ALA A N 1
ATOM 2891 C CA . ALA A 1 360 ? 36.526 -18.420 37.397 1.00 61.91 360 ALA A CA 1
ATOM 2892 C C . ALA A 1 360 ? 37.397 -19.599 36.949 1.00 61.91 360 ALA A C 1
ATOM 2894 O O . ALA A 1 360 ? 38.282 -20.047 37.677 1.00 61.91 360 ALA A O 1
ATOM 2895 N N . THR A 1 361 ? 37.125 -20.122 35.755 1.00 66.25 361 THR A N 1
ATOM 2896 C CA . THR A 1 361 ? 38.013 -21.094 35.122 1.00 66.25 361 THR A CA 1
ATOM 2897 C C . THR A 1 361 ? 39.263 -20.332 34.676 1.00 66.25 361 THR A C 1
ATOM 2899 O O . THR A 1 361 ? 39.122 -19.343 33.950 1.00 66.25 361 THR A O 1
ATOM 2902 N N . PRO A 1 362 ? 40.472 -20.715 35.126 1.00 67.00 362 PRO A N 1
ATOM 2903 C CA . PRO A 1 362 ? 41.695 -20.047 34.709 1.00 67.00 362 PRO A CA 1
ATOM 2904 C C . PRO A 1 362 ? 41.896 -20.204 33.192 1.00 67.00 362 PRO A C 1
ATOM 2906 O O . PRO A 1 362 ? 41.542 -21.245 32.629 1.00 67.00 362 PRO A O 1
ATOM 2909 N N . PRO A 1 363 ? 42.441 -19.180 32.514 1.00 68.19 363 PRO A N 1
ATOM 2910 C CA . PRO A 1 363 ? 42.657 -19.224 31.076 1.00 68.19 363 PRO A CA 1
ATOM 2911 C C . PRO A 1 363 ? 43.632 -20.356 30.702 1.00 68.19 363 PRO A C 1
ATOM 2913 O O . PRO A 1 363 ? 44.592 -20.607 31.437 1.00 68.19 363 PRO A O 1
ATOM 2916 N N . PRO A 1 364 ? 43.416 -21.040 29.563 1.00 64.94 364 PRO A N 1
ATOM 2917 C CA . PRO A 1 364 ? 44.318 -22.082 29.095 1.00 64.94 364 PRO A CA 1
ATOM 2918 C C . PRO A 1 364 ? 45.702 -21.495 28.789 1.00 64.94 364 PRO A C 1
ATOM 2920 O O . PRO A 1 364 ? 45.827 -20.460 28.133 1.00 64.94 364 PRO A O 1
ATOM 2923 N N . ALA A 1 365 ? 46.742 -22.173 29.277 1.00 64.62 365 ALA A N 1
ATOM 2924 C CA . ALA A 1 365 ? 48.134 -21.809 29.055 1.00 64.62 365 ALA A CA 1
ATOM 2925 C C . ALA A 1 365 ? 48.458 -21.807 27.552 1.00 64.62 365 ALA A C 1
ATOM 2927 O O . ALA A 1 365 ? 48.389 -22.837 26.879 1.00 64.62 365 ALA A O 1
ATOM 2928 N N . VAL A 1 366 ? 48.823 -20.635 27.035 1.00 69.50 366 VAL A N 1
ATOM 2929 C CA . VAL A 1 366 ? 49.297 -20.455 25.661 1.00 69.50 366 VAL A CA 1
ATOM 2930 C C . VAL A 1 366 ? 50.672 -21.107 25.545 1.00 69.50 366 VAL A C 1
ATOM 2932 O O . VAL A 1 366 ? 51.650 -20.621 26.109 1.00 69.50 366 VAL A O 1
ATOM 2935 N N . THR A 1 367 ? 50.753 -22.219 24.822 1.00 66.06 367 THR A N 1
ATOM 2936 C CA . THR A 1 367 ? 52.030 -22.831 24.442 1.00 66.06 367 THR A CA 1
ATOM 2937 C C . THR A 1 367 ? 52.634 -22.044 23.270 1.00 66.06 367 THR A C 1
ATOM 2939 O O . THR A 1 367 ? 51.947 -21.822 22.268 1.00 66.06 367 THR A O 1
ATOM 2942 N N . PRO A 1 368 ? 53.894 -21.580 23.365 1.00 64.06 368 PRO A N 1
ATOM 2943 C CA . PRO A 1 368 ? 54.535 -20.820 22.299 1.00 64.06 368 PRO A CA 1
ATOM 2944 C C . PRO A 1 368 ? 54.851 -21.706 21.087 1.00 64.06 368 PRO A C 1
ATOM 2946 O O . PRO A 1 368 ? 55.389 -22.807 21.205 1.00 64.06 368 PRO A O 1
ATOM 2949 N N . LYS A 1 369 ? 54.511 -21.189 19.905 1.00 72.06 369 LYS A N 1
ATOM 2950 C CA . LYS A 1 369 ? 54.769 -21.782 18.588 1.00 72.06 369 LYS A CA 1
ATOM 2951 C C . LYS A 1 369 ? 56.286 -21.792 18.301 1.00 72.06 369 LYS A C 1
ATOM 2953 O O . LYS A 1 369 ? 56.910 -20.741 18.457 1.00 72.06 369 LYS A O 1
ATOM 2958 N N . PRO A 1 370 ? 56.890 -22.922 17.883 1.00 62.97 370 PRO A N 1
ATOM 2959 C CA . PRO A 1 370 ? 58.323 -22.997 17.606 1.00 62.97 370 PRO A CA 1
ATOM 2960 C C . PRO A 1 370 ? 58.704 -22.189 16.356 1.00 62.97 370 PRO A C 1
ATOM 2962 O O . PRO A 1 370 ? 57.957 -22.142 15.375 1.00 62.97 370 PRO A O 1
ATOM 2965 N N . ALA A 1 371 ? 59.866 -21.537 16.425 1.00 60.91 371 ALA A N 1
ATOM 2966 C CA . ALA A 1 371 ? 60.426 -20.701 15.369 1.00 60.91 371 ALA A CA 1
ATOM 2967 C C . ALA A 1 371 ? 60.836 -21.532 14.134 1.00 60.91 371 ALA A C 1
ATOM 2969 O O . ALA A 1 371 ? 61.290 -22.669 14.290 1.00 60.91 371 ALA A O 1
ATOM 2970 N N . PRO A 1 372 ? 60.700 -20.986 12.910 1.00 66.88 372 PRO A N 1
ATOM 2971 C CA . PRO A 1 372 ? 61.107 -21.675 11.695 1.00 66.88 372 PRO A CA 1
ATOM 2972 C C . PRO A 1 372 ? 62.635 -21.666 11.571 1.00 66.88 372 PRO A C 1
ATOM 2974 O O . PRO A 1 372 ? 63.266 -20.610 11.601 1.00 66.88 372 PRO A O 1
ATOM 2977 N N . GLY A 1 373 ? 63.211 -22.862 11.448 1.00 61.94 373 GLY A N 1
ATOM 2978 C CA . GLY A 1 373 ? 64.633 -23.064 11.202 1.00 61.94 373 GLY A CA 1
ATOM 2979 C C . GLY A 1 373 ? 65.050 -22.545 9.828 1.00 61.94 373 GLY A C 1
ATOM 2980 O O . GLY A 1 373 ? 64.392 -22.804 8.821 1.00 61.94 373 GLY A O 1
ATOM 2981 N N . THR A 1 374 ? 66.157 -21.815 9.815 1.00 60.69 374 THR A N 1
ATOM 2982 C CA . THR A 1 374 ? 66.955 -21.474 8.639 1.00 60.69 374 THR A CA 1
ATOM 2983 C C . THR A 1 374 ? 67.640 -22.731 8.109 1.00 60.69 374 THR A C 1
ATOM 2985 O O . THR A 1 374 ? 68.377 -23.378 8.852 1.00 60.69 374 THR A O 1
ATOM 2988 N N . ALA A 1 375 ? 67.394 -23.069 6.845 1.00 61.19 375 ALA A N 1
ATOM 2989 C CA . ALA A 1 375 ? 68.199 -24.026 6.095 1.00 61.19 375 ALA A CA 1
ATOM 2990 C C . ALA A 1 375 ? 69.251 -23.253 5.284 1.00 61.19 375 ALA A C 1
ATOM 2992 O O . ALA A 1 375 ? 68.902 -22.267 4.628 1.00 61.19 375 ALA A O 1
ATOM 2993 N N . GLU A 1 376 ? 70.505 -23.690 5.412 1.00 60.81 376 GLU A N 1
ATOM 2994 C CA . GLU A 1 376 ? 71.672 -23.289 4.609 1.00 60.81 376 GLU A CA 1
ATOM 2995 C C . GLU A 1 376 ? 71.602 -23.798 3.167 1.00 60.81 376 GLU A C 1
ATOM 2997 O O . GLU A 1 376 ? 71.032 -24.897 2.949 1.00 60.81 376 GLU A O 1
#

Nearest PDB structures (foldseek):
  6vfk-assembly1_B  TM=2.161E-01  e=7.423E+00  synthetic construct

Radius of gyration: 27.46 Å; Cα contacts (8 Å, |Δi|>4): 178; chains: 1; bounding box: 101×53×82 Å

Mean predicted aligned error: 14.63 Å

Foldseek 3Di:
DDDDDFQCLVPVLLVQDPQPPPPPPPPPDPQDLLRPLQQLVNDDPLVVLVVSLVVLCVVLVDDPVLSVVSSVLVVVLVCVLCVVCVVLVNVLSNVSSVCLVCLPVDALVSLLVSLVSVLVSLVSVLVSSLVSLLVSLVVGDPVSNVVSVVSVVVSVVVSVVVNVVSVCSNVSNDDSCVSDPPDLPPPDPPDDPDDDDPPPPPDPPPDVDPPSPDLLSVLVVVLVVLCVLLVPDPVLNVVLVVLSVVLVVVLVVLCVVCVVVLVVLVVVLVVCVVPPVCPVVNVVSVVVNCVSCCCSNPVSSVVSVVSSNVSHDPVSVVVSVVVVVVVVVVSVVVVVVVVVVVVVVVVPPPPPDPPPPDPDDDDDDDDDDDDDDDDD

pLDDT: mean 80.05, std 20.96, range [22.95, 98.38]

Sequence (376 aa):
MPRLGGLLVVCIMFGMCAPPASAQEQPTRPSTPENDPHNPGLWNADLMMEHAVKQLARRYDLTPEQEEFTRKYLKKQVRAFLKDYEPELRALLVDAIELQRSPHSVNSQRMQEWAERALPVFNAAREAILNGNQEWGKILNENQKRIHQLDLDQMHVNFTMMDEKFSRWSHGGFKVEDLYPTPPRAAAPPGDDVDRSPAQVRGRGLSPEAAVSSPEDFWENMVYQLASAYGFTKEQKASAQGILQECRNKAATYRTSKRDQLDDLLKRIDALRAQADRRDELQKLQTDMDELLRPIRRDIFNELIQRVRALATSEQQAAYESKKKGRKDAIDENIERWQQTGRQLSQSQPATRPAASSPATPPPAVTPKPAPGTAE

Secondary structure (DSSP, 8-state):
-----S--TTHHHH------------------GGG-TT-GGG--HHHHHHHHHHHHHHHHT--HHHHHHHHHHHHHHHHHHHHHHHHHHHHHHHHHHHHHH-GGG--HHHHHHHHHHHHHHHHHHHHHHHHHHHHHGGGS-HHHHHHHHHHHHHHHHHHHHHHHHHHHHHTT---GGGGS---------S-------TT--S------------HHHHHHHHHHHHHHHTT--HHHHHHHHHHHHHHHHHHHHHHHHTHHHHHHHHHHHHHHHT-TT-HHHHHHHHHHHHHHTHIIIIIIHHHHHHHHHHTS-HHHHHHHHHHHHHHHHHHHHHHHHHHHHHHHHHHHS-----------PPPPP-PPPPPPPPP-

Solvent-accessible surface area (backbone atoms only — not comparable to full-atom values): 22421 Å² total; per-residue (Å²): 132,88,78,89,70,69,93,37,81,77,52,43,76,72,52,65,77,66,72,80,71,73,77,69,80,62,78,76,70,75,78,43,72,56,64,38,91,88,38,68,90,37,59,46,67,69,60,55,46,55,53,47,42,56,50,49,28,63,77,54,66,46,50,76,68,52,38,54,49,48,44,55,50,52,52,51,53,50,52,60,52,40,73,81,42,42,74,61,51,43,51,53,50,53,52,50,53,50,44,68,76,37,61,88,77,62,48,42,66,63,45,14,58,51,22,58,61,44,47,61,57,49,51,52,48,52,50,52,50,54,55,49,50,59,60,55,51,69,79,46,53,77,69,40,41,54,55,47,49,57,52,49,57,51,46,53,53,53,52,49,57,49,49,54,49,36,56,36,17,46,70,49,62,53,53,80,69,74,68,44,71,72,67,81,75,72,77,72,78,85,81,77,98,65,90,77,72,92,82,74,91,76,78,83,81,78,72,91,65,76,82,67,78,52,77,66,62,57,48,53,56,49,52,51,49,51,38,59,64,43,62,52,51,74,66,48,46,52,51,40,50,52,49,50,51,52,41,51,50,53,41,52,52,51,49,62,78,40,40,71,61,52,54,50,50,50,54,54,45,60,69,37,72,79,41,86,89,41,54,70,61,44,53,48,51,52,50,54,50,49,60,70,42,34,56,48,72,46,52,46,42,49,48,40,53,51,57,47,56,66,65,50,50,75,66,32,50,52,52,35,52,51,54,51,48,53,53,49,54,53,50,52,51,50,52,51,53,50,52,52,53,52,52,52,53,66,67,65,50,73,77,73,70,76,76,72,80,70,78,83,77,78,79,81,83,81,75,83,81,84,80,85,79,85,82,133